Protein AF-A0A8C5M8W7-F1 (afdb_monomer_lite)

Structure (mmCIF, N/CA/C/O backbone):
data_AF-A0A8C5M8W7-F1
#
_entry.id   AF-A0A8C5M8W7-F1
#
loop_
_atom_site.group_PDB
_atom_site.id
_atom_site.type_symbol
_atom_site.label_atom_id
_atom_site.label_alt_id
_atom_site.label_comp_id
_atom_site.label_asym_id
_atom_site.label_entity_id
_atom_site.label_seq_id
_atom_site.pdbx_PDB_ins_code
_atom_site.Cartn_x
_atom_site.Cartn_y
_atom_site.Cartn_z
_atom_site.occupancy
_atom_site.B_iso_or_equiv
_atom_site.auth_seq_id
_atom_site.auth_comp_id
_atom_site.auth_asym_id
_atom_site.auth_atom_id
_atom_site.pdbx_PDB_model_num
ATOM 1 N N . ALA A 1 1 ? 14.369 57.433 -20.653 1.00 37.69 1 ALA A N 1
ATOM 2 C CA . ALA A 1 1 ? 15.345 56.806 -21.574 1.00 37.69 1 ALA A CA 1
ATOM 3 C C . ALA A 1 1 ? 16.088 55.707 -20.820 1.00 37.69 1 ALA A C 1
ATOM 5 O O . ALA A 1 1 ? 16.131 55.803 -19.601 1.00 37.69 1 ALA A O 1
ATOM 6 N N . LEU A 1 2 ? 16.669 54.730 -21.535 1.00 25.30 2 LEU A N 1
ATOM 7 C CA . LEU A 1 2 ? 17.261 53.476 -21.021 1.00 25.30 2 LEU A CA 1
ATOM 8 C C . LEU A 1 2 ? 16.241 52.472 -20.425 1.00 25.30 2 LEU A C 1
ATOM 10 O O . LEU A 1 2 ? 15.329 52.881 -19.717 1.00 25.30 2 LEU A O 1
ATOM 14 N N . ASN A 1 3 ? 16.367 51.151 -20.616 1.00 24.94 3 ASN A N 1
ATOM 15 C CA . ASN A 1 3 ? 16.673 50.446 -21.875 1.00 24.94 3 ASN A CA 1
ATOM 16 C C . ASN A 1 3 ? 16.078 49.007 -21.832 1.00 24.94 3 ASN A C 1
ATOM 18 O O . ASN A 1 3 ? 16.494 48.229 -20.972 1.00 24.94 3 ASN A O 1
ATOM 22 N N . PRO A 1 4 ? 15.127 48.611 -22.701 1.00 28.02 4 PRO A N 1
ATOM 23 C CA . PRO A 1 4 ? 14.464 47.305 -22.604 1.00 28.02 4 PRO A CA 1
ATOM 24 C C . PRO A 1 4 ? 15.168 46.221 -23.445 1.00 28.02 4 PRO A C 1
ATOM 26 O O . PRO A 1 4 ? 14.735 45.921 -24.554 1.00 28.02 4 PRO A O 1
ATOM 29 N N . SER A 1 5 ? 16.250 45.615 -22.936 1.00 28.91 5 SER A N 1
ATOM 30 C CA . SER A 1 5 ? 17.021 44.610 -23.705 1.00 28.91 5 SER A CA 1
ATOM 31 C C . SER A 1 5 ? 17.467 43.341 -22.961 1.00 28.91 5 SER A C 1
ATOM 33 O O . SER A 1 5 ? 17.918 42.401 -23.609 1.00 28.91 5 SER A O 1
ATOM 35 N N . LEU A 1 6 ? 17.319 43.245 -21.633 1.00 28.72 6 LEU A N 1
ATOM 36 C CA . LEU A 1 6 ? 17.892 42.122 -20.864 1.00 28.72 6 LEU A CA 1
ATOM 37 C C . LEU A 1 6 ? 17.014 40.853 -20.780 1.00 28.72 6 LEU A C 1
ATOM 39 O O . LEU A 1 6 ? 17.453 39.847 -20.230 1.00 28.72 6 LEU A O 1
ATOM 43 N N . CYS A 1 7 ? 15.785 40.877 -21.309 1.00 29.09 7 CYS A N 1
ATOM 44 C CA . CYS A 1 7 ? 14.814 39.783 -21.135 1.00 29.09 7 CYS A CA 1
ATOM 45 C C . CYS A 1 7 ? 14.782 38.762 -22.296 1.00 29.09 7 CYS A C 1
ATOM 47 O O . CYS A 1 7 ? 14.228 37.678 -22.150 1.00 29.09 7 CYS A O 1
ATOM 49 N N . GLN A 1 8 ? 15.386 39.070 -23.452 1.00 27.00 8 GLN A N 1
ATOM 50 C CA . GLN A 1 8 ? 15.382 38.170 -24.622 1.00 27.00 8 GLN A CA 1
ATOM 51 C C . GLN A 1 8 ? 16.618 37.256 -24.700 1.00 27.00 8 GLN A C 1
ATOM 53 O O . GLN A 1 8 ? 16.536 36.149 -25.230 1.00 27.00 8 GLN A O 1
ATOM 58 N N . THR A 1 9 ? 17.757 37.666 -24.134 1.00 27.66 9 THR A N 1
ATOM 59 C CA . THR A 1 9 ? 19.048 36.970 -24.300 1.00 27.66 9 THR A CA 1
ATOM 60 C C . THR A 1 9 ? 19.147 35.637 -23.551 1.00 27.66 9 THR A C 1
ATOM 62 O O . THR A 1 9 ? 19.908 34.764 -23.956 1.00 27.66 9 THR A O 1
ATOM 65 N N . VAL A 1 10 ? 18.365 35.448 -22.482 1.00 31.17 10 VAL A N 1
ATOM 66 C CA . VAL A 1 10 ? 18.343 34.193 -21.702 1.00 31.17 10 VAL A CA 1
ATOM 67 C C . VAL A 1 10 ? 17.544 33.095 -22.419 1.00 31.17 10 VAL A C 1
ATOM 69 O O . VAL A 1 10 ? 17.854 31.914 -22.280 1.00 31.17 10 VAL A O 1
ATOM 72 N N . PHE A 1 11 ? 16.546 33.463 -23.230 1.00 30.50 11 PHE A N 1
ATOM 73 C CA . PHE A 1 11 ? 15.631 32.497 -23.848 1.00 30.50 11 PHE A CA 1
ATOM 74 C C . PHE A 1 11 ? 16.241 31.755 -25.051 1.00 30.50 11 PHE A C 1
ATOM 76 O O . PHE A 1 11 ? 15.896 30.601 -25.290 1.00 30.50 11 PHE A O 1
ATOM 83 N N . LEU A 1 12 ? 17.183 32.367 -25.781 1.00 26.95 12 LEU A N 1
ATOM 84 C CA . LEU A 1 12 ? 17.852 31.716 -26.921 1.00 26.95 12 LEU A CA 1
ATOM 85 C C . LEU A 1 12 ? 18.852 30.624 -26.496 1.00 26.95 12 LEU A C 1
ATOM 87 O O . LEU A 1 12 ? 18.980 29.604 -27.173 1.00 26.95 12 LEU A O 1
ATOM 91 N N . LEU A 1 13 ? 19.539 30.809 -25.363 1.00 27.59 13 LEU A N 1
ATOM 92 C CA . LEU A 1 13 ? 20.576 29.884 -24.883 1.00 27.59 13 LEU A CA 1
ATOM 93 C C . LEU A 1 13 ? 20.025 28.565 -24.316 1.00 27.59 13 LEU A C 1
ATOM 95 O O . LEU A 1 13 ? 20.764 27.588 -24.233 1.00 27.59 13 LEU A O 1
ATOM 99 N N . LEU A 1 14 ? 18.733 28.503 -23.978 1.00 30.55 14 LEU A N 1
ATOM 100 C CA . LEU A 1 14 ? 18.065 27.274 -23.527 1.00 30.55 14 LEU A CA 1
ATOM 101 C C . LEU A 1 14 ? 17.500 26.412 -24.672 1.00 30.55 14 LEU A C 1
ATOM 103 O O . LEU A 1 14 ? 17.102 25.276 -24.429 1.00 30.55 14 LEU A O 1
ATOM 107 N N . VAL A 1 15 ? 17.479 26.917 -25.911 1.00 29.61 15 VAL A N 1
ATOM 108 C CA . VAL A 1 15 ? 16.919 26.205 -27.080 1.00 29.61 15 VAL A CA 1
ATOM 109 C C . VAL A 1 15 ? 18.009 25.549 -27.942 1.00 29.61 15 VAL A C 1
ATOM 111 O O . VAL A 1 15 ? 17.763 24.523 -28.578 1.00 29.61 15 VAL A O 1
ATOM 114 N N . LEU A 1 16 ? 19.231 26.094 -27.936 1.00 25.92 16 LEU A N 1
ATOM 115 C CA . LEU A 1 16 ? 20.323 25.675 -28.829 1.00 25.92 16 LEU A CA 1
ATOM 116 C C . LEU A 1 16 ? 21.231 24.552 -28.292 1.00 25.92 16 LEU A C 1
ATOM 118 O O . LEU A 1 16 ? 22.061 24.051 -29.041 1.00 25.92 16 LEU A O 1
ATOM 122 N N . CYS A 1 17 ? 21.043 24.096 -27.050 1.00 28.52 17 CYS A N 1
ATOM 123 C CA . CYS A 1 17 ? 21.739 22.925 -26.490 1.00 28.52 17 CYS A CA 1
ATOM 124 C C . CYS A 1 17 ? 20.843 21.672 -26.464 1.00 28.52 17 CYS A C 1
ATOM 126 O O . CYS A 1 17 ? 20.838 20.913 -25.496 1.00 28.52 17 CYS A O 1
ATOM 128 N N . THR A 1 18 ? 20.052 21.454 -27.517 1.00 31.86 18 THR A N 1
ATOM 129 C CA . THR A 1 18 ? 19.110 20.326 -27.645 1.00 31.86 18 THR A CA 1
ATOM 130 C C . THR A 1 18 ? 19.764 19.042 -28.176 1.00 31.86 18 THR A C 1
ATOM 132 O O . THR A 1 18 ? 19.179 18.310 -28.971 1.00 31.86 18 THR A O 1
ATOM 135 N N . GLY A 1 19 ? 20.955 18.708 -27.665 1.00 30.62 19 GLY A N 1
ATOM 136 C CA . GLY A 1 19 ? 21.486 17.348 -27.762 1.00 30.62 19 GLY A CA 1
ATOM 137 C C . GLY A 1 19 ? 20.540 16.395 -27.027 1.00 30.62 19 GLY A C 1
ATOM 138 O O . GLY A 1 19 ? 20.405 16.464 -25.804 1.00 30.62 19 GLY A O 1
ATOM 139 N N . THR A 1 20 ? 19.818 15.544 -27.761 1.00 32.91 20 THR A N 1
ATOM 140 C CA . THR A 1 20 ? 18.748 14.710 -27.190 1.00 32.91 20 THR A CA 1
ATOM 141 C C . THR A 1 20 ? 19.322 13.535 -26.399 1.00 32.91 20 THR A C 1
ATOM 143 O O . THR A 1 20 ? 19.418 12.419 -26.906 1.00 32.91 20 THR A O 1
ATOM 146 N N . ILE A 1 21 ? 19.696 13.775 -25.141 1.00 33.09 21 ILE A N 1
ATOM 147 C CA . ILE A 1 21 ? 20.117 12.725 -24.207 1.00 33.09 21 ILE A CA 1
ATOM 148 C C . ILE A 1 21 ? 18.898 11.854 -23.877 1.00 33.09 21 ILE A C 1
ATOM 150 O O . ILE A 1 21 ? 18.037 12.239 -23.084 1.00 33.09 21 ILE A O 1
ATOM 154 N N . TYR A 1 22 ? 18.826 10.666 -24.480 1.00 37.00 22 TYR A N 1
ATOM 155 C CA . TYR A 1 22 ? 17.784 9.679 -24.194 1.00 37.00 22 TYR A CA 1
ATOM 156 C C . TYR A 1 22 ? 17.910 9.218 -22.734 1.00 37.00 22 TYR A C 1
ATOM 158 O O . TYR A 1 22 ? 18.881 8.568 -22.350 1.00 37.00 22 TYR A O 1
ATOM 166 N N . SER A 1 23 ? 16.947 9.608 -21.894 1.00 48.66 23 SER A N 1
ATOM 167 C CA . SER A 1 23 ? 17.043 9.539 -20.431 1.00 48.66 23 SER A CA 1
ATOM 168 C C . SER A 1 23 ? 16.730 8.151 -19.858 1.00 48.66 23 SER A C 1
ATOM 170 O O . SER A 1 23 ? 15.791 7.984 -19.080 1.00 48.66 23 SER A O 1
ATOM 172 N N . GLN A 1 24 ? 17.521 7.151 -20.238 1.00 67.00 24 GLN A N 1
ATOM 173 C CA . GLN A 1 24 ? 17.492 5.815 -19.649 1.00 67.00 24 GLN A CA 1
ATOM 174 C C . GLN A 1 24 ? 18.902 5.213 -19.626 1.00 67.00 24 GLN A C 1
ATOM 176 O O . GLN A 1 24 ? 19.776 5.654 -20.362 1.00 67.00 24 GLN A O 1
ATOM 181 N N . LEU A 1 25 ? 19.125 4.221 -18.764 1.00 82.69 25 LEU A N 1
ATOM 182 C CA . LEU A 1 25 ? 20.355 3.447 -18.628 1.00 82.69 25 LEU A CA 1
ATOM 183 C C . LEU A 1 25 ? 20.406 2.354 -19.717 1.00 82.69 25 LEU A C 1
ATOM 185 O O . LEU A 1 25 ? 19.685 1.355 -19.600 1.00 82.69 25 LEU A O 1
ATOM 189 N N . PRO A 1 26 ? 21.225 2.496 -20.780 1.00 91.50 26 PRO A N 1
ATOM 190 C CA . PRO A 1 26 ? 21.303 1.486 -21.825 1.00 91.50 26 PRO A CA 1
ATOM 191 C C . PRO A 1 26 ? 22.103 0.291 -21.309 1.00 91.50 26 PRO A C 1
ATOM 193 O O . PRO A 1 26 ? 23.186 0.463 -20.747 1.00 91.50 26 PRO A O 1
ATOM 196 N N . ARG A 1 27 ? 21.607 -0.926 -21.537 1.00 92.12 27 ARG A N 1
ATOM 197 C CA . ARG A 1 27 ? 22.193 -2.203 -21.093 1.00 92.12 27 ARG A CA 1
ATOM 198 C C . ARG A 1 27 ? 23.689 -2.311 -21.409 1.00 92.12 27 ARG A C 1
ATOM 200 O O . ARG A 1 27 ? 24.483 -2.759 -20.586 1.00 92.12 27 ARG A O 1
ATOM 207 N N . VAL A 1 28 ? 24.077 -1.857 -22.598 1.00 91.75 28 VAL A N 1
ATOM 208 C CA . VAL A 1 28 ? 25.467 -1.818 -23.082 1.00 91.75 28 VAL A CA 1
ATOM 209 C C . VAL A 1 28 ? 26.382 -0.903 -22.250 1.00 91.75 28 VAL A C 1
ATOM 211 O O . VAL A 1 28 ? 27.571 -1.187 -22.109 1.00 91.75 28 VAL A O 1
ATOM 214 N N . CYS A 1 29 ? 25.833 0.147 -21.633 1.00 92.19 29 CYS A N 1
ATOM 215 C CA . CYS A 1 29 ? 26.553 1.085 -20.770 1.00 92.19 29 CYS A CA 1
ATOM 216 C C . CYS A 1 29 ? 26.514 0.714 -19.278 1.00 92.19 29 CYS A C 1
ATOM 218 O O . CYS A 1 29 ? 27.217 1.331 -18.483 1.00 92.19 29 CYS A O 1
ATOM 220 N N . THR A 1 30 ? 25.733 -0.289 -18.863 1.00 90.50 30 THR A N 1
ATOM 221 C CA . THR A 1 30 ? 25.673 -0.737 -17.456 1.00 90.50 30 THR A CA 1
ATOM 222 C C . THR A 1 30 ? 26.721 -1.801 -17.108 1.00 90.50 30 THR A C 1
ATOM 224 O O . THR A 1 30 ? 26.571 -2.542 -16.138 1.00 90.50 30 THR A O 1
ATOM 227 N N . THR A 1 31 ? 27.789 -1.906 -17.905 1.00 89.31 31 THR A N 1
ATOM 228 C CA . THR A 1 31 ? 28.933 -2.788 -17.626 1.00 89.31 31 THR A CA 1
ATOM 229 C C . THR A 1 31 ? 29.913 -2.120 -16.650 1.00 89.31 31 THR A C 1
ATOM 231 O O . THR A 1 31 ? 30.029 -0.892 -16.664 1.00 89.31 31 THR A O 1
ATOM 234 N N . PRO A 1 32 ? 30.678 -2.885 -15.841 1.00 86.81 32 PRO A N 1
ATOM 235 C CA . PRO A 1 32 ? 31.668 -2.310 -14.926 1.00 86.81 32 PRO A CA 1
ATOM 236 C C . PRO A 1 32 ? 32.645 -1.356 -15.625 1.00 86.81 32 PRO A C 1
ATOM 238 O O . PRO A 1 32 ? 32.825 -0.235 -15.168 1.00 86.81 32 PRO A O 1
ATOM 241 N N . LYS A 1 33 ? 33.167 -1.743 -16.799 1.00 88.62 33 LYS A N 1
ATOM 242 C CA . LYS A 1 33 ? 34.092 -0.926 -17.602 1.00 88.62 33 LYS A CA 1
ATOM 243 C C . LYS A 1 33 ? 33.488 0.413 -18.052 1.00 88.62 33 LYS A C 1
ATOM 245 O O . LYS A 1 33 ? 34.181 1.424 -18.047 1.00 88.62 33 LYS A O 1
ATOM 250 N N . ALA A 1 34 ? 32.212 0.444 -18.443 1.00 88.69 34 ALA A N 1
ATOM 251 C CA . ALA A 1 34 ? 31.545 1.681 -18.862 1.00 88.69 34 ALA A CA 1
ATOM 252 C C . ALA A 1 34 ? 31.270 2.630 -17.678 1.00 88.69 34 ALA A C 1
ATOM 254 O O . ALA A 1 34 ? 31.365 3.849 -17.825 1.00 88.69 34 ALA A O 1
ATOM 255 N N . LEU A 1 35 ? 30.982 2.070 -16.497 1.00 89.06 35 LEU A N 1
ATOM 256 C CA . LEU A 1 35 ? 30.756 2.806 -15.247 1.00 89.06 35 LEU A CA 1
ATOM 257 C C . LEU A 1 35 ? 32.066 3.265 -14.580 1.00 89.06 35 LEU A C 1
ATOM 259 O O . LEU A 1 35 ? 32.086 4.293 -13.909 1.00 89.06 35 LEU A O 1
ATOM 263 N N . GLU A 1 36 ? 33.161 2.533 -14.773 1.00 89.00 36 GLU A N 1
ATOM 264 C CA . GLU A 1 36 ? 34.523 2.914 -14.381 1.00 89.00 36 GLU A CA 1
ATOM 265 C C . GLU A 1 36 ? 35.035 4.060 -15.265 1.00 89.00 36 GLU A C 1
ATOM 267 O O . GLU A 1 36 ? 35.338 5.141 -14.762 1.00 89.00 36 GLU A O 1
ATOM 272 N N . ASN A 1 37 ? 34.985 3.887 -16.592 1.00 90.12 37 ASN A N 1
ATOM 273 C CA . ASN A 1 37 ? 35.344 4.918 -17.574 1.00 90.12 37 ASN A CA 1
ATOM 274 C C . ASN A 1 37 ? 34.356 6.103 -17.626 1.00 90.12 37 ASN A C 1
ATOM 276 O O . ASN A 1 37 ? 34.562 7.029 -18.411 1.00 90.12 37 ASN A O 1
ATOM 280 N N . LYS A 1 38 ? 33.243 6.049 -16.877 1.00 91.25 38 LYS A N 1
ATOM 281 C CA . LYS A 1 38 ? 32.109 6.993 -16.927 1.00 91.25 38 LYS A CA 1
ATOM 282 C C . LYS A 1 38 ? 31.717 7.394 -18.356 1.00 91.25 38 LYS A C 1
ATOM 284 O O . LYS A 1 38 ? 31.476 8.566 -18.633 1.00 91.25 38 LYS A O 1
ATOM 289 N N . THR A 1 39 ? 31.655 6.431 -19.270 1.00 92.44 39 THR A N 1
ATOM 290 C CA . THR A 1 39 ? 31.450 6.681 -20.704 1.00 92.44 39 THR A CA 1
ATOM 291 C C . THR A 1 39 ? 30.368 5.758 -21.252 1.00 92.44 39 THR A C 1
ATOM 293 O O . THR A 1 39 ? 30.509 4.538 -21.204 1.00 92.44 39 THR A O 1
ATOM 296 N N . CYS A 1 40 ? 29.301 6.343 -21.798 1.00 93.50 40 CYS A N 1
ATOM 297 C CA . CYS A 1 40 ? 28.213 5.633 -22.467 1.00 93.50 40 CYS A CA 1
ATOM 298 C C . CYS A 1 40 ? 28.186 5.999 -23.957 1.00 93.50 40 CYS A C 1
ATOM 300 O O . CYS A 1 40 ? 27.370 6.801 -24.408 1.00 93.50 40 CYS A O 1
ATOM 302 N N . CYS A 1 41 ? 29.121 5.412 -24.706 1.00 94.44 41 CYS A N 1
ATOM 303 C CA . CYS A 1 41 ? 29.287 5.626 -26.144 1.00 94.44 41 CYS A CA 1
ATOM 304 C C . CYS A 1 41 ? 29.291 4.290 -26.912 1.00 94.44 41 CYS A C 1
ATOM 306 O O . CYS A 1 41 ? 30.343 3.833 -27.358 1.00 94.44 41 CYS A O 1
ATOM 308 N N . PRO A 1 42 ? 28.145 3.591 -26.997 1.00 94.12 42 PRO A N 1
ATOM 309 C CA . PRO A 1 42 ? 28.078 2.265 -27.603 1.00 94.12 42 PRO A CA 1
ATOM 310 C C . PRO A 1 42 ? 28.298 2.266 -29.121 1.00 94.12 42 PRO A C 1
ATOM 312 O O . PRO A 1 42 ? 28.255 3.295 -29.796 1.00 94.12 42 PRO A O 1
ATOM 315 N N . PHE A 1 43 ? 28.574 1.074 -29.653 1.00 94.88 43 PHE A N 1
ATOM 316 C CA . PHE A 1 43 ? 28.953 0.866 -31.047 1.00 94.88 43 PHE A CA 1
ATOM 317 C C . PHE A 1 43 ? 27.731 0.661 -31.948 1.00 94.88 43 PHE A C 1
ATOM 319 O O . PHE A 1 43 ? 27.026 -0.334 -31.805 1.00 94.88 43 PHE A O 1
ATOM 326 N N . PHE A 1 44 ? 27.588 1.515 -32.961 1.00 93.62 44 PHE A N 1
ATOM 327 C CA . PHE A 1 44 ? 26.718 1.297 -34.116 1.00 93.62 44 PHE A CA 1
ATOM 328 C C . PHE A 1 44 ? 27.572 1.026 -35.366 1.00 93.62 44 PHE A C 1
ATOM 330 O O . PHE A 1 44 ? 28.561 1.722 -35.620 1.00 93.62 44 PHE A O 1
ATOM 337 N N . ASN A 1 45 ? 27.229 -0.022 -36.128 1.00 90.12 45 ASN A N 1
ATOM 338 C CA . ASN A 1 45 ? 27.937 -0.478 -37.338 1.00 90.12 45 ASN A CA 1
ATOM 339 C C . ASN A 1 45 ? 29.482 -0.463 -37.228 1.00 90.12 45 ASN A C 1
ATOM 341 O O . ASN A 1 45 ? 30.194 0.022 -38.106 1.00 90.12 45 ASN A O 1
ATOM 345 N N . GLY A 1 46 ? 30.019 -0.994 -36.122 1.00 91.69 46 GLY A N 1
ATOM 346 C CA . GLY A 1 46 ? 31.468 -1.112 -35.913 1.00 91.69 46 GLY A CA 1
ATOM 347 C C . GLY A 1 46 ? 32.185 0.202 -35.568 1.00 91.69 46 GLY A C 1
ATOM 348 O O . GLY A 1 46 ? 33.394 0.320 -35.806 1.00 91.69 46 GLY A O 1
ATOM 349 N N . SER A 1 47 ? 31.468 1.188 -35.020 1.00 95.88 47 SER A N 1
ATOM 350 C CA . SER A 1 47 ? 32.027 2.448 -34.511 1.00 95.88 47 SER A CA 1
ATOM 351 C C . SER A 1 47 ? 31.211 3.040 -33.363 1.00 95.88 47 SER A C 1
ATOM 353 O O . SER A 1 47 ? 29.985 2.991 -33.401 1.00 95.88 47 SER A O 1
ATOM 355 N N . GLU A 1 48 ? 31.873 3.640 -32.374 1.00 95.62 48 GLU A N 1
ATOM 356 C CA . GLU A 1 48 ? 31.203 4.385 -31.299 1.00 95.62 48 GLU A CA 1
ATOM 357 C C . GLU A 1 48 ? 30.309 5.488 -31.886 1.00 95.62 48 GLU A C 1
ATOM 359 O O . GLU A 1 48 ? 30.733 6.218 -32.790 1.00 95.62 48 GLU A O 1
ATOM 364 N N . CYS A 1 49 ? 29.064 5.567 -31.409 1.00 95.06 49 CYS A N 1
ATOM 365 C CA . CYS A 1 49 ? 28.049 6.551 -31.809 1.00 95.06 49 CYS A CA 1
ATOM 366 C C . CYS A 1 49 ? 27.769 6.622 -33.326 1.00 95.06 49 CYS A C 1
ATOM 368 O O . CYS A 1 49 ? 27.361 7.657 -33.851 1.00 95.06 49 CYS A O 1
ATOM 370 N N . GLY A 1 50 ? 28.056 5.541 -34.063 1.00 95.50 50 GLY A N 1
ATOM 371 C CA . GLY A 1 50 ? 27.914 5.499 -35.520 1.00 95.50 50 GLY A CA 1
ATOM 372 C C . GLY A 1 50 ? 28.850 6.460 -36.265 1.00 95.50 50 GLY A C 1
ATOM 373 O O . GLY A 1 50 ? 28.559 6.843 -37.399 1.00 95.50 50 GLY A O 1
ATOM 374 N N . SER A 1 51 ? 29.970 6.852 -35.652 1.00 96.00 51 SER A N 1
ATOM 375 C CA . SER A 1 51 ? 30.927 7.835 -36.183 1.00 96.00 51 SER A CA 1
ATOM 376 C C . SER A 1 51 ? 31.488 7.490 -37.571 1.00 96.00 51 SER A C 1
ATOM 378 O O . SER A 1 51 ? 31.556 8.369 -38.428 1.00 96.00 51 SER A O 1
ATOM 380 N N . LYS A 1 52 ? 31.779 6.213 -37.876 1.00 95.38 52 LYS A N 1
ATOM 381 C CA . LYS A 1 52 ? 32.186 5.788 -39.241 1.00 95.38 52 LYS A CA 1
ATOM 382 C C . LYS A 1 52 ? 31.069 5.932 -40.280 1.00 95.38 52 LYS A C 1
ATOM 384 O O . LYS A 1 52 ? 31.346 5.975 -41.472 1.00 95.38 52 LYS A O 1
ATOM 389 N N . SER A 1 53 ? 29.816 5.987 -39.831 1.00 93.12 53 SER A N 1
ATOM 390 C CA . SER A 1 53 ? 28.625 6.236 -40.655 1.00 93.12 53 SER A CA 1
ATOM 391 C C . SER A 1 53 ? 28.169 7.706 -40.598 1.00 93.12 53 SER A C 1
ATOM 393 O O . SER A 1 53 ? 27.064 8.012 -41.039 1.00 93.12 53 SER A O 1
ATOM 395 N N . ASN A 1 54 ? 28.992 8.605 -40.035 1.00 94.06 54 ASN A N 1
ATOM 396 C CA . ASN A 1 54 ? 28.703 10.027 -39.815 1.00 94.06 54 ASN A CA 1
ATOM 397 C C . ASN A 1 54 ? 27.368 10.298 -39.085 1.00 94.06 54 ASN A C 1
ATOM 399 O O . ASN A 1 54 ? 26.641 11.231 -39.427 1.00 94.06 54 ASN A O 1
ATOM 403 N N . ARG A 1 55 ? 27.020 9.459 -38.097 1.00 94.88 55 ARG A N 1
ATOM 404 C CA . ARG A 1 55 ? 25.762 9.588 -37.337 1.00 94.88 55 ARG A CA 1
ATOM 405 C C . ARG A 1 55 ? 25.868 10.363 -36.029 1.00 94.88 55 ARG A C 1
ATOM 407 O O . ARG A 1 55 ? 24.848 10.829 -35.530 1.00 94.88 55 ARG A O 1
ATOM 414 N N . GLY A 1 56 ? 27.068 10.487 -35.479 1.00 95.50 56 GLY A N 1
ATOM 415 C CA . GLY A 1 56 ? 27.309 11.109 -34.184 1.00 95.50 56 GLY A CA 1
ATOM 416 C C . GLY A 1 56 ? 28.734 10.884 -33.693 1.00 95.50 56 GLY A C 1
ATOM 417 O O . GLY A 1 56 ? 29.544 10.233 -34.360 1.00 95.50 56 GLY A O 1
ATOM 418 N N . LEU A 1 57 ? 29.035 11.422 -32.514 1.00 96.31 57 LEU A N 1
ATOM 419 C CA . LEU A 1 57 ? 30.321 11.282 -31.828 1.00 96.31 57 LEU A CA 1
ATOM 420 C C . LEU A 1 57 ? 30.119 11.010 -30.335 1.00 96.31 57 LEU A C 1
ATOM 422 O O . LEU A 1 57 ? 29.112 11.396 -29.747 1.00 96.31 57 LEU A O 1
ATOM 426 N N . CYS A 1 58 ? 31.111 10.374 -29.712 1.00 94.75 58 CYS A N 1
ATOM 427 C CA . CYS A 1 58 ? 31.219 10.317 -28.258 1.00 94.75 58 CYS A CA 1
ATOM 428 C C . CYS A 1 58 ? 31.759 11.660 -27.753 1.00 94.75 58 CYS A C 1
ATOM 430 O O . CYS A 1 58 ? 32.905 11.995 -28.056 1.00 94.75 58 CYS A O 1
ATOM 432 N N . LEU A 1 59 ? 30.959 12.427 -27.008 1.00 92.75 59 LEU A N 1
ATOM 433 C CA . LEU A 1 59 ? 31.341 13.757 -26.523 1.00 92.75 59 LEU A CA 1
ATOM 434 C C . LEU A 1 59 ? 31.206 13.879 -24.993 1.00 92.75 59 LEU A C 1
ATOM 436 O O . LEU A 1 59 ? 30.348 13.219 -24.395 1.00 92.75 59 LEU A O 1
ATOM 440 N N . PRO A 1 60 ? 32.037 14.715 -24.334 1.00 90.00 60 PRO A N 1
ATOM 441 C CA . PRO A 1 60 ? 31.896 15.009 -22.911 1.00 90.00 60 PRO A CA 1
ATOM 442 C C . PRO A 1 60 ? 30.591 15.750 -22.603 1.00 90.00 60 PRO A C 1
ATOM 444 O O . PRO A 1 60 ? 30.252 16.745 -23.240 1.00 90.00 60 PRO A O 1
ATOM 447 N N . TRP A 1 61 ? 29.891 15.307 -21.564 1.00 81.38 61 TRP A N 1
ATOM 448 C CA . TRP A 1 61 ? 28.687 15.947 -21.057 1.00 81.38 61 TRP A CA 1
ATOM 449 C C . TRP A 1 61 ? 29.026 17.248 -20.313 1.00 81.38 61 TRP A C 1
ATOM 451 O O . TRP A 1 61 ? 29.738 17.245 -19.304 1.00 81.38 61 TRP A O 1
ATOM 461 N N . VAL A 1 62 ? 28.500 18.376 -20.798 1.00 73.94 62 VAL A N 1
ATOM 462 C CA . VAL A 1 62 ? 28.784 19.707 -20.242 1.00 73.94 62 VAL A CA 1
ATOM 463 C C . VAL A 1 62 ? 27.846 20.021 -19.074 1.00 73.94 62 VAL A C 1
ATOM 465 O O . VAL A 1 62 ? 26.628 20.097 -19.228 1.00 73.94 62 VAL A O 1
ATOM 468 N N . LYS A 1 63 ? 28.423 20.256 -17.891 1.00 67.38 63 LYS A N 1
ATOM 469 C CA . LYS A 1 63 ? 27.664 20.555 -16.671 1.00 67.38 63 LYS A CA 1
ATOM 470 C C . LYS A 1 63 ? 27.142 22.006 -16.645 1.00 67.38 63 LYS A C 1
ATOM 472 O O . LYS A 1 63 ? 27.950 22.926 -16.768 1.00 67.38 63 LYS A O 1
ATOM 477 N N . PRO A 1 64 ? 25.846 22.243 -16.348 1.00 64.50 64 PRO A N 1
ATOM 478 C CA . PRO A 1 64 ? 25.318 23.581 -16.073 1.00 64.50 64 PRO A CA 1
ATOM 479 C C . PRO A 1 64 ? 26.025 24.279 -14.900 1.00 64.50 64 PRO A C 1
ATOM 481 O O . PRO A 1 64 ? 26.241 23.687 -13.838 1.00 64.50 64 PRO A O 1
ATOM 484 N N . THR A 1 65 ? 26.346 25.563 -15.067 1.00 54.84 65 THR A N 1
ATOM 485 C CA . THR A 1 65 ? 27.103 26.378 -14.103 1.00 54.84 65 THR A CA 1
ATOM 486 C C . THR A 1 65 ? 26.227 26.925 -12.969 1.00 54.84 65 THR A C 1
ATOM 488 O O . THR A 1 65 ? 26.069 28.135 -12.817 1.00 54.84 65 THR A O 1
ATOM 491 N N . THR A 1 66 ? 25.655 26.037 -12.152 1.00 56.59 66 THR A N 1
ATOM 492 C CA . THR A 1 66 ? 24.910 26.395 -10.931 1.00 56.59 66 THR A CA 1
ATOM 493 C C . THR A 1 66 ? 25.369 25.589 -9.710 1.00 56.59 66 THR A C 1
ATOM 495 O O . THR A 1 66 ? 25.916 24.488 -9.815 1.00 56.59 66 THR A O 1
ATOM 498 N N . TYR A 1 67 ? 25.205 26.188 -8.526 1.00 51.22 67 TYR A N 1
ATOM 499 C CA . TYR A 1 67 ? 25.748 25.691 -7.258 1.00 51.22 67 TYR A CA 1
ATOM 500 C C . TYR A 1 67 ? 25.164 24.321 -6.864 1.00 51.22 67 TYR A C 1
ATOM 502 O O . TYR A 1 67 ? 23.967 24.075 -7.001 1.00 51.22 67 TYR A O 1
ATOM 510 N N . SER A 1 68 ? 26.011 23.417 -6.363 1.00 54.47 68 SER A N 1
ATOM 511 C CA . SER A 1 68 ? 25.638 22.020 -6.101 1.00 54.47 68 SER A CA 1
ATOM 512 C C . SER A 1 68 ? 25.272 21.786 -4.630 1.00 54.47 68 SER A C 1
ATOM 514 O O . SER A 1 68 ? 26.150 21.918 -3.777 1.00 54.47 68 SER A O 1
ATOM 516 N N . PRO A 1 69 ? 24.043 21.348 -4.297 1.00 57.12 69 PRO A N 1
ATOM 517 C CA . PRO A 1 69 ? 23.731 20.882 -2.949 1.00 57.12 69 PRO A CA 1
ATOM 518 C C . PRO A 1 69 ? 24.452 19.558 -2.632 1.00 57.12 69 PRO A C 1
ATOM 520 O O . PRO A 1 69 ? 24.618 18.696 -3.498 1.00 57.12 69 PRO A O 1
ATOM 523 N N . VAL A 1 70 ? 24.866 19.382 -1.373 1.00 56.56 70 VAL A N 1
ATOM 524 C CA . VAL A 1 70 ? 25.682 18.241 -0.913 1.00 56.56 70 VAL A CA 1
ATOM 525 C C . VAL A 1 70 ? 24.788 17.101 -0.403 1.00 56.56 70 VAL A C 1
ATOM 527 O O . VAL A 1 70 ? 24.720 16.826 0.794 1.00 56.56 70 VAL A O 1
ATOM 530 N N . PHE A 1 71 ? 24.064 16.447 -1.317 1.00 67.69 71 PHE A N 1
ATOM 531 C CA . PHE A 1 71 ? 23.186 15.308 -1.007 1.00 67.69 71 PHE A CA 1
ATOM 532 C C . PHE A 1 71 ? 23.440 14.109 -1.934 1.00 67.69 71 PHE A C 1
ATOM 534 O O . PHE A 1 71 ? 23.851 14.265 -3.089 1.00 67.69 71 PHE A O 1
ATOM 541 N N . ASN A 1 72 ? 23.193 12.898 -1.422 1.00 72.62 72 ASN A N 1
ATOM 542 C CA . ASN A 1 72 ? 23.404 11.660 -2.169 1.00 72.62 72 ASN A CA 1
ATOM 543 C C . ASN A 1 72 ? 22.190 11.340 -3.054 1.00 72.62 72 ASN A C 1
ATOM 545 O O . ASN A 1 72 ? 21.315 10.559 -2.681 1.00 72.62 72 ASN A O 1
ATOM 549 N N . ASP A 1 73 ? 22.142 11.994 -4.212 1.00 79.56 73 ASP A N 1
ATOM 550 C CA . ASP A 1 73 ? 21.204 11.693 -5.291 1.00 79.56 73 ASP A CA 1
ATOM 551 C C . ASP A 1 73 ? 21.935 11.689 -6.636 1.00 79.56 73 ASP A C 1
ATOM 553 O O . ASP A 1 73 ? 22.500 12.696 -7.065 1.00 79.56 73 ASP A O 1
ATOM 557 N N . GLU A 1 74 ? 21.935 10.542 -7.300 1.00 82.38 74 GLU A N 1
ATOM 558 C CA . GLU A 1 74 ? 22.551 10.318 -8.601 1.00 82.38 74 GLU A CA 1
ATOM 559 C C . GLU A 1 74 ? 21.798 10.993 -9.769 1.00 82.38 74 GLU A C 1
ATOM 561 O O . GLU A 1 74 ? 22.360 11.123 -10.855 1.00 82.38 74 GLU A O 1
ATOM 566 N N . ARG A 1 75 ? 20.569 11.486 -9.536 1.00 84.00 75 ARG A N 1
ATOM 567 C CA . ARG A 1 75 ? 19.778 12.286 -10.496 1.00 84.00 75 ARG A CA 1
ATOM 568 C C . ARG A 1 75 ? 20.239 13.744 -10.587 1.00 84.00 75 ARG A C 1
ATOM 570 O O . ARG A 1 75 ? 19.948 14.433 -11.563 1.00 84.00 75 ARG A O 1
ATOM 577 N N . LEU A 1 76 ? 20.958 14.237 -9.576 1.00 81.88 76 LEU A N 1
ATOM 578 C CA . LEU A 1 76 ? 21.461 15.609 -9.551 1.00 81.88 76 LEU A CA 1
ATOM 579 C C . LEU A 1 76 ? 22.542 15.792 -10.628 1.00 81.88 76 LEU A C 1
ATOM 581 O O . LEU A 1 76 ? 23.619 15.205 -10.502 1.00 81.88 76 LEU A O 1
ATOM 585 N N . PHE A 1 77 ? 22.270 16.657 -11.612 1.00 81.25 77 PHE A N 1
ATOM 586 C CA . PHE A 1 77 ? 23.064 16.826 -12.840 1.00 81.25 77 PHE A CA 1
ATOM 587 C C . PHE A 1 77 ? 23.066 15.572 -13.740 1.00 81.25 77 PHE A C 1
ATOM 589 O O . PHE A 1 77 ? 24.101 15.175 -14.261 1.00 81.25 77 PHE A O 1
ATOM 596 N N . TRP A 1 78 ? 21.908 14.921 -13.911 1.00 83.19 78 TRP A N 1
ATOM 597 C CA . TRP A 1 78 ? 21.745 13.770 -14.810 1.00 83.19 78 TRP A CA 1
ATOM 598 C C . TRP A 1 78 ? 22.317 14.033 -16.225 1.00 83.19 78 TRP A C 1
ATOM 600 O O . TRP A 1 78 ? 22.001 15.079 -16.798 1.00 83.19 78 TRP A O 1
ATOM 610 N N . PRO A 1 79 ? 23.108 13.108 -16.814 1.00 86.25 79 PRO A N 1
ATOM 611 C CA . PRO A 1 79 ? 23.425 11.750 -16.353 1.00 86.25 79 PRO A CA 1
ATOM 612 C C . PRO A 1 79 ? 24.734 11.630 -15.540 1.00 86.25 79 PRO A C 1
ATOM 614 O O . PRO A 1 79 ? 25.204 10.514 -15.312 1.00 86.25 79 PRO A O 1
ATOM 617 N N . SER A 1 80 ? 25.326 12.731 -15.056 1.00 83.56 80 SER A N 1
ATOM 618 C CA . SER A 1 80 ? 26.682 12.765 -14.471 1.00 83.56 80 SER A CA 1
ATOM 619 C C . SER A 1 80 ? 26.869 11.998 -13.149 1.00 83.56 80 SER A C 1
ATOM 621 O O . SER A 1 80 ? 27.977 11.940 -12.613 1.00 83.56 80 SER A O 1
ATOM 623 N N . GLY A 1 81 ? 25.808 11.407 -12.588 1.00 81.25 81 GLY A N 1
ATOM 624 C CA . GLY A 1 81 ? 25.932 10.365 -11.562 1.00 81.25 81 GLY A CA 1
ATOM 625 C C . GLY A 1 81 ? 26.615 9.095 -12.091 1.00 81.25 81 GLY A C 1
ATOM 626 O O . GLY A 1 81 ? 27.330 8.436 -11.342 1.00 81.25 81 GLY A O 1
ATOM 627 N N . PHE A 1 82 ? 26.461 8.811 -13.388 1.00 87.75 82 PHE A N 1
ATOM 628 C CA . PHE A 1 82 ? 26.928 7.600 -14.065 1.00 87.75 82 PHE A CA 1
ATOM 629 C C . PHE A 1 82 ? 27.989 7.907 -15.123 1.00 87.75 82 PHE A C 1
ATOM 631 O O . PHE A 1 82 ? 29.061 7.304 -15.106 1.00 87.75 82 PHE A O 1
ATOM 638 N N . PHE A 1 83 ? 27.705 8.854 -16.025 1.00 89.50 83 PHE A N 1
ATOM 639 C CA . PHE A 1 83 ? 28.499 9.076 -17.234 1.00 89.50 83 PHE A CA 1
ATOM 640 C C . PHE A 1 83 ? 28.895 10.547 -17.401 1.00 89.50 83 PHE A C 1
ATOM 642 O O . PHE A 1 83 ? 28.058 11.444 -17.326 1.00 89.50 83 PHE A O 1
ATOM 649 N N . ASN A 1 84 ? 30.183 10.767 -17.658 1.00 90.38 84 ASN A N 1
ATOM 650 C CA . ASN A 1 84 ? 30.789 12.041 -18.029 1.00 90.38 84 ASN A CA 1
ATOM 651 C C . ASN A 1 84 ? 30.847 12.233 -19.554 1.00 90.38 84 ASN A C 1
ATOM 653 O O . ASN A 1 84 ? 31.067 13.357 -19.987 1.00 90.38 84 ASN A O 1
ATOM 657 N N . SER A 1 85 ? 30.663 11.172 -20.348 1.00 91.81 85 SER A N 1
ATOM 658 C CA . SER A 1 85 ? 30.623 11.219 -21.817 1.00 91.81 85 SER A CA 1
ATOM 659 C C . SER A 1 85 ? 29.495 10.345 -22.365 1.00 91.81 85 SER A C 1
ATOM 661 O O . SER A 1 85 ? 29.258 9.242 -21.860 1.00 91.81 85 SER A O 1
ATOM 663 N N . THR A 1 86 ? 28.816 10.828 -23.404 1.00 92.44 86 THR A N 1
ATOM 664 C CA . THR A 1 86 ? 27.665 10.177 -24.054 1.00 92.44 86 THR A CA 1
ATOM 665 C C . THR A 1 86 ? 27.710 10.371 -25.569 1.00 92.44 86 THR A C 1
ATOM 667 O O . THR A 1 86 ? 28.384 11.279 -26.054 1.00 92.44 86 THR A O 1
ATOM 670 N N . CYS A 1 87 ? 26.967 9.562 -26.327 1.00 92.81 87 CYS A N 1
ATOM 671 C CA . CYS A 1 87 ? 26.748 9.851 -27.744 1.00 92.81 87 CYS A CA 1
ATOM 672 C C . CYS A 1 87 ? 25.948 11.145 -27.950 1.00 92.81 87 CYS A C 1
ATOM 674 O O . CYS A 1 87 ? 24.882 11.323 -27.360 1.00 92.81 87 CYS A O 1
ATOM 676 N N . GLU A 1 88 ? 26.438 12.004 -28.841 1.00 92.56 88 GLU A N 1
ATOM 677 C CA . GLU A 1 88 ? 25.692 13.110 -29.437 1.00 92.56 88 GLU A CA 1
ATOM 678 C C . GLU A 1 88 ? 25.456 12.792 -30.917 1.00 92.56 88 GLU A C 1
ATOM 680 O O . GLU A 1 88 ? 26.403 12.517 -31.659 1.00 92.56 88 GLU A O 1
ATOM 685 N N . CYS A 1 89 ? 24.188 12.777 -31.334 1.00 93.94 89 CYS A N 1
ATOM 686 C CA . CYS A 1 89 ? 23.779 12.356 -32.673 1.00 93.94 89 CYS A CA 1
ATOM 687 C C . CYS A 1 89 ? 23.551 13.556 -33.596 1.00 93.94 89 CYS A C 1
ATOM 689 O O . CYS A 1 89 ? 23.033 14.592 -33.183 1.00 93.94 89 CYS A O 1
ATOM 691 N N . PHE A 1 90 ? 23.927 13.409 -34.864 1.00 94.25 90 PHE A N 1
ATOM 692 C CA . PHE A 1 90 ? 23.889 14.475 -35.858 1.00 94.25 90 PHE A CA 1
ATOM 693 C C . PHE A 1 90 ? 22.567 14.507 -36.634 1.00 94.25 90 PHE A C 1
ATOM 695 O O . PHE A 1 90 ? 22.014 13.471 -37.005 1.00 94.25 90 PHE A O 1
ATOM 702 N N . GLY A 1 91 ? 22.095 15.713 -36.958 1.00 93.69 91 GLY A N 1
ATOM 703 C CA . GLY A 1 91 ? 20.942 15.922 -37.838 1.00 93.69 91 GLY A CA 1
ATOM 704 C C . GLY A 1 91 ? 19.657 15.293 -37.296 1.00 93.69 91 GLY A C 1
ATOM 705 O O . GLY A 1 91 ? 19.082 15.785 -36.330 1.00 93.69 91 GLY A O 1
ATOM 706 N N . THR A 1 92 ? 19.187 14.229 -37.951 1.00 94.62 92 THR A N 1
ATOM 707 C CA . THR A 1 92 ? 17.951 13.504 -37.611 1.00 94.62 92 THR A CA 1
ATOM 708 C C . THR A 1 92 ? 18.194 12.110 -37.019 1.00 94.62 92 THR A C 1
ATOM 710 O O . THR A 1 92 ? 17.227 11.385 -36.772 1.00 94.62 92 THR A O 1
ATOM 713 N N . TYR A 1 93 ? 19.448 11.726 -36.751 1.00 94.88 93 TYR A N 1
ATOM 714 C CA . TYR A 1 93 ? 19.777 10.481 -36.046 1.00 94.88 93 TYR A CA 1
ATOM 715 C C . TYR A 1 93 ? 19.458 10.571 -34.546 1.00 94.88 93 TYR A C 1
ATOM 717 O O . TYR A 1 93 ? 19.461 11.645 -33.950 1.00 94.88 93 TYR A O 1
ATOM 725 N N . GLY A 1 94 ? 19.180 9.428 -33.920 1.00 91.31 94 GLY A N 1
ATOM 726 C CA . GLY A 1 94 ? 18.780 9.340 -32.515 1.00 91.31 94 GLY A CA 1
ATOM 727 C C . GLY A 1 94 ? 18.979 7.947 -31.919 1.00 91.31 94 GLY A C 1
ATOM 728 O O . GLY A 1 94 ? 19.579 7.068 -32.534 1.00 91.31 94 GLY A O 1
ATOM 729 N N . GLY A 1 95 ? 18.466 7.739 -30.707 1.00 89.62 95 GLY A N 1
ATOM 730 C CA . GLY A 1 95 ? 18.817 6.586 -29.876 1.00 89.62 95 GLY A CA 1
ATOM 731 C C . GLY A 1 95 ? 20.093 6.824 -29.061 1.00 89.62 95 GLY A C 1
ATOM 732 O O . GLY A 1 95 ? 20.703 7.888 -29.117 1.00 89.62 95 GLY A O 1
ATOM 733 N N . PHE A 1 96 ? 20.480 5.830 -28.264 1.00 90.94 96 PHE A N 1
ATOM 734 C CA . PHE A 1 96 ? 21.615 5.907 -27.331 1.00 90.94 96 PHE A CA 1
ATOM 735 C C . PHE A 1 96 ? 22.976 5.577 -27.983 1.00 90.94 96 PHE A C 1
ATOM 737 O O . PHE A 1 96 ? 24.019 5.766 -27.363 1.00 90.94 96 PHE A O 1
ATOM 744 N N . ASP A 1 97 ? 22.958 5.081 -29.221 1.00 93.38 97 ASP A N 1
ATOM 745 C CA . ASP A 1 97 ? 24.092 4.683 -30.067 1.00 93.38 97 ASP A CA 1
ATOM 746 C C . ASP A 1 97 ? 24.131 5.446 -31.415 1.00 93.38 97 ASP A C 1
ATOM 748 O O . ASP A 1 97 ? 24.998 5.197 -32.253 1.00 93.38 97 ASP A O 1
ATOM 752 N N . CYS A 1 98 ? 23.172 6.357 -31.631 1.00 94.88 98 CYS A N 1
ATOM 753 C CA . CYS A 1 98 ? 22.848 7.012 -32.905 1.00 94.88 98 CYS A CA 1
ATOM 754 C C . CYS A 1 98 ? 22.400 6.065 -34.045 1.00 94.88 98 CYS A C 1
ATOM 756 O O . CYS A 1 98 ? 22.372 6.459 -35.215 1.00 94.88 98 CYS A O 1
ATOM 758 N N . GLY A 1 99 ? 22.014 4.824 -33.736 1.00 92.38 99 GLY A N 1
ATOM 759 C CA . GLY A 1 99 ? 21.505 3.849 -34.703 1.00 92.38 99 GLY A CA 1
ATOM 760 C C . GLY A 1 99 ? 20.056 4.089 -35.141 1.00 92.38 99 GLY A C 1
ATOM 761 O O . GLY A 1 99 ? 19.669 3.698 -36.245 1.00 92.38 99 GLY A O 1
ATOM 762 N N . GLY A 1 100 ? 19.267 4.774 -34.312 1.00 90.88 100 GLY A N 1
ATOM 763 C CA . GLY A 1 100 ? 17.886 5.160 -34.595 1.00 90.88 100 GLY A CA 1
ATOM 764 C C . GLY A 1 100 ? 17.745 6.559 -35.204 1.00 90.88 100 GLY A C 1
ATOM 765 O O . GLY A 1 100 ? 18.710 7.174 -35.660 1.00 90.88 100 GLY A O 1
ATOM 766 N N . CYS A 1 101 ? 16.515 7.074 -35.163 1.00 90.88 101 CYS A N 1
ATOM 767 C CA . CYS A 1 101 ? 16.129 8.401 -35.648 1.00 90.88 101 CYS A CA 1
ATOM 768 C C . CYS A 1 101 ? 15.475 9.230 -34.535 1.00 90.88 101 CYS A C 1
ATOM 770 O O . CYS A 1 101 ? 14.918 8.671 -33.587 1.00 90.88 101 CYS A O 1
ATOM 772 N N . LEU A 1 102 ? 15.495 10.558 -34.670 1.00 89.69 102 LEU A N 1
ATOM 773 C CA . LEU A 1 102 ? 14.697 11.462 -33.839 1.00 89.69 102 LEU A CA 1
ATOM 774 C C . LEU A 1 102 ? 13.190 11.217 -34.033 1.00 89.69 102 LEU A C 1
ATOM 776 O O . LEU A 1 102 ? 12.739 10.798 -35.099 1.00 89.69 102 LEU A O 1
ATOM 780 N N . TYR A 1 103 ? 12.390 11.537 -33.012 1.00 86.56 103 TYR A N 1
ATOM 781 C CA . TYR A 1 103 ? 10.929 11.439 -33.077 1.00 86.56 103 TYR A CA 1
ATOM 782 C C . TYR A 1 103 ? 10.359 12.224 -34.274 1.00 86.56 103 TYR A C 1
ATOM 784 O O . TYR A 1 103 ? 10.614 13.418 -34.423 1.00 86.56 103 TYR A O 1
ATOM 792 N N . GLY A 1 104 ? 9.562 11.550 -35.109 1.00 85.44 104 GLY A N 1
ATOM 793 C CA . GLY A 1 104 ? 9.022 12.105 -36.358 1.00 85.44 104 GLY A CA 1
ATOM 794 C C . GLY A 1 104 ? 9.895 11.880 -37.599 1.00 85.44 104 GLY A C 1
ATOM 795 O O . GLY A 1 104 ? 9.534 12.368 -38.669 1.00 85.44 104 GLY A O 1
ATOM 796 N N . TYR A 1 105 ? 11.001 11.139 -37.481 1.00 88.62 105 TYR A N 1
ATOM 797 C CA . TYR A 1 105 ? 11.833 10.690 -38.600 1.00 88.62 105 TYR A CA 1
ATOM 798 C C . TYR A 1 105 ? 11.984 9.164 -38.608 1.00 88.62 105 TYR A C 1
ATOM 800 O O . TYR A 1 105 ? 11.961 8.520 -37.557 1.00 88.62 105 TYR A O 1
ATOM 808 N N . HIS A 1 106 ? 12.139 8.587 -39.800 1.00 87.06 106 HIS A N 1
ATOM 809 C CA . HIS A 1 106 ? 12.258 7.141 -40.005 1.00 87.06 106 HIS A CA 1
ATOM 810 C C . HIS A 1 106 ? 13.040 6.786 -41.288 1.00 87.06 106 HIS A C 1
ATOM 812 O O . HIS A 1 106 ? 13.557 7.663 -41.991 1.00 87.06 106 HIS A O 1
ATOM 818 N N . GLY A 1 107 ? 13.143 5.486 -41.581 1.00 86.19 107 GLY A N 1
ATOM 819 C CA . GLY A 1 107 ? 13.985 4.940 -42.650 1.00 86.19 107 GLY A CA 1
ATOM 820 C C . GLY A 1 107 ? 15.480 4.932 -42.298 1.00 86.19 107 GLY A C 1
ATOM 821 O O . GLY A 1 107 ? 15.926 5.641 -41.401 1.00 86.19 107 GLY A O 1
ATOM 822 N N . GLU A 1 108 ? 16.275 4.137 -43.023 1.00 88.25 108 GLU A N 1
ATOM 823 C CA . GLU A 1 108 ? 17.681 3.837 -42.683 1.00 88.25 108 GLU A CA 1
ATOM 824 C C . GLU A 1 108 ? 18.536 5.087 -42.398 1.00 88.25 108 GLU A C 1
ATOM 826 O O . GLU A 1 108 ? 19.321 5.097 -41.452 1.00 88.25 108 GLU A O 1
ATOM 831 N N . LYS A 1 109 ? 18.371 6.146 -43.200 1.00 90.88 109 LYS A N 1
ATOM 832 C CA . LYS A 1 109 ? 19.139 7.402 -43.109 1.00 90.88 109 LYS A CA 1
ATOM 833 C C . LYS A 1 109 ? 18.426 8.513 -42.329 1.00 90.88 109 LYS A C 1
ATOM 835 O O . LYS A 1 109 ? 18.882 9.646 -42.369 1.00 90.88 109 LYS A O 1
ATOM 840 N N . CYS A 1 110 ? 17.290 8.223 -41.691 1.00 91.94 110 CYS A N 1
ATOM 841 C CA . CYS A 1 110 ? 16.477 9.184 -40.933 1.00 91.94 110 CYS A CA 1
ATOM 842 C C . CYS A 1 110 ? 16.041 10.446 -41.710 1.00 91.94 110 CYS A C 1
ATOM 844 O O . CYS A 1 110 ? 15.686 11.463 -41.116 1.00 91.94 110 CYS A O 1
ATOM 846 N N . ASN A 1 111 ? 16.053 10.390 -43.046 1.00 92.31 111 ASN A N 1
ATOM 847 C CA . ASN A 1 111 ? 15.673 11.504 -43.920 1.00 92.31 111 ASN A CA 1
ATOM 848 C C . ASN A 1 111 ? 14.166 11.542 -44.208 1.00 92.31 111 ASN A C 1
ATOM 850 O O . ASN A 1 111 ? 13.641 12.588 -44.589 1.00 92.31 111 ASN A O 1
ATOM 854 N N . ASN A 1 112 ? 13.462 10.419 -44.041 1.00 88.50 112 ASN A N 1
ATOM 855 C CA . ASN A 1 112 ? 12.022 10.375 -44.249 1.00 88.50 112 ASN A CA 1
ATOM 856 C C . ASN A 1 112 ? 11.352 10.980 -43.015 1.00 88.50 112 ASN A C 1
ATOM 858 O O . ASN A 1 112 ? 11.626 10.560 -41.890 1.00 88.50 112 ASN A O 1
ATOM 862 N N . LYS A 1 113 ? 10.471 11.958 -43.219 1.00 85.56 113 LYS A N 1
ATOM 863 C CA . LYS A 1 113 ? 9.664 12.540 -42.148 1.00 85.56 113 LYS A CA 1
ATOM 864 C C . LYS A 1 113 ? 8.365 11.753 -42.024 1.00 85.56 113 LYS A C 1
ATOM 866 O O . LYS A 1 113 ? 7.602 11.678 -42.983 1.00 85.56 113 LYS A O 1
ATOM 871 N N . THR A 1 114 ? 8.104 11.193 -40.849 1.00 76.31 114 THR A N 1
ATOM 872 C CA . THR A 1 114 ? 6.849 10.494 -40.566 1.00 76.31 114 THR A CA 1
ATOM 873 C C . THR A 1 114 ? 5.698 11.497 -40.637 1.00 76.31 114 THR A C 1
ATOM 875 O O . THR A 1 114 ? 5.749 12.552 -39.995 1.00 76.31 114 THR A O 1
ATOM 878 N N . ASN A 1 115 ? 4.643 11.180 -41.391 1.00 72.38 115 ASN A N 1
ATOM 879 C CA . ASN A 1 115 ? 3.432 11.999 -41.379 1.00 72.38 115 ASN A CA 1
ATOM 880 C C . ASN A 1 115 ? 2.846 12.033 -39.952 1.00 72.38 115 ASN A C 1
ATOM 882 O O . ASN A 1 115 ? 2.841 11.001 -39.269 1.00 72.38 115 ASN A O 1
ATOM 886 N N . PRO A 1 116 ? 2.352 13.191 -39.474 1.00 65.94 116 PRO A N 1
ATOM 887 C CA . PRO A 1 116 ? 1.799 13.320 -38.132 1.00 65.94 116 PRO A CA 1
ATOM 888 C C . PRO A 1 116 ? 0.416 12.658 -38.058 1.00 65.94 116 PRO A C 1
ATOM 890 O O . PRO A 1 116 ? -0.610 13.332 -38.051 1.00 65.94 116 PRO A O 1
ATOM 893 N N . LEU A 1 117 ? 0.394 11.323 -37.997 1.00 73.25 117 LEU A N 1
ATOM 894 C CA . LEU A 1 117 ? -0.803 10.570 -37.635 1.00 73.25 117 LEU A CA 1
ATOM 895 C C . LEU A 1 117 ? -1.275 11.049 -36.254 1.00 73.25 117 LEU A C 1
ATOM 897 O O . LEU A 1 117 ? -0.482 10.986 -35.304 1.00 73.25 117 LEU A O 1
ATOM 901 N N . PRO A 1 118 ? -2.518 11.542 -36.129 1.00 79.94 118 PRO A N 1
ATOM 902 C CA . PRO A 1 118 ? -3.017 12.045 -34.864 1.00 79.94 118 PRO A CA 1
ATOM 903 C C . PRO A 1 118 ? -3.144 10.900 -33.860 1.00 79.94 118 PRO A C 1
ATOM 905 O O . PRO A 1 118 ? -3.576 9.795 -34.194 1.00 79.94 118 PRO A O 1
ATOM 908 N N . ARG A 1 119 ? -2.829 11.188 -32.596 1.00 82.06 119 ARG A N 1
ATOM 909 C CA . ARG A 1 119 ? -3.379 10.405 -31.487 1.00 82.06 119 ARG A CA 1
ATOM 910 C C . ARG A 1 119 ? -4.896 10.610 -31.520 1.00 82.06 119 ARG A C 1
ATOM 912 O O . ARG A 1 119 ? -5.337 11.750 -31.634 1.00 82.06 119 ARG A O 1
ATOM 919 N N . ARG A 1 120 ? -5.671 9.524 -31.498 1.00 85.06 120 ARG A N 1
ATOM 920 C CA . ARG A 1 120 ? -7.142 9.535 -31.617 1.00 85.06 120 ARG A CA 1
ATOM 921 C C . ARG A 1 120 ? -7.799 9.372 -30.249 1.00 85.06 120 ARG A C 1
ATOM 923 O O . ARG A 1 120 ? -7.167 8.838 -29.334 1.00 85.06 120 ARG A O 1
ATOM 930 N N . GLU A 1 121 ? -9.053 9.793 -30.120 1.00 85.25 121 GLU A N 1
ATOM 931 C CA . GLU A 1 121 ? -9.839 9.510 -28.918 1.00 85.25 121 GLU A CA 1
ATOM 932 C C . GLU A 1 121 ? -10.110 7.997 -28.849 1.00 85.25 121 GLU A C 1
ATOM 934 O O . GLU A 1 121 ? -10.431 7.359 -29.856 1.00 85.25 121 GLU A O 1
ATOM 939 N N . ILE A 1 122 ? -9.918 7.389 -27.679 1.00 82.88 122 ILE A N 1
ATOM 940 C CA . ILE A 1 122 ? -9.937 5.932 -27.513 1.00 82.88 122 ILE A CA 1
ATOM 941 C C . ILE A 1 122 ? -11.276 5.288 -27.919 1.00 82.88 122 ILE A C 1
ATOM 943 O O . ILE A 1 122 ? -11.275 4.144 -28.373 1.00 82.88 122 ILE A O 1
ATOM 947 N N . ARG A 1 123 ? -12.398 6.012 -27.809 1.00 86.69 123 ARG A N 1
ATOM 948 C CA . ARG A 1 123 ? -13.763 5.585 -28.177 1.00 86.69 123 ARG A CA 1
ATOM 949 C C . ARG A 1 123 ? -14.057 5.704 -29.669 1.00 86.69 123 ARG A C 1
ATOM 951 O O . ARG A 1 123 ? -14.955 5.028 -30.158 1.00 86.69 123 ARG A O 1
ATOM 958 N N . GLU A 1 124 ? -13.287 6.508 -30.400 1.00 89.81 124 GLU A N 1
ATOM 959 C CA . GLU A 1 124 ? -13.348 6.571 -31.865 1.00 89.81 124 GLU A CA 1
ATOM 960 C C . GLU A 1 124 ? -12.603 5.401 -32.531 1.00 89.81 124 GLU A C 1
ATOM 962 O O . GLU A 1 124 ? -12.771 5.156 -33.731 1.00 89.81 124 GLU A O 1
ATOM 967 N N . LEU A 1 125 ? -11.748 4.686 -31.789 1.00 84.00 125 LEU A N 1
ATOM 968 C CA . LEU A 1 125 ? -11.065 3.498 -32.295 1.00 84.00 125 LEU A CA 1
ATOM 969 C C . LEU A 1 125 ? -12.078 2.398 -32.621 1.00 84.00 125 LEU A C 1
ATOM 971 O O . LEU A 1 125 ? -12.912 2.025 -31.796 1.00 84.00 125 LEU A O 1
ATOM 975 N N . SER A 1 126 ? -11.943 1.801 -33.804 1.00 87.12 126 SER A N 1
ATOM 976 C CA . SER A 1 126 ? -12.680 0.585 -34.140 1.00 87.12 126 SER A CA 1
ATOM 977 C C . SER A 1 126 ? -12.336 -0.555 -33.173 1.00 87.12 126 SER A C 1
ATOM 979 O O . SER A 1 126 ? -11.249 -0.601 -32.590 1.00 87.12 126 SER A O 1
ATOM 981 N N . PHE A 1 127 ? -13.235 -1.537 -33.046 1.00 79.12 127 PHE A N 1
ATOM 982 C CA . PHE A 1 127 ? -13.029 -2.722 -32.202 1.00 79.12 127 PHE A CA 1
ATOM 983 C C . PHE A 1 127 ? -11.662 -3.398 -32.435 1.00 79.12 127 PHE A C 1
ATOM 985 O O . PHE A 1 127 ? -11.005 -3.822 -31.483 1.00 79.12 127 PHE A O 1
ATOM 992 N N . VAL A 1 128 ? -11.208 -3.451 -33.694 1.00 83.25 128 VAL A N 1
ATOM 993 C CA . VAL A 1 128 ? -9.915 -4.033 -34.086 1.00 83.25 128 VAL A CA 1
ATOM 994 C C . VAL A 1 128 ? -8.742 -3.165 -33.619 1.00 83.25 128 VAL A C 1
ATOM 996 O O . VAL A 1 128 ? -7.822 -3.688 -32.993 1.00 83.25 128 VAL A O 1
ATOM 999 N N . GLU A 1 129 ? -8.779 -1.848 -33.856 1.00 85.06 129 GLU A N 1
ATOM 1000 C CA . GLU A 1 129 ? -7.743 -0.912 -33.387 1.00 85.06 129 GLU A CA 1
ATOM 1001 C C . GLU A 1 129 ? -7.617 -0.921 -31.857 1.00 85.06 129 GLU A C 1
ATOM 1003 O O . GLU A 1 129 ? -6.511 -1.014 -31.324 1.00 85.06 129 GLU A O 1
ATOM 1008 N N . ARG A 1 130 ? -8.755 -0.885 -31.156 1.00 82.44 130 ARG A N 1
ATOM 1009 C CA . ARG A 1 130 ? -8.850 -0.896 -29.691 1.00 82.44 130 ARG A CA 1
ATOM 1010 C C . ARG A 1 130 ? -8.287 -2.194 -29.099 1.00 82.44 130 ARG A C 1
ATOM 1012 O O . ARG A 1 130 ? -7.438 -2.153 -28.209 1.00 82.44 130 ARG A O 1
ATOM 1019 N N . LYS A 1 131 ? -8.674 -3.353 -29.648 1.00 77.62 131 LYS A N 1
ATOM 1020 C CA . LYS A 1 131 ? -8.138 -4.663 -29.236 1.00 77.62 131 LYS A CA 1
ATOM 1021 C C . LYS A 1 131 ? -6.642 -4.804 -29.542 1.00 77.62 131 LYS A C 1
ATOM 1023 O O . LYS A 1 131 ? -5.908 -5.374 -28.732 1.00 77.62 131 LYS A O 1
ATOM 1028 N N . ARG A 1 132 ? -6.168 -4.266 -30.674 1.00 85.44 132 ARG A N 1
ATOM 1029 C CA . ARG A 1 132 ? -4.738 -4.212 -31.028 1.00 85.44 132 ARG A CA 1
ATOM 1030 C C . ARG A 1 132 ? -3.950 -3.387 -30.006 1.00 85.44 132 ARG A C 1
ATOM 1032 O O . ARG A 1 132 ? -2.978 -3.895 -29.454 1.00 85.44 132 ARG A O 1
ATOM 1039 N N . PHE A 1 133 ? -4.413 -2.178 -29.684 1.00 80.81 133 PHE A N 1
ATOM 1040 C CA . PHE A 1 133 ? -3.794 -1.295 -28.688 1.00 80.81 133 PHE A CA 1
ATOM 1041 C C . PHE A 1 133 ? -3.601 -1.981 -27.324 1.00 80.81 133 PHE A C 1
ATOM 1043 O O . PHE A 1 133 ? -2.481 -2.024 -26.808 1.00 80.81 133 PHE A O 1
ATOM 1050 N N . PHE A 1 134 ? -4.649 -2.595 -26.767 1.00 77.94 134 PHE A N 1
ATOM 1051 C CA . PHE A 1 134 ? -4.537 -3.295 -25.482 1.00 77.94 134 PHE A CA 1
ATOM 1052 C C . PHE A 1 134 ? -3.669 -4.557 -25.550 1.00 77.94 134 PHE A C 1
ATOM 1054 O O . PHE A 1 134 ? -2.937 -4.854 -24.604 1.00 77.94 134 PHE A O 1
ATOM 1061 N N . SER A 1 135 ? -3.676 -5.267 -26.682 1.00 79.12 135 SER A N 1
ATOM 1062 C CA . SER A 1 135 ? -2.776 -6.405 -26.909 1.00 79.12 135 SER A CA 1
ATOM 1063 C C . SER A 1 135 ? -1.304 -5.972 -26.937 1.00 79.12 135 SER A C 1
ATOM 1065 O O . SER A 1 135 ? -0.449 -6.680 -26.408 1.00 79.12 135 SER A O 1
ATOM 1067 N N . TYR A 1 136 ? -0.996 -4.793 -27.485 1.00 87.44 136 TYR A N 1
ATOM 1068 C CA . TYR A 1 136 ? 0.362 -4.243 -27.513 1.00 87.44 136 TYR A CA 1
ATOM 1069 C C . TYR A 1 136 ? 0.829 -3.727 -26.151 1.00 87.44 136 TYR A C 1
ATOM 1071 O O . TYR A 1 136 ? 1.974 -3.981 -25.778 1.00 87.44 136 TYR A O 1
ATOM 1079 N N . LEU A 1 137 ? -0.052 -3.108 -25.356 1.00 78.38 137 LEU A N 1
ATOM 1080 C CA . LEU A 1 137 ? 0.253 -2.801 -23.953 1.00 78.38 137 LEU A CA 1
ATOM 1081 C C . LEU A 1 137 ? 0.530 -4.076 -23.142 1.00 78.38 137 LEU A C 1
ATOM 1083 O O . LEU A 1 137 ? 1.509 -4.131 -22.398 1.00 78.38 137 LEU A O 1
ATOM 1087 N N . ALA A 1 138 ? -0.284 -5.124 -23.308 1.00 76.19 138 ALA A N 1
ATOM 1088 C CA . ALA A 1 138 ? -0.064 -6.407 -22.640 1.00 76.19 138 ALA A CA 1
ATOM 1089 C C . ALA A 1 138 ? 1.257 -7.072 -23.074 1.00 76.19 138 ALA A C 1
ATOM 1091 O O . ALA A 1 138 ? 1.996 -7.576 -22.227 1.00 76.19 138 ALA A O 1
ATOM 1092 N N . LEU A 1 139 ? 1.605 -7.013 -24.366 1.00 84.50 139 LEU A N 1
ATOM 1093 C CA . LEU A 1 139 ? 2.881 -7.517 -24.883 1.00 84.50 139 LEU A CA 1
ATOM 1094 C C . LEU A 1 139 ? 4.074 -6.725 -24.318 1.00 84.50 139 LEU A C 1
ATOM 1096 O O . LEU A 1 139 ? 5.062 -7.325 -23.888 1.00 84.50 139 LEU A O 1
ATOM 1100 N N . ALA A 1 140 ? 3.971 -5.394 -24.242 1.00 84.06 140 ALA A N 1
ATOM 1101 C CA . ALA A 1 140 ? 4.983 -4.523 -23.640 1.00 84.06 140 ALA A CA 1
ATOM 1102 C C . ALA A 1 140 ? 5.159 -4.764 -22.129 1.00 84.06 140 ALA A C 1
ATOM 1104 O O . ALA A 1 140 ? 6.245 -4.547 -21.594 1.00 84.06 140 ALA A O 1
ATOM 1105 N N . LYS A 1 141 ? 4.118 -5.252 -21.441 1.00 83.12 141 LYS A N 1
ATOM 1106 C CA . LYS A 1 141 ? 4.154 -5.604 -20.013 1.00 83.12 141 LYS A CA 1
ATOM 1107 C C . LYS A 1 141 ? 4.825 -6.950 -19.711 1.00 83.12 141 LYS A C 1
ATOM 1109 O O . LYS A 1 141 ? 5.230 -7.178 -18.575 1.00 83.12 141 LYS A O 1
ATOM 1114 N N . ILE A 1 142 ? 4.980 -7.830 -20.704 1.00 79.00 142 ILE A N 1
ATOM 1115 C CA . ILE A 1 142 ? 5.674 -9.125 -20.543 1.00 79.00 142 ILE A CA 1
ATOM 1116 C C . ILE A 1 142 ? 7.026 -9.190 -21.264 1.00 79.00 142 ILE A C 1
ATOM 1118 O O . ILE A 1 142 ? 7.897 -9.965 -20.872 1.00 79.00 142 ILE A O 1
ATOM 1122 N N . THR A 1 143 ? 7.237 -8.365 -22.291 1.00 88.88 143 THR A N 1
ATOM 1123 C CA . THR A 1 143 ? 8.471 -8.379 -23.086 1.00 88.88 143 THR A CA 1
ATOM 1124 C C . THR A 1 143 ? 9.555 -7.553 -22.409 1.00 88.88 143 THR A C 1
ATOM 1126 O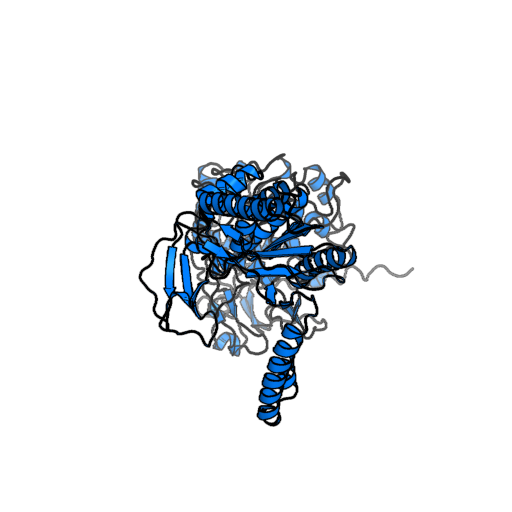 O . THR A 1 143 ? 9.413 -6.339 -22.267 1.00 88.88 143 THR A O 1
ATOM 1129 N N . LYS A 1 144 ? 10.657 -8.205 -22.010 1.00 91.19 144 LYS A N 1
ATOM 1130 C CA . LYS A 1 144 ? 11.872 -7.527 -21.529 1.00 91.19 144 LYS A CA 1
ATOM 1131 C C . LYS A 1 144 ? 12.399 -6.563 -22.595 1.00 91.19 144 LYS A C 1
ATOM 1133 O O . LYS A 1 144 ? 12.536 -6.972 -23.748 1.00 91.19 144 LYS A O 1
ATOM 1138 N N . SER A 1 145 ? 12.752 -5.332 -22.217 1.00 92.62 145 SER A N 1
ATOM 1139 C CA . SER A 1 145 ? 13.447 -4.441 -23.157 1.00 92.62 145 SER A CA 1
ATOM 1140 C C . SER A 1 145 ? 14.842 -4.995 -23.467 1.00 92.62 145 SER A C 1
ATOM 1142 O O . SER A 1 145 ? 15.571 -5.464 -22.582 1.00 92.62 145 SER A O 1
ATOM 1144 N N . LYS A 1 146 ? 15.200 -4.965 -24.752 1.00 92.25 146 LYS A N 1
ATOM 1145 C CA . LYS A 1 146 ? 16.515 -5.387 -25.247 1.00 92.25 146 LYS A CA 1
ATOM 1146 C C . LYS A 1 146 ? 17.575 -4.373 -24.830 1.00 92.25 146 LYS A C 1
ATOM 1148 O O . LYS A 1 146 ? 18.633 -4.755 -24.335 1.00 92.25 146 LYS A O 1
ATOM 1153 N N . ASP A 1 147 ? 17.242 -3.098 -24.959 1.00 91.62 147 ASP A N 1
ATOM 1154 C CA . ASP A 1 147 ? 18.199 -1.999 -24.927 1.00 91.62 147 ASP A CA 1
ATOM 1155 C C . ASP A 1 147 ? 18.357 -1.373 -23.542 1.00 91.62 147 ASP A C 1
ATOM 1157 O O . ASP A 1 147 ? 19.418 -0.832 -23.232 1.00 91.62 147 ASP A O 1
ATOM 1161 N N . TYR A 1 148 ? 17.349 -1.501 -22.676 1.00 93.44 148 TYR A N 1
ATOM 1162 C CA . TYR A 1 148 ? 17.284 -0.799 -21.395 1.00 93.44 148 TYR A CA 1
ATOM 1163 C C . TYR A 1 148 ? 17.173 -1.733 -20.181 1.00 93.44 148 TYR A C 1
ATOM 1165 O O . TYR A 1 148 ? 16.621 -2.832 -20.250 1.00 93.44 148 TYR A O 1
ATOM 1173 N N . VAL A 1 149 ? 17.697 -1.266 -19.044 1.00 88.69 149 VAL A N 1
ATOM 1174 C CA . VAL A 1 149 ? 17.651 -1.933 -17.729 1.00 88.69 149 VAL A CA 1
ATOM 1175 C C . VAL A 1 149 ? 17.350 -0.914 -16.629 1.00 88.69 149 VAL A C 1
ATOM 1177 O O . VAL A 1 149 ? 17.607 0.276 -16.797 1.00 88.69 149 VAL A O 1
ATOM 1180 N N . ILE A 1 150 ? 16.829 -1.367 -15.487 1.00 86.06 150 ILE A N 1
ATOM 1181 C CA . ILE A 1 150 ? 16.455 -0.482 -14.370 1.00 86.06 150 ILE A CA 1
ATOM 1182 C C . ILE A 1 150 ? 17.461 -0.546 -13.222 1.00 86.06 150 ILE A C 1
ATOM 1184 O O . ILE A 1 150 ? 17.979 -1.617 -12.897 1.00 86.06 150 ILE A O 1
ATOM 1188 N N . LEU A 1 151 ? 17.726 0.592 -12.571 1.00 80.62 151 LEU A N 1
ATOM 1189 C CA . LEU A 1 151 ? 18.620 0.633 -11.415 1.00 80.62 151 LEU A CA 1
ATOM 1190 C C . LEU A 1 151 ? 17.928 0.076 -10.162 1.00 80.62 151 LEU A C 1
ATOM 1192 O O . LEU A 1 151 ? 16.868 0.542 -9.737 1.00 80.62 151 LEU A O 1
ATOM 1196 N N . ASN A 1 152 ? 18.587 -0.895 -9.535 1.00 73.44 152 ASN A N 1
ATOM 1197 C CA . ASN A 1 152 ? 18.135 -1.590 -8.336 1.00 73.44 152 ASN A CA 1
ATOM 1198 C C . ASN A 1 152 ? 18.818 -1.039 -7.071 1.00 73.44 152 ASN A C 1
ATOM 1200 O O . ASN A 1 152 ? 18.143 -0.553 -6.161 1.00 73.44 152 ASN A O 1
ATOM 1204 N N . THR A 1 153 ? 20.152 -1.023 -7.023 1.00 68.75 153 THR A N 1
ATOM 1205 C CA . THR A 1 153 ? 20.934 -0.416 -5.925 1.00 68.75 153 THR A CA 1
ATOM 1206 C C . THR A 1 153 ? 22.062 0.440 -6.478 1.00 68.75 153 THR A C 1
ATOM 1208 O O . THR A 1 153 ? 22.510 0.203 -7.595 1.00 68.75 153 THR A O 1
ATOM 1211 N N . GLY A 1 154 ? 22.525 1.428 -5.711 1.00 66.62 154 GLY A N 1
ATOM 1212 C CA . GLY A 1 154 ? 23.601 2.319 -6.134 1.00 66.62 154 GLY A CA 1
ATOM 1213 C C . GLY A 1 154 ? 23.885 3.443 -5.147 1.00 66.62 154 GLY A C 1
ATOM 1214 O O . GLY A 1 154 ? 23.037 3.788 -4.324 1.00 66.62 154 GLY A O 1
ATOM 1215 N N . ASN A 1 155 ? 25.073 4.026 -5.267 1.00 67.88 155 ASN A N 1
ATOM 1216 C CA . ASN A 1 155 ? 25.540 5.194 -4.534 1.00 67.88 155 ASN A CA 1
ATOM 1217 C C . ASN A 1 155 ? 26.449 6.001 -5.475 1.00 67.88 155 ASN A C 1
ATOM 1219 O O . ASN A 1 155 ? 27.423 5.463 -5.994 1.00 67.88 155 ASN A O 1
ATOM 1223 N N . ARG A 1 156 ? 26.158 7.291 -5.695 1.00 72.81 156 ARG A N 1
ATOM 1224 C CA . ARG A 1 156 ? 26.840 8.114 -6.719 1.00 72.81 156 ARG A CA 1
ATOM 1225 C C . ARG A 1 156 ? 28.339 8.339 -6.486 1.00 72.81 156 ARG A C 1
ATOM 1227 O O . ARG A 1 156 ? 29.029 8.837 -7.372 1.00 72.81 156 ARG A O 1
ATOM 1234 N N . PHE A 1 157 ? 28.806 8.054 -5.273 1.00 74.19 157 PHE A N 1
ATOM 1235 C CA . PHE A 1 157 ? 30.203 8.182 -4.859 1.00 74.19 157 PHE A CA 1
ATOM 1236 C C . PHE A 1 157 ? 30.973 6.852 -4.946 1.00 74.19 157 PHE A C 1
ATOM 1238 O O . PHE A 1 157 ? 32.174 6.838 -4.710 1.00 74.19 157 PHE A O 1
ATOM 1245 N N . HIS A 1 158 ? 30.278 5.755 -5.269 1.00 75.38 158 HIS A N 1
ATOM 1246 C CA . HIS A 1 158 ? 30.763 4.377 -5.219 1.00 75.38 158 HIS A CA 1
ATOM 1247 C C . HIS A 1 158 ? 30.175 3.582 -6.394 1.00 75.38 158 HIS A C 1
ATOM 1249 O O . HIS A 1 158 ? 29.186 2.853 -6.238 1.00 75.38 158 HIS A O 1
ATOM 1255 N N . ASN A 1 159 ? 30.743 3.766 -7.591 1.00 72.38 159 ASN A N 1
ATOM 1256 C CA . ASN A 1 159 ? 30.249 3.182 -8.845 1.00 72.38 159 ASN A CA 1
ATOM 1257 C C . ASN A 1 159 ? 30.096 1.644 -8.749 1.00 72.38 159 ASN A C 1
ATOM 1259 O O . ASN A 1 159 ? 29.186 1.068 -9.339 1.00 72.38 159 ASN A O 1
ATOM 1263 N N . GLU A 1 160 ? 30.950 0.988 -7.962 1.00 75.38 160 GLU A N 1
ATOM 1264 C CA . GLU A 1 160 ? 30.969 -0.450 -7.678 1.00 75.38 160 GLU A CA 1
ATOM 1265 C C . GLU A 1 160 ? 29.702 -0.974 -6.975 1.00 75.38 160 GLU A C 1
ATOM 1267 O O . GLU A 1 160 ? 29.429 -2.174 -6.977 1.00 75.38 160 GLU A O 1
ATOM 1272 N N . THR A 1 161 ? 28.894 -0.085 -6.387 1.00 75.81 161 THR A N 1
ATOM 1273 C CA . THR A 1 161 ? 27.622 -0.438 -5.732 1.00 75.81 161 THR A CA 1
ATOM 1274 C C . THR A 1 161 ? 26.429 -0.490 -6.691 1.00 75.81 161 THR A C 1
ATOM 1276 O O . THR A 1 161 ? 25.334 -0.910 -6.287 1.00 75.81 161 THR A O 1
ATOM 1279 N N . TYR A 1 162 ? 26.612 -0.063 -7.947 1.00 82.62 162 TYR A N 1
ATOM 1280 C CA . TYR A 1 162 ? 25.552 -0.055 -8.946 1.00 82.62 162 TYR A CA 1
ATOM 1281 C C . TYR A 1 162 ? 25.149 -1.478 -9.356 1.00 82.62 162 TYR A C 1
ATOM 1283 O O . TYR A 1 162 ? 25.952 -2.260 -9.861 1.00 82.62 162 TYR A O 1
ATOM 1291 N N . LYS A 1 163 ? 23.866 -1.804 -9.167 1.00 80.31 163 LYS A N 1
ATOM 1292 C CA . LYS A 1 163 ? 23.240 -3.045 -9.641 1.00 80.31 163 LYS A CA 1
ATOM 1293 C C . LYS A 1 163 ? 22.017 -2.714 -10.477 1.00 80.31 163 LYS A C 1
ATOM 1295 O O . LYS A 1 163 ? 21.188 -1.899 -10.066 1.00 80.31 163 LYS A O 1
ATOM 1300 N N . PHE A 1 164 ? 21.878 -3.403 -11.601 1.00 84.38 164 PHE A N 1
ATOM 1301 C CA . PHE A 1 164 ? 20.802 -3.219 -12.571 1.00 84.38 164 PHE A CA 1
ATOM 1302 C C . PHE A 1 164 ? 19.998 -4.514 -12.710 1.00 84.38 164 PHE A C 1
ATOM 1304 O O . PHE A 1 164 ? 20.500 -5.593 -12.393 1.00 84.38 164 PHE A O 1
ATOM 1311 N N . LEU A 1 165 ? 18.749 -4.408 -13.156 1.00 82.00 165 LEU A N 1
ATOM 1312 C CA . LEU A 1 165 ? 17.859 -5.545 -13.389 1.00 82.00 165 LEU A CA 1
ATOM 1313 C C . LEU A 1 165 ? 17.168 -5.434 -14.751 1.00 82.00 165 LEU A C 1
ATOM 1315 O O . LEU A 1 165 ? 16.878 -4.337 -15.230 1.00 82.00 165 LEU A O 1
ATOM 1319 N N . ASP A 1 166 ? 16.860 -6.592 -15.334 1.00 85.12 166 ASP A N 1
ATOM 1320 C CA . ASP A 1 166 ? 15.908 -6.691 -16.439 1.00 85.12 166 ASP A CA 1
ATOM 1321 C C . ASP A 1 166 ? 14.511 -6.248 -15.995 1.00 85.12 166 ASP A C 1
ATOM 1323 O O . ASP A 1 166 ? 14.064 -6.571 -14.893 1.00 85.12 166 ASP A O 1
ATOM 1327 N N . ALA A 1 167 ? 13.791 -5.596 -16.902 1.00 83.06 167 ALA A N 1
ATOM 1328 C CA . ALA A 1 167 ? 12.400 -5.200 -16.730 1.00 83.06 167 ALA A CA 1
ATOM 1329 C C . ALA A 1 167 ? 11.657 -5.286 -18.072 1.00 83.06 167 ALA A C 1
ATOM 1331 O O . ALA A 1 167 ? 12.288 -5.245 -19.135 1.00 83.06 167 ALA A O 1
ATOM 1332 N N . SER A 1 168 ? 10.327 -5.427 -18.034 1.00 87.69 168 SER A N 1
ATOM 1333 C CA . SER A 1 168 ? 9.508 -5.306 -19.246 1.00 87.69 168 SER A CA 1
ATOM 1334 C C . SER A 1 168 ? 9.517 -3.870 -19.773 1.00 87.69 168 SER A C 1
ATOM 1336 O O . SER A 1 168 ? 9.758 -2.939 -19.007 1.00 87.69 168 SER A O 1
ATOM 1338 N N . ILE A 1 169 ? 9.224 -3.666 -21.057 1.00 90.50 169 ILE A N 1
ATOM 1339 C CA . ILE A 1 169 ? 9.103 -2.327 -21.663 1.00 90.50 169 ILE A CA 1
ATOM 1340 C C . ILE A 1 169 ? 8.176 -1.421 -20.827 1.00 90.50 169 ILE A C 1
ATOM 1342 O O . ILE A 1 169 ? 8.530 -0.286 -20.501 1.00 90.50 169 ILE A O 1
ATOM 1346 N N . TYR A 1 170 ? 7.025 -1.943 -20.393 1.00 86.06 170 TYR A N 1
ATOM 1347 C CA . TYR A 1 170 ? 6.088 -1.184 -19.562 1.00 86.06 170 TYR A CA 1
ATOM 1348 C C . TYR A 1 170 ? 6.595 -0.982 -18.119 1.00 86.06 170 TYR A C 1
ATOM 1350 O O . TYR A 1 170 ? 6.370 0.072 -17.520 1.00 86.06 170 TYR A O 1
ATOM 1358 N N . ASP A 1 171 ? 7.306 -1.953 -17.535 1.00 83.38 171 ASP A N 1
ATOM 1359 C CA . ASP A 1 171 ? 7.945 -1.769 -16.223 1.00 83.38 171 ASP A CA 1
ATOM 1360 C C . ASP A 1 171 ? 9.060 -0.719 -16.270 1.00 83.38 171 ASP A C 1
ATOM 1362 O O . ASP A 1 171 ? 9.255 -0.016 -15.285 1.00 83.38 171 ASP A O 1
ATOM 1366 N N . ILE A 1 172 ? 9.756 -0.562 -17.401 1.00 87.69 172 ILE A N 1
ATOM 1367 C CA . ILE A 1 172 ? 10.751 0.500 -17.601 1.00 87.69 172 ILE A CA 1
ATOM 1368 C C . ILE A 1 172 ? 10.066 1.868 -17.667 1.00 87.69 172 ILE A C 1
ATOM 1370 O O . ILE A 1 172 ? 10.491 2.780 -16.961 1.00 87.69 172 ILE A O 1
ATOM 1374 N N . PHE A 1 173 ? 8.968 2.003 -18.416 1.00 87.44 173 PHE A N 1
ATOM 1375 C CA . PHE A 1 173 ? 8.110 3.198 -18.397 1.00 87.44 173 PHE A CA 1
ATOM 1376 C C . PHE A 1 173 ? 7.644 3.545 -16.967 1.00 87.44 173 PHE A C 1
ATOM 1378 O O . PHE A 1 173 ? 7.858 4.661 -16.488 1.00 87.44 173 PHE A O 1
ATOM 1385 N N . SER A 1 174 ? 7.115 2.559 -16.235 1.00 82.94 174 SER A N 1
ATOM 1386 C CA . SER A 1 174 ? 6.671 2.727 -14.840 1.00 82.94 174 SER A CA 1
ATOM 1387 C C . SER A 1 174 ? 7.829 3.105 -13.903 1.00 82.94 174 SER A C 1
ATOM 1389 O O . SER A 1 174 ? 7.675 3.919 -12.990 1.00 82.94 174 SER A O 1
ATOM 1391 N N . TRP A 1 175 ? 9.014 2.533 -14.136 1.00 84.75 175 TRP A N 1
ATOM 1392 C CA . TRP A 1 175 ? 10.216 2.787 -13.349 1.00 84.75 175 TRP A CA 1
ATOM 1393 C C . TRP A 1 175 ? 10.785 4.187 -13.582 1.00 84.75 175 TRP A C 1
ATOM 1395 O O . TRP A 1 175 ? 11.199 4.814 -12.612 1.00 84.75 175 TRP A O 1
ATOM 1405 N N . ILE A 1 176 ? 10.766 4.712 -14.815 1.00 86.75 176 ILE A N 1
ATOM 1406 C CA . ILE A 1 176 ? 11.192 6.093 -15.117 1.00 86.75 176 ILE A CA 1
ATOM 1407 C C . ILE A 1 176 ? 10.357 7.095 -14.299 1.00 86.75 176 ILE A C 1
ATOM 1409 O O . ILE A 1 176 ? 10.915 8.022 -13.707 1.00 86.75 176 ILE A O 1
ATOM 1413 N N . HIS A 1 177 ? 9.042 6.865 -14.194 1.00 86.81 177 HIS A N 1
ATOM 1414 C CA . HIS A 1 177 ? 8.127 7.669 -13.375 1.00 86.81 177 HIS A CA 1
ATOM 1415 C C . HIS A 1 177 ? 8.441 7.605 -11.879 1.00 86.81 177 HIS A C 1
ATOM 1417 O O . HIS A 1 177 ? 8.629 8.635 -11.240 1.00 86.81 177 HIS A O 1
ATOM 1423 N N . TYR A 1 178 ? 8.576 6.403 -11.315 1.00 83.94 178 TYR A N 1
ATOM 1424 C CA . TYR A 1 178 ? 9.027 6.245 -9.931 1.00 83.94 178 TYR A CA 1
ATOM 1425 C C . TYR A 1 178 ? 10.381 6.939 -9.689 1.00 83.94 178 TYR A C 1
ATOM 1427 O O . TYR A 1 178 ? 10.586 7.628 -8.687 1.00 83.94 178 TYR A O 1
ATOM 1435 N N . TYR A 1 179 ? 11.331 6.756 -10.604 1.00 83.88 179 TYR A N 1
ATOM 1436 C CA . TYR A 1 179 ? 12.709 7.179 -10.417 1.00 83.88 179 TYR A CA 1
ATOM 1437 C C . TYR A 1 179 ? 12.867 8.700 -10.471 1.00 83.88 179 TYR A C 1
ATOM 1439 O O . TYR A 1 179 ? 13.673 9.246 -9.717 1.00 83.88 179 TYR A O 1
ATOM 1447 N N . SER A 1 180 ? 12.051 9.419 -11.246 1.00 85.00 180 SER A N 1
ATOM 1448 C CA . SER A 1 180 ? 12.023 10.889 -11.218 1.00 85.00 180 SER A CA 1
ATOM 1449 C C . SER A 1 180 ? 11.565 11.470 -9.869 1.00 85.00 180 SER A C 1
ATOM 1451 O O . SER A 1 180 ? 11.840 12.635 -9.584 1.00 85.00 180 SER A O 1
ATOM 1453 N N . MET A 1 181 ? 10.941 10.665 -8.997 1.00 78.25 181 MET A N 1
ATOM 1454 C CA . MET A 1 181 ? 10.364 11.141 -7.736 1.00 78.25 181 MET A CA 1
ATOM 1455 C C . MET A 1 181 ? 10.676 10.314 -6.476 1.00 78.25 181 MET A C 1
ATOM 1457 O O . MET A 1 181 ? 10.173 10.635 -5.400 1.00 78.25 181 MET A O 1
ATOM 1461 N N . LYS A 1 182 ? 11.534 9.284 -6.558 1.00 75.50 182 LYS A N 1
ATOM 1462 C CA . LYS A 1 182 ? 12.046 8.581 -5.364 1.00 75.50 182 LYS A CA 1
ATOM 1463 C C . LYS A 1 182 ? 12.580 9.595 -4.321 1.00 75.50 182 LYS A C 1
ATOM 1465 O O . LYS A 1 182 ? 13.170 10.609 -4.719 1.00 75.50 182 LYS A O 1
ATOM 1470 N N . PRO A 1 183 ? 12.425 9.341 -3.008 1.00 72.62 183 PRO A N 1
ATOM 1471 C CA . PRO A 1 183 ? 12.903 10.259 -1.978 1.00 72.62 183 PRO A CA 1
ATOM 1472 C C . PRO A 1 183 ? 14.430 10.397 -1.984 1.00 72.62 183 PRO A C 1
ATOM 1474 O O . PRO A 1 183 ? 15.161 9.459 -2.316 1.00 72.62 183 PRO A O 1
ATOM 1477 N N . VAL A 1 184 ? 14.911 11.570 -1.574 1.00 74.88 184 VAL A N 1
ATOM 1478 C CA . VAL A 1 184 ? 16.342 11.890 -1.442 1.00 74.88 184 VAL A CA 1
ATOM 1479 C C . VAL A 1 184 ? 16.818 11.568 -0.031 1.00 74.88 184 VAL A C 1
ATOM 1481 O O . VAL A 1 184 ? 16.124 11.868 0.935 1.00 74.88 184 VAL A O 1
ATOM 1484 N N . ILE A 1 185 ? 18.021 11.010 0.122 1.00 68.62 185 ILE A N 1
ATOM 1485 C CA . ILE A 1 185 ? 18.612 10.797 1.450 1.00 68.62 185 ILE A CA 1
ATOM 1486 C C . ILE A 1 185 ? 19.367 12.062 1.878 1.00 68.62 185 ILE A C 1
ATOM 1488 O O . ILE A 1 185 ? 20.389 12.425 1.286 1.00 68.62 185 ILE A O 1
ATOM 1492 N N . LYS A 1 186 ? 18.886 12.724 2.936 1.00 66.62 186 LYS A N 1
ATOM 1493 C CA . LYS A 1 186 ? 19.514 13.901 3.558 1.00 66.62 186 LYS A CA 1
ATOM 1494 C C . LYS A 1 186 ? 19.769 13.607 5.036 1.00 66.62 186 LYS A C 1
ATOM 1496 O O . LYS A 1 186 ? 18.835 13.309 5.760 1.00 66.62 186 LYS A O 1
ATOM 1501 N N . LYS A 1 187 ? 21.024 13.678 5.504 1.00 66.06 187 LYS A N 1
ATOM 1502 C CA . LYS A 1 187 ? 21.400 13.413 6.918 1.00 66.06 187 LYS A CA 1
ATOM 1503 C C . LYS A 1 187 ? 20.773 12.121 7.500 1.00 66.06 187 LYS A C 1
ATOM 1505 O O . LYS A 1 187 ? 20.284 12.116 8.625 1.00 66.06 187 LYS A O 1
ATOM 1510 N N . SER A 1 188 ? 20.771 11.042 6.714 1.00 64.94 188 SER A N 1
ATOM 1511 C CA . SER A 1 188 ? 20.161 9.739 7.048 1.00 64.94 188 SER A CA 1
ATOM 1512 C C . SER A 1 188 ? 18.631 9.720 7.221 1.00 64.94 188 SER A C 1
ATOM 1514 O O . SER A 1 188 ? 18.095 8.721 7.694 1.00 64.94 188 SER A O 1
ATOM 1516 N N . THR A 1 189 ? 17.910 10.761 6.792 1.00 59.47 189 THR A N 1
ATOM 1517 C CA . THR A 1 189 ? 16.444 10.757 6.656 1.00 59.47 189 THR A CA 1
ATOM 1518 C C . THR A 1 189 ? 16.021 10.806 5.184 1.00 59.47 189 THR A C 1
ATOM 1520 O O . THR A 1 189 ? 16.791 11.221 4.313 1.00 59.47 189 THR A O 1
ATOM 1523 N N . PHE A 1 190 ? 14.798 10.352 4.897 1.00 71.12 190 PHE A N 1
ATOM 1524 C CA . PHE A 1 190 ? 14.195 10.421 3.565 1.00 71.12 190 PHE A CA 1
ATOM 1525 C C . PHE A 1 190 ? 13.423 11.730 3.390 1.00 71.12 190 PHE A C 1
ATOM 1527 O O . PHE A 1 190 ? 12.487 12.010 4.137 1.00 71.12 190 PHE A O 1
ATOM 1534 N N . ASP A 1 191 ? 13.797 12.503 2.377 1.00 69.00 191 ASP A N 1
ATOM 1535 C CA . ASP A 1 191 ? 13.118 13.723 1.960 1.00 69.00 191 ASP A CA 1
ATOM 1536 C C . ASP A 1 191 ? 12.248 13.452 0.724 1.00 69.00 191 ASP A C 1
ATOM 1538 O O . ASP A 1 191 ? 12.753 13.108 -0.348 1.00 69.00 191 ASP A O 1
ATOM 1542 N N . TYR A 1 192 ? 10.937 13.620 0.899 1.00 71.12 192 TYR A N 1
ATOM 1543 C CA . TYR A 1 192 ? 9.899 13.424 -0.118 1.00 71.12 192 TYR A CA 1
ATOM 1544 C C . TYR A 1 192 ? 9.465 14.740 -0.795 1.00 71.12 192 TYR A C 1
ATOM 1546 O O . TYR A 1 192 ? 8.574 14.728 -1.639 1.00 71.12 192 TYR A O 1
ATOM 1554 N N . SER A 1 193 ? 10.063 15.883 -0.435 1.00 67.69 193 SER A N 1
ATOM 1555 C CA . SER A 1 193 ? 9.741 17.189 -1.034 1.00 67.69 193 SER A CA 1
ATOM 1556 C C . SER A 1 193 ? 10.397 17.419 -2.402 1.00 67.69 193 SER A C 1
ATOM 1558 O O . SER A 1 193 ? 9.957 18.285 -3.155 1.00 67.69 193 SER A O 1
ATOM 1560 N N . VAL A 1 194 ? 11.434 16.644 -2.737 1.00 71.12 194 VAL A N 1
ATOM 1561 C CA . VAL A 1 194 ? 12.182 16.760 -3.997 1.00 71.12 194 VAL A CA 1
ATOM 1562 C C . VAL A 1 194 ? 11.544 15.882 -5.076 1.00 71.12 194 VAL A C 1
ATOM 1564 O O . VAL A 1 194 ? 11.502 14.661 -4.941 1.00 71.12 194 VAL A O 1
ATOM 1567 N N . ASN A 1 195 ? 11.109 16.500 -6.173 1.00 77.12 195 ASN A N 1
ATOM 1568 C CA . ASN A 1 195 ? 10.544 15.833 -7.346 1.00 77.12 195 ASN A CA 1
ATOM 1569 C C . ASN A 1 195 ? 11.163 16.441 -8.619 1.00 77.12 195 ASN A C 1
ATOM 1571 O O . ASN A 1 195 ? 11.375 17.650 -8.673 1.00 77.12 195 ASN A O 1
ATOM 1575 N N . TYR A 1 196 ? 11.478 15.614 -9.621 1.00 85.00 196 TYR A N 1
ATOM 1576 C CA . TYR A 1 196 ? 12.079 16.050 -10.893 1.00 85.00 196 TYR A CA 1
ATOM 1577 C C . TYR A 1 196 ? 11.091 16.054 -12.079 1.00 85.00 196 TYR A C 1
ATOM 1579 O O . TYR A 1 196 ? 11.471 16.443 -13.181 1.00 85.00 196 TYR A O 1
ATOM 1587 N N . ALA A 1 197 ? 9.841 15.627 -11.867 1.00 87.19 197 ALA A N 1
ATOM 1588 C CA . ALA A 1 197 ? 8.814 15.464 -12.905 1.00 87.19 197 ALA A CA 1
ATOM 1589 C C . ALA A 1 197 ? 7.459 16.123 -12.583 1.00 87.19 197 ALA A C 1
ATOM 1591 O O . ALA A 1 197 ? 6.603 16.180 -13.457 1.00 87.19 197 ALA A O 1
ATOM 1592 N N . HIS A 1 198 ? 7.249 16.599 -11.355 1.00 89.56 198 HIS A N 1
ATOM 1593 C CA . HIS A 1 198 ? 6.003 17.218 -10.885 1.00 89.56 198 HIS A CA 1
ATOM 1594 C C . HIS A 1 198 ? 6.312 18.454 -10.033 1.00 89.56 198 HIS A C 1
ATOM 1596 O O . HIS A 1 198 ? 7.430 18.613 -9.538 1.00 89.56 198 HIS A O 1
ATOM 1602 N N . ARG A 1 199 ? 5.291 19.277 -9.793 1.00 90.19 199 ARG A N 1
ATOM 1603 C CA . ARG A 1 199 ? 5.277 20.481 -8.955 1.00 90.19 199 ARG A CA 1
ATOM 1604 C C . ARG A 1 199 ? 6.305 21.514 -9.408 1.00 90.19 199 ARG A C 1
ATOM 1606 O O . ARG A 1 199 ? 6.993 22.098 -8.576 1.00 90.19 199 ARG A O 1
ATOM 1613 N N . GLY A 1 200 ? 6.400 21.734 -10.721 1.00 89.38 200 GLY A N 1
ATOM 1614 C CA . GLY A 1 200 ? 7.293 22.720 -11.337 1.00 89.38 200 GLY A CA 1
ATOM 1615 C C . GLY A 1 200 ? 7.379 22.623 -12.872 1.00 89.38 200 GLY A C 1
ATOM 1616 O O . GLY A 1 200 ? 6.821 21.694 -13.462 1.00 89.38 200 GLY A O 1
ATOM 1617 N N . PRO A 1 201 ? 8.103 23.549 -13.538 1.00 90.81 201 PRO A N 1
ATOM 1618 C CA . PRO A 1 201 ? 8.047 23.783 -14.989 1.00 90.81 201 PRO A CA 1
ATOM 1619 C C . PRO A 1 201 ? 8.280 22.572 -15.901 1.00 90.81 201 PRO A C 1
ATOM 1621 O O . PRO A 1 201 ? 7.858 22.588 -17.057 1.00 90.81 201 PRO A O 1
ATOM 1624 N N . ALA A 1 202 ? 8.964 21.534 -15.415 1.00 88.75 202 ALA A N 1
ATOM 1625 C CA . ALA A 1 202 ? 9.266 20.333 -16.188 1.00 88.75 202 ALA A CA 1
ATOM 1626 C C . ALA A 1 202 ? 8.034 19.452 -16.467 1.00 88.75 202 ALA A C 1
ATOM 1628 O O . ALA A 1 202 ? 8.058 18.705 -17.442 1.00 88.75 202 ALA A O 1
ATOM 1629 N N . PHE A 1 203 ? 6.973 19.537 -15.654 1.00 86.81 203 PHE A N 1
ATOM 1630 C CA . PHE A 1 203 ? 5.884 18.549 -15.611 1.00 86.81 203 PHE A CA 1
ATOM 1631 C C . PHE A 1 203 ? 5.288 18.149 -16.983 1.00 86.81 203 PHE A C 1
ATOM 1633 O O . PHE A 1 203 ? 5.334 16.957 -17.307 1.00 86.81 203 PHE A O 1
ATOM 1640 N N . PRO A 1 204 ? 4.824 19.074 -17.850 1.00 80.19 204 PRO A N 1
ATOM 1641 C CA . PRO A 1 204 ? 4.231 18.709 -19.140 1.00 80.19 204 PRO A CA 1
ATOM 1642 C C . PRO A 1 204 ? 5.260 18.146 -20.132 1.00 80.19 204 PRO A C 1
ATOM 1644 O O . PRO A 1 204 ? 4.965 17.232 -20.902 1.00 80.19 204 PRO A O 1
ATOM 1647 N N . VAL A 1 205 ? 6.484 18.684 -20.123 1.00 85.75 205 VAL A N 1
ATOM 1648 C CA . VAL A 1 205 ? 7.561 18.293 -21.050 1.00 85.75 205 VAL A CA 1
ATOM 1649 C C . VAL A 1 205 ? 8.121 16.919 -20.682 1.00 85.75 205 VAL A C 1
ATOM 1651 O O . VAL A 1 205 ? 8.354 16.087 -21.559 1.00 85.75 205 VAL A O 1
ATOM 1654 N N . TRP A 1 206 ? 8.282 16.660 -19.386 1.00 88.88 206 TRP A N 1
ATOM 1655 C CA . TRP A 1 206 ? 8.772 15.396 -18.855 1.00 88.88 206 TRP A CA 1
ATOM 1656 C C . TRP A 1 206 ? 7.790 14.254 -19.162 1.00 88.88 206 TRP A C 1
ATOM 1658 O O . TRP A 1 206 ? 8.183 13.244 -19.746 1.00 88.88 206 TRP A O 1
ATOM 1668 N N . HIS A 1 207 ? 6.492 14.448 -18.898 1.00 82.56 207 HIS A N 1
ATOM 1669 C CA . HIS A 1 207 ? 5.467 13.452 -19.231 1.00 82.56 207 HIS A CA 1
ATOM 1670 C C . HIS A 1 207 ? 5.281 13.268 -20.744 1.00 82.56 207 HIS A C 1
ATOM 1672 O O . HIS A 1 207 ? 5.098 12.141 -21.205 1.00 82.56 207 HIS A O 1
ATOM 1678 N N . ARG A 1 208 ? 5.427 14.330 -21.552 1.00 81.75 208 ARG A N 1
ATOM 1679 C CA . ARG A 1 208 ? 5.464 14.213 -23.020 1.00 81.75 208 ARG A CA 1
ATOM 1680 C C . ARG A 1 208 ? 6.595 13.295 -23.494 1.00 81.75 208 ARG A C 1
ATOM 1682 O O . ARG A 1 208 ? 6.359 12.473 -24.378 1.00 81.75 208 ARG A O 1
ATOM 1689 N N . LEU A 1 209 ? 7.795 13.412 -22.920 1.00 85.38 209 LEU A N 1
ATOM 1690 C CA . LEU A 1 209 ? 8.927 12.537 -23.247 1.00 85.38 209 LEU A CA 1
ATOM 1691 C C . LEU A 1 209 ? 8.705 11.097 -22.762 1.00 85.38 209 LEU A C 1
ATOM 1693 O O . LEU A 1 209 ? 8.997 10.167 -23.512 1.00 85.38 209 LEU A O 1
ATOM 1697 N N . LEU A 1 210 ? 8.122 10.897 -21.574 1.00 83.81 210 LEU A N 1
ATOM 1698 C CA . LEU A 1 210 ? 7.771 9.563 -21.072 1.00 83.81 210 LEU A CA 1
ATOM 1699 C C . LEU A 1 210 ? 6.751 8.845 -21.984 1.00 83.81 210 LEU A C 1
ATOM 1701 O O . LEU A 1 210 ? 6.901 7.656 -22.269 1.00 83.81 210 LEU A O 1
ATOM 1705 N N . LEU A 1 211 ? 5.739 9.563 -22.479 1.00 81.56 211 LEU A N 1
ATOM 1706 C CA . LEU A 1 211 ? 4.754 9.016 -23.419 1.00 81.56 211 LEU A CA 1
ATOM 1707 C C . LEU A 1 211 ? 5.365 8.720 -24.797 1.00 81.56 211 LEU A C 1
ATOM 1709 O O . LEU A 1 211 ? 5.036 7.702 -25.396 1.00 81.56 211 LEU A O 1
ATOM 1713 N N . LEU A 1 212 ? 6.261 9.580 -25.297 1.00 85.81 212 LEU A N 1
ATOM 1714 C CA . LEU A 1 212 ? 6.998 9.334 -26.545 1.00 85.81 212 LEU A CA 1
ATOM 1715 C C . LEU A 1 212 ? 7.925 8.111 -26.440 1.00 85.81 212 LEU A C 1
ATOM 1717 O O . LEU A 1 212 ? 8.016 7.343 -27.395 1.00 85.81 212 LEU A O 1
ATOM 1721 N N . PHE A 1 213 ? 8.552 7.892 -25.280 1.00 89.44 213 PHE A N 1
ATOM 1722 C CA . PHE A 1 213 ? 9.341 6.690 -24.999 1.00 89.44 213 PHE A CA 1
ATOM 1723 C C . PHE A 1 213 ? 8.486 5.417 -25.101 1.00 89.44 213 PHE A C 1
ATOM 1725 O O . PHE A 1 213 ? 8.828 4.522 -25.870 1.00 89.44 213 PHE A O 1
ATOM 1732 N N . LEU A 1 214 ? 7.344 5.347 -24.401 1.00 87.75 214 LEU A N 1
ATOM 1733 C CA . LEU A 1 214 ? 6.464 4.169 -24.456 1.00 87.75 214 LEU A CA 1
ATOM 1734 C C . LEU A 1 214 ? 5.892 3.934 -25.863 1.00 87.75 214 LEU A C 1
ATOM 1736 O O . LEU A 1 214 ? 5.849 2.799 -26.330 1.00 87.75 214 LEU A O 1
ATOM 1740 N N . GLU A 1 215 ? 5.482 5.001 -26.553 1.00 89.44 215 GLU A N 1
ATOM 1741 C CA . GLU A 1 215 ? 4.994 4.929 -27.933 1.00 89.44 215 GLU A CA 1
ATOM 1742 C C . GLU A 1 215 ? 6.068 4.362 -28.877 1.00 89.44 215 GLU A C 1
ATOM 1744 O O . GLU A 1 215 ? 5.769 3.480 -29.683 1.00 89.44 215 GLU A O 1
ATOM 1749 N N . LYS A 1 216 ? 7.332 4.789 -28.732 1.00 90.25 216 LYS A N 1
ATOM 1750 C CA . LYS A 1 216 ? 8.446 4.314 -29.563 1.00 90.25 216 LYS A CA 1
ATOM 1751 C C . LYS A 1 216 ? 8.893 2.890 -29.227 1.00 90.25 216 LYS A C 1
ATOM 1753 O O . LYS A 1 216 ? 9.117 2.115 -30.155 1.00 90.25 216 LYS A O 1
ATOM 1758 N N . GLU A 1 217 ? 8.966 2.509 -27.951 1.00 92.69 217 GLU A N 1
ATOM 1759 C CA . GLU A 1 217 ? 9.260 1.119 -27.571 1.00 92.69 217 GLU A CA 1
ATOM 1760 C C . GLU A 1 217 ? 8.175 0.160 -28.101 1.00 92.69 217 GLU A C 1
ATOM 1762 O O . GLU A 1 217 ? 8.500 -0.940 -28.540 1.00 92.69 217 GLU A O 1
ATOM 1767 N N . ILE A 1 218 ? 6.895 0.568 -28.139 1.00 89.19 218 ILE A N 1
ATOM 1768 C CA . ILE A 1 218 ? 5.816 -0.249 -28.726 1.00 89.19 218 ILE A CA 1
ATOM 1769 C C . ILE A 1 218 ? 5.934 -0.336 -30.258 1.00 89.19 218 ILE A C 1
ATOM 1771 O O . ILE A 1 218 ? 5.760 -1.424 -30.809 1.00 89.19 218 ILE A O 1
ATOM 1775 N N . GLN A 1 219 ? 6.293 0.750 -30.954 1.00 91.31 219 GLN A N 1
ATOM 1776 C CA . GLN A 1 219 ? 6.608 0.701 -32.395 1.00 91.31 219 GLN A CA 1
ATOM 1777 C C . GLN A 1 219 ? 7.754 -0.290 -32.681 1.00 91.31 219 GLN A C 1
ATOM 1779 O O . GLN A 1 219 ? 7.653 -1.108 -33.591 1.00 91.31 219 GLN A O 1
ATOM 1784 N N . ILE A 1 220 ? 8.821 -0.273 -31.872 1.00 91.25 220 ILE A N 1
ATOM 1785 C CA . ILE A 1 220 ? 9.977 -1.185 -31.995 1.00 91.25 220 ILE A CA 1
ATOM 1786 C C . ILE A 1 220 ? 9.595 -2.640 -31.665 1.00 91.25 220 ILE A C 1
ATOM 1788 O O . ILE A 1 220 ? 10.055 -3.571 -32.324 1.00 91.25 220 ILE A O 1
ATOM 1792 N N . LEU A 1 221 ? 8.744 -2.845 -30.658 1.00 93.75 221 LEU A N 1
ATOM 1793 C CA . LEU A 1 221 ? 8.244 -4.153 -30.225 1.00 93.75 221 LEU A CA 1
ATOM 1794 C C . LEU A 1 221 ? 7.366 -4.844 -31.279 1.00 93.75 221 LEU A C 1
ATOM 1796 O O . LEU A 1 221 ? 7.373 -6.070 -31.371 1.00 93.75 221 LEU A O 1
ATOM 1800 N N . THR A 1 222 ? 6.586 -4.065 -32.030 1.00 91.62 222 THR A N 1
ATOM 1801 C CA . THR A 1 222 ? 5.538 -4.563 -32.939 1.00 91.62 222 THR A CA 1
ATOM 1802 C C . THR A 1 222 ? 5.920 -4.494 -34.415 1.00 91.62 222 THR A C 1
ATOM 1804 O O . THR A 1 222 ? 5.365 -5.240 -35.216 1.00 91.62 222 THR A O 1
ATOM 1807 N N . GLY A 1 223 ? 6.852 -3.610 -34.781 1.00 90.69 223 GLY A N 1
ATOM 1808 C CA . GLY A 1 223 ? 7.159 -3.263 -36.169 1.00 90.69 223 GLY A CA 1
ATOM 1809 C C . GLY A 1 223 ? 6.196 -2.241 -36.790 1.00 90.69 223 GLY A C 1
ATOM 1810 O O . GLY A 1 223 ? 6.424 -1.813 -37.919 1.00 90.69 223 GLY A O 1
ATOM 1811 N N . GLU A 1 224 ? 5.142 -1.812 -36.084 1.00 88.75 224 GLU A N 1
ATOM 1812 C CA . GLU A 1 224 ? 4.201 -0.807 -36.588 1.00 88.75 224 GLU A CA 1
ATOM 1813 C C . GLU A 1 224 ? 4.728 0.617 -36.343 1.00 88.75 224 GLU A C 1
ATOM 1815 O O . GLU A 1 224 ? 4.435 1.220 -35.312 1.00 88.75 224 GLU A O 1
ATOM 1820 N N . GLU A 1 225 ? 5.461 1.205 -37.299 1.00 83.88 225 GLU A N 1
ATOM 1821 C CA . GLU A 1 225 ? 5.906 2.616 -37.213 1.00 83.88 225 GLU A CA 1
ATOM 1822 C C . GLU A 1 225 ? 4.735 3.615 -37.075 1.00 83.88 225 GLU A C 1
ATOM 1824 O O . GLU A 1 225 ? 4.896 4.708 -36.524 1.00 83.88 225 GLU A O 1
ATOM 1829 N N . ASP A 1 226 ? 3.538 3.224 -37.517 1.00 85.44 226 ASP A N 1
ATOM 1830 C CA . ASP A 1 226 ? 2.302 4.006 -37.439 1.00 85.44 226 ASP A CA 1
ATOM 1831 C C . ASP A 1 226 ? 1.539 3.858 -36.111 1.00 85.44 226 ASP A C 1
ATOM 1833 O O . ASP A 1 226 ? 0.544 4.552 -35.900 1.00 85.44 226 ASP A O 1
ATOM 1837 N N . PHE A 1 227 ? 2.014 3.034 -35.168 1.00 88.19 227 PHE A N 1
ATOM 1838 C CA . PHE A 1 227 ? 1.403 2.936 -33.841 1.00 88.19 227 PHE A CA 1
ATOM 1839 C C . PHE A 1 227 ? 1.438 4.284 -33.098 1.00 88.19 227 PHE A C 1
ATOM 1841 O O . PHE A 1 227 ? 2.489 4.930 -32.985 1.00 88.19 227 PHE A O 1
ATOM 1848 N N . ARG A 1 228 ? 0.289 4.695 -32.553 1.00 84.62 228 ARG A N 1
ATOM 1849 C CA . ARG A 1 228 ? 0.116 5.894 -31.721 1.00 84.62 228 ARG A CA 1
ATOM 1850 C C . ARG A 1 228 ? -0.660 5.537 -30.455 1.00 84.62 228 ARG A C 1
ATOM 1852 O O . ARG A 1 228 ? -1.603 4.750 -30.510 1.00 84.62 228 ARG A O 1
ATOM 1859 N N . LEU A 1 229 ? -0.297 6.148 -29.331 1.00 83.25 229 LEU A N 1
ATOM 1860 C CA . LEU A 1 229 ? -1.078 6.064 -28.097 1.00 83.25 229 LEU A CA 1
ATOM 1861 C C . LEU A 1 229 ? -2.386 6.864 -28.272 1.00 83.25 229 LEU A C 1
ATOM 1863 O O . LEU A 1 229 ? -2.308 8.043 -28.620 1.00 83.25 229 LEU A O 1
ATOM 1867 N N . PRO A 1 230 ? -3.578 6.289 -28.039 1.00 81.75 230 PRO A N 1
ATOM 1868 C CA . PRO A 1 230 ? -4.814 7.063 -27.998 1.00 81.75 230 PRO A CA 1
ATOM 1869 C C . PRO A 1 230 ? -4.868 7.946 -26.744 1.00 81.75 230 PRO A C 1
ATOM 1871 O O . PRO A 1 230 ? -4.111 7.747 -25.791 1.00 81.75 230 PRO A O 1
ATOM 1874 N N . TYR A 1 231 ? -5.790 8.905 -26.734 1.00 79.00 231 TYR A N 1
ATOM 1875 C CA . TYR A 1 231 ? -6.121 9.706 -25.555 1.00 79.00 231 TYR A CA 1
ATOM 1876 C C . TYR A 1 231 ? -7.565 9.453 -25.107 1.00 79.00 231 TYR A C 1
ATOM 1878 O O . TYR A 1 231 ? -8.376 8.919 -25.861 1.00 79.00 231 TYR A O 1
ATOM 1886 N N . TYR A 1 232 ? -7.876 9.832 -23.870 1.00 81.44 232 TYR A N 1
ATOM 1887 C CA . TYR A 1 232 ? -9.237 9.855 -23.344 1.00 81.44 232 TYR A CA 1
ATOM 1888 C C . TYR A 1 232 ? -9.650 11.309 -23.127 1.00 81.44 232 TYR A C 1
ATOM 1890 O O . TYR A 1 232 ? -8.940 12.058 -22.459 1.00 81.44 232 TYR A O 1
ATOM 1898 N N . ASP A 1 233 ? -10.771 11.704 -23.716 1.00 81.25 233 ASP A N 1
ATOM 1899 C CA . ASP A 1 233 ? -11.374 13.021 -23.563 1.00 81.25 233 ASP A CA 1
ATOM 1900 C C . ASP A 1 233 ? -12.436 12.987 -22.461 1.00 81.25 233 ASP A C 1
ATOM 1902 O O . ASP A 1 233 ? -13.633 12.807 -22.709 1.00 81.25 233 ASP A O 1
ATOM 1906 N N . TRP A 1 234 ? -11.973 13.134 -21.222 1.00 80.06 234 TRP A N 1
ATOM 1907 C CA . TRP A 1 234 ? -12.834 13.156 -20.042 1.00 80.06 234 TRP A CA 1
ATOM 1908 C C . TRP A 1 234 ? -13.734 14.398 -19.967 1.00 80.06 234 TRP A C 1
ATOM 1910 O O . TRP A 1 234 ? -14.713 14.380 -19.231 1.00 80.06 234 TRP A O 1
ATOM 1920 N N . SER A 1 235 ? -13.449 15.461 -20.733 1.00 77.88 235 SER A N 1
ATOM 1921 C CA . SER A 1 235 ? -14.221 16.716 -20.687 1.00 77.88 235 SER A CA 1
ATOM 1922 C C . SER A 1 235 ? -15.646 16.585 -21.245 1.00 77.88 235 SER A C 1
ATOM 1924 O O . SER A 1 235 ? -16.492 17.442 -21.004 1.00 77.88 235 SER A O 1
ATOM 1926 N N . LYS A 1 236 ? -15.908 15.494 -21.977 1.00 82.19 236 LYS A N 1
ATOM 1927 C CA . LYS A 1 236 ? -17.204 15.133 -22.575 1.00 82.19 236 LYS A CA 1
ATOM 1928 C C . LYS A 1 236 ? -18.075 14.248 -21.672 1.00 82.19 236 LYS A C 1
ATOM 1930 O O . LYS A 1 236 ? -19.180 13.892 -22.075 1.00 82.19 236 LYS A O 1
ATOM 1935 N N . ASP A 1 237 ? -17.581 13.878 -20.490 1.00 84.56 237 ASP A N 1
ATOM 1936 C CA . ASP A 1 237 ? -18.117 12.785 -19.682 1.00 84.56 237 ASP A CA 1
ATOM 1937 C C . ASP A 1 237 ? -18.516 13.243 -18.271 1.00 84.56 237 ASP A C 1
ATOM 1939 O O . ASP A 1 237 ? -17.694 13.748 -17.512 1.00 84.56 237 ASP A O 1
ATOM 1943 N N . GLU A 1 238 ? -19.754 12.958 -17.856 1.00 85.94 238 GLU A N 1
ATOM 1944 C CA . GLU A 1 238 ? -20.161 13.085 -16.444 1.00 85.94 238 GLU A CA 1
ATOM 1945 C C . GLU A 1 238 ? -19.546 11.976 -15.568 1.00 85.94 238 GLU A C 1
ATOM 1947 O O . GLU A 1 238 ? -19.279 12.166 -14.381 1.00 85.94 238 GLU A O 1
ATOM 1952 N N . THR A 1 239 ? -19.314 10.796 -16.155 1.00 88.38 239 THR A N 1
ATOM 1953 C CA . THR A 1 239 ? -18.696 9.636 -15.498 1.00 88.38 239 THR A CA 1
ATOM 1954 C C . THR A 1 239 ? -17.769 8.896 -16.458 1.00 88.38 239 THR A C 1
ATOM 1956 O O . THR A 1 239 ? -17.976 8.957 -17.665 1.00 88.38 239 THR A O 1
ATOM 1959 N N . CYS A 1 240 ? -16.759 8.178 -15.947 1.00 83.62 240 CYS A N 1
ATOM 1960 C CA . CYS A 1 240 ? -15.753 7.490 -16.771 1.00 83.62 240 CYS A CA 1
ATOM 1961 C C . CYS A 1 240 ? -16.352 6.484 -17.786 1.00 83.62 240 CYS A C 1
ATOM 1963 O O . CYS A 1 240 ? -16.454 5.288 -17.494 1.00 83.62 240 CYS A O 1
ATOM 1965 N N . THR A 1 241 ? -16.684 6.923 -19.007 1.00 87.88 241 THR A N 1
ATOM 1966 C CA . THR A 1 241 ? -17.332 6.052 -20.009 1.00 87.88 241 THR A CA 1
ATOM 1967 C C . THR A 1 241 ? -16.424 4.917 -20.481 1.00 87.88 241 THR A C 1
ATOM 1969 O O . THR A 1 241 ? -16.916 3.868 -20.890 1.00 87.88 241 THR A O 1
ATOM 1972 N N . ILE A 1 242 ? -15.101 5.079 -20.363 1.00 81.12 242 ILE A N 1
ATOM 1973 C CA . ILE A 1 242 ? -14.100 4.060 -20.715 1.00 81.12 242 ILE A CA 1
ATOM 1974 C C . ILE A 1 242 ? -13.797 3.066 -19.580 1.00 81.12 242 ILE A C 1
ATOM 1976 O O . ILE A 1 242 ? -13.028 2.127 -19.783 1.00 81.12 242 ILE A O 1
ATOM 1980 N N . CYS A 1 243 ? -14.379 3.232 -18.389 1.00 81.81 243 CYS A N 1
ATOM 1981 C CA . CYS A 1 243 ? -14.183 2.329 -17.252 1.00 81.81 243 CYS A CA 1
ATOM 1982 C C . CYS A 1 243 ? -15.087 1.084 -17.360 1.00 81.81 243 CYS A C 1
ATOM 1984 O O . CYS A 1 243 ? -15.878 0.788 -16.465 1.00 81.81 243 CYS A O 1
ATOM 1986 N N . ASN A 1 244 ? -14.976 0.362 -18.480 1.00 84.25 244 ASN A N 1
ATOM 1987 C CA . ASN A 1 244 ? -15.665 -0.898 -18.766 1.00 84.25 244 ASN A CA 1
ATOM 1988 C C . ASN A 1 244 ? -14.727 -1.896 -19.488 1.00 84.25 244 ASN A C 1
ATOM 1990 O O . ASN A 1 244 ? -13.670 -1.503 -19.987 1.00 84.25 244 ASN A O 1
ATOM 1994 N N . ASP A 1 245 ? -15.081 -3.188 -19.509 1.00 79.56 245 ASP A N 1
ATOM 1995 C CA . ASP A 1 245 ? -14.197 -4.282 -19.974 1.00 79.56 245 ASP A CA 1
ATOM 1996 C C . ASP A 1 245 ? -13.823 -4.230 -21.459 1.00 79.56 245 ASP A C 1
ATOM 1998 O O . ASP A 1 245 ? -12.811 -4.798 -21.864 1.00 79.56 245 ASP A O 1
ATOM 2002 N N . ASP A 1 246 ? -14.598 -3.482 -22.236 1.00 74.69 246 ASP A N 1
ATOM 2003 C CA . ASP A 1 246 ? -14.395 -3.219 -23.656 1.00 74.69 246 ASP A CA 1
ATOM 2004 C C . ASP A 1 246 ? -13.264 -2.188 -23.900 1.00 74.69 246 ASP A C 1
ATOM 2006 O O . ASP A 1 246 ? -12.718 -2.090 -25.001 1.00 74.69 246 ASP A O 1
ATOM 2010 N N . PHE A 1 247 ? -12.901 -1.427 -22.860 1.00 81.94 247 PHE A N 1
ATOM 2011 C CA . PHE A 1 247 ? -11.882 -0.376 -22.848 1.00 81.94 247 PHE A CA 1
ATOM 2012 C C . PHE A 1 247 ? -10.787 -0.678 -21.803 1.00 81.94 247 PHE A C 1
ATOM 2014 O O . PHE A 1 247 ? -10.195 -1.758 -21.814 1.00 81.94 247 PHE A O 1
ATOM 2021 N N . VAL A 1 248 ? -10.462 0.260 -20.900 1.00 73.94 248 VAL A N 1
ATOM 2022 C CA . VAL A 1 248 ? -9.388 0.051 -19.911 1.00 73.94 248 VAL A CA 1
ATOM 2023 C C . VAL A 1 248 ? -9.744 -1.035 -18.884 1.00 73.94 248 VAL A C 1
ATOM 2025 O O . VAL A 1 248 ? -8.859 -1.552 -18.204 1.00 73.94 248 VAL A O 1
ATOM 2028 N N . GLY A 1 249 ? -11.011 -1.430 -18.781 1.00 76.75 249 GLY A N 1
ATOM 2029 C CA . GLY A 1 249 ? -11.511 -2.422 -17.837 1.00 76.75 249 GLY A CA 1
ATOM 2030 C C . GLY A 1 249 ? -12.654 -1.864 -17.002 1.00 76.75 249 GLY A C 1
ATOM 2031 O O . GLY A 1 249 ? -12.630 -0.689 -16.632 1.00 76.75 249 GLY A O 1
ATOM 2032 N N . SER A 1 250 ? -13.643 -2.695 -16.673 1.00 77.12 250 SER A N 1
ATOM 2033 C CA . SER A 1 250 ? -14.663 -2.311 -15.707 1.00 77.12 250 SER A CA 1
ATOM 2034 C C . SER A 1 250 ? -14.053 -2.296 -14.329 1.00 77.12 250 SER A C 1
ATOM 2036 O O . SER A 1 250 ? -13.358 -3.241 -13.952 1.00 77.12 250 SER A O 1
ATOM 2038 N N . THR A 1 251 ? -14.339 -1.244 -13.576 1.00 67.94 251 THR A N 1
ATOM 2039 C CA . THR A 1 251 ? -14.232 -1.291 -12.126 1.00 67.94 251 THR A CA 1
ATOM 2040 C C . THR A 1 251 ? -15.370 -2.191 -11.659 1.00 67.94 251 THR A C 1
ATOM 2042 O O . THR A 1 251 ? -16.480 -1.710 -11.428 1.00 67.94 251 THR A O 1
ATOM 2045 N N . ASP A 1 252 ? -15.120 -3.501 -11.545 1.00 62.44 252 ASP A N 1
ATOM 2046 C CA . ASP A 1 252 ? -15.991 -4.317 -10.703 1.00 62.44 252 ASP A CA 1
ATOM 2047 C C . ASP A 1 252 ? -15.883 -3.801 -9.260 1.00 62.44 252 ASP A C 1
ATOM 2049 O O . ASP A 1 252 ? -15.044 -2.949 -8.959 1.00 62.44 252 ASP A O 1
ATOM 2053 N N . MET A 1 253 ? -16.719 -4.276 -8.340 1.00 57.09 253 MET A N 1
ATOM 2054 C CA . MET A 1 253 ? -16.772 -3.620 -7.037 1.00 57.09 253 MET A CA 1
ATOM 2055 C C . MET A 1 253 ? -15.398 -3.548 -6.315 1.00 57.09 253 MET A C 1
ATOM 2057 O O . MET A 1 253 ? -15.170 -2.528 -5.672 1.00 57.09 253 MET A O 1
ATOM 2061 N N . ASP A 1 254 ? -14.417 -4.470 -6.484 1.00 49.97 254 ASP A N 1
ATOM 2062 C CA . ASP A 1 254 ? -13.076 -4.395 -5.808 1.00 49.97 254 ASP A CA 1
ATOM 2063 C C . ASP A 1 254 ? -12.270 -3.193 -6.243 1.00 49.97 254 ASP A C 1
ATOM 2065 O O . ASP A 1 254 ? -11.245 -2.863 -5.644 1.00 49.97 254 ASP A O 1
ATOM 2069 N N . GLY A 1 255 ? -12.740 -2.579 -7.316 1.00 59.09 255 GLY A N 1
ATOM 2070 C CA . GLY A 1 255 ? -11.858 -2.180 -8.353 1.00 59.09 255 GLY A CA 1
ATOM 2071 C C . GLY A 1 255 ? -11.234 -3.350 -9.115 1.00 59.09 255 GLY A C 1
ATOM 2072 O O . GLY A 1 255 ? -10.337 -3.074 -9.903 1.00 59.09 255 GLY A O 1
ATOM 2073 N N . ASN A 1 256 ? -11.595 -4.633 -8.910 1.00 59.22 256 ASN A N 1
ATOM 2074 C CA . ASN A 1 256 ? -10.977 -5.688 -9.720 1.00 59.22 256 ASN A CA 1
ATOM 2075 C C . ASN A 1 256 ? -11.262 -5.342 -11.194 1.00 59.22 256 ASN A C 1
ATOM 2077 O O . ASN A 1 256 ? -12.396 -5.022 -11.557 1.00 59.22 256 ASN A O 1
ATOM 2081 N N . VAL A 1 257 ? -10.218 -5.297 -12.036 1.00 64.25 257 VAL A N 1
ATOM 2082 C CA . VAL A 1 257 ? -10.413 -5.090 -13.471 1.00 64.25 257 VAL A CA 1
ATOM 2083 C C . VAL A 1 257 ? -11.273 -6.262 -13.889 1.00 64.25 257 VAL A C 1
ATOM 2085 O O . VAL A 1 257 ? -10.880 -7.411 -13.652 1.00 64.25 257 VAL A O 1
ATOM 2088 N N . GLY A 1 258 ? -12.433 -5.956 -14.464 1.00 65.38 258 GLY A N 1
ATOM 2089 C CA . GLY A 1 258 ? -13.375 -6.968 -14.898 1.00 65.38 258 GLY A CA 1
ATOM 2090 C C . GLY A 1 258 ? -12.664 -8.033 -15.727 1.00 65.38 258 GLY A C 1
ATOM 2091 O O . GLY A 1 258 ? -11.718 -7.783 -16.483 1.00 65.38 258 GLY A O 1
ATOM 2092 N N . LYS A 1 259 ? -13.055 -9.281 -15.471 1.00 68.56 259 LYS A N 1
ATOM 2093 C CA . LYS A 1 259 ? -12.251 -10.467 -15.796 1.00 68.56 259 LYS A CA 1
ATOM 2094 C C . LYS A 1 259 ? -12.081 -10.694 -17.304 1.00 68.56 259 LYS A C 1
ATOM 2096 O O . LYS A 1 259 ? -11.318 -11.579 -17.683 1.00 68.56 259 LYS A O 1
ATOM 2101 N N . LEU A 1 260 ? -12.782 -9.929 -18.146 1.00 68.69 260 LEU A N 1
ATOM 2102 C CA . LEU A 1 260 ? -12.692 -9.987 -19.604 1.00 68.69 260 LEU A CA 1
ATOM 2103 C C . LEU A 1 260 ? -11.658 -8.998 -20.169 1.00 68.69 260 LEU A C 1
ATOM 2105 O O . LEU A 1 260 ? -11.237 -9.143 -21.316 1.00 68.69 260 LEU A O 1
ATOM 2109 N N . SER A 1 261 ? -11.219 -8.014 -19.380 1.00 71.00 261 SER A N 1
ATOM 2110 C CA . SER A 1 261 ? -10.275 -6.991 -19.824 1.00 71.00 261 SER A CA 1
ATOM 2111 C C . SER A 1 261 ? -8.815 -7.466 -19.814 1.00 71.00 261 SER A C 1
ATOM 2113 O O . SER A 1 261 ? -8.350 -8.174 -18.916 1.00 71.00 261 SER A O 1
ATOM 2115 N N . HIS A 1 262 ? -8.052 -6.982 -20.799 1.00 65.62 262 HIS A N 1
ATOM 2116 C CA . HIS A 1 262 ? -6.630 -7.271 -21.030 1.00 65.62 262 HIS A CA 1
ATOM 2117 C C . HIS A 1 262 ? -5.698 -6.994 -19.832 1.00 65.62 262 HIS A C 1
ATOM 2119 O O . HIS A 1 262 ? -4.559 -7.468 -19.815 1.00 65.62 262 HIS A O 1
ATOM 2125 N N . PHE A 1 263 ? -6.153 -6.223 -18.844 1.00 69.44 263 PHE A N 1
ATOM 2126 C CA . PHE A 1 263 ? -5.344 -5.778 -17.711 1.00 69.44 263 PHE A CA 1
ATOM 2127 C C . PHE A 1 263 ? -5.495 -6.647 -16.449 1.00 69.44 263 PHE A C 1
ATOM 2129 O O . PHE A 1 263 ? -4.661 -6.554 -15.551 1.00 69.44 263 PHE A O 1
ATOM 2136 N N . ALA A 1 264 ? -6.487 -7.543 -16.366 1.00 61.25 264 ALA A N 1
ATOM 2137 C CA . ALA A 1 264 ? -6.823 -8.276 -15.134 1.00 61.25 264 ALA A CA 1
ATOM 2138 C C . ALA A 1 264 ? -5.684 -9.140 -14.531 1.00 61.25 264 ALA A C 1
ATOM 2140 O O . ALA A 1 264 ? -5.717 -9.476 -13.348 1.00 61.25 264 ALA A O 1
ATOM 2141 N N . SER A 1 265 ? -4.658 -9.485 -15.318 1.00 68.81 265 SER A N 1
ATOM 2142 C CA . SER A 1 265 ? -3.510 -10.319 -14.917 1.00 68.81 265 SER A CA 1
ATOM 2143 C C . SER A 1 265 ? -2.216 -9.549 -14.603 1.00 68.81 265 SER A C 1
ATOM 2145 O O . SER A 1 265 ? -1.218 -10.159 -14.205 1.00 68.81 265 SER A O 1
ATOM 2147 N N . TRP A 1 266 ? -2.196 -8.228 -14.804 1.00 67.69 266 TRP A N 1
ATOM 2148 C CA . TRP A 1 266 ? -0.986 -7.404 -14.705 1.00 67.69 266 TRP A CA 1
ATOM 2149 C C . TRP A 1 266 ? -0.417 -7.323 -13.279 1.00 67.69 266 TRP A C 1
ATOM 2151 O O . TRP A 1 266 ? -1.075 -7.661 -12.291 1.00 67.69 266 TRP A O 1
ATOM 2161 N N . LYS A 1 267 ? 0.821 -6.819 -13.164 1.00 64.62 267 LYS A N 1
ATOM 2162 C CA . LYS A 1 267 ? 1.505 -6.593 -11.882 1.00 64.62 267 LYS A CA 1
ATOM 2163 C C . LYS A 1 267 ? 2.201 -5.226 -11.791 1.00 64.62 267 LYS A C 1
ATOM 2165 O O . LYS A 1 267 ? 2.858 -4.804 -12.737 1.00 64.62 267 LYS A O 1
ATOM 2170 N N . VAL A 1 268 ? 2.077 -4.554 -10.647 1.00 55.59 268 VAL A N 1
ATOM 2171 C CA . VAL A 1 268 ? 2.768 -3.307 -10.266 1.00 55.59 268 VAL A CA 1
ATOM 2172 C C . VAL A 1 268 ? 4.204 -3.623 -9.857 1.00 55.59 268 VAL A C 1
ATOM 2174 O O . VAL A 1 268 ? 4.413 -4.412 -8.936 1.00 55.59 268 VAL A O 1
ATOM 2177 N N . SER A 1 269 ? 5.186 -2.972 -10.478 1.00 54.25 269 SER A N 1
ATOM 2178 C CA . SER A 1 269 ? 6.578 -2.969 -10.027 1.00 54.25 269 SER A CA 1
ATOM 2179 C C . SER A 1 269 ? 6.722 -2.012 -8.838 1.00 54.25 269 SER A C 1
ATOM 2181 O O . SER A 1 269 ? 6.632 -0.793 -8.991 1.00 54.25 269 SER A O 1
ATOM 2183 N N . ASN A 1 270 ? 6.902 -2.554 -7.629 1.00 52.16 270 ASN A N 1
ATOM 2184 C CA . ASN A 1 270 ? 7.089 -1.770 -6.410 1.00 52.16 270 ASN A CA 1
ATOM 2185 C C . ASN A 1 270 ? 8.567 -1.751 -5.991 1.00 52.16 270 ASN A C 1
ATOM 2187 O O . ASN A 1 270 ? 9.106 -2.682 -5.388 1.00 52.16 270 ASN A O 1
ATOM 2191 N N . THR A 1 271 ? 9.205 -0.631 -6.302 1.00 45.34 271 THR A N 1
ATOM 2192 C CA . THR A 1 271 ? 10.615 -0.305 -6.057 1.00 45.34 271 THR A CA 1
ATOM 2193 C C . THR A 1 271 ? 10.903 0.296 -4.679 1.00 45.34 271 THR A C 1
ATOM 2195 O O . THR A 1 271 ? 12.076 0.420 -4.318 1.00 45.34 271 THR A O 1
ATOM 2198 N N . TYR A 1 272 ? 9.880 0.658 -3.892 1.00 41.75 272 TYR A N 1
ATOM 2199 C CA . TYR A 1 272 ? 10.067 1.136 -2.514 1.00 41.75 272 TYR A CA 1
ATOM 2200 C C . TYR A 1 272 ? 10.481 0.005 -1.565 1.00 41.75 272 TYR A C 1
ATOM 2202 O O . TYR A 1 272 ? 11.260 0.227 -0.639 1.00 41.75 272 TYR A O 1
ATOM 2210 N N . VAL A 1 273 ? 9.986 -1.215 -1.792 1.00 39.56 273 VAL A N 1
ATOM 2211 C CA . VAL A 1 273 ? 10.156 -2.350 -0.872 1.00 39.56 273 VAL A CA 1
ATOM 2212 C C . VAL A 1 273 ? 11.326 -3.236 -1.311 1.00 39.56 273 VAL A C 1
ATOM 2214 O O . VAL A 1 273 ? 11.145 -4.335 -1.828 1.00 39.56 273 VAL A O 1
ATOM 2217 N N . LYS A 1 274 ? 12.555 -2.754 -1.099 1.00 40.31 274 LYS A N 1
ATOM 2218 C CA . LYS A 1 274 ? 13.780 -3.523 -1.373 1.00 40.31 274 LYS A CA 1
ATOM 2219 C C . LYS A 1 274 ? 14.116 -4.444 -0.203 1.00 40.31 274 LYS A C 1
ATOM 2221 O O . LYS A 1 274 ? 14.800 -4.041 0.735 1.00 40.31 274 LYS A O 1
ATOM 2226 N N . ILE A 1 275 ? 13.684 -5.699 -0.287 1.00 31.91 275 ILE A N 1
ATOM 2227 C CA . ILE A 1 275 ? 14.169 -6.777 0.585 1.00 31.91 275 ILE A CA 1
ATOM 2228 C C . ILE A 1 275 ? 15.282 -7.517 -0.164 1.00 31.91 275 ILE A C 1
ATOM 2230 O O . ILE A 1 275 ? 15.089 -7.941 -1.302 1.00 31.91 275 ILE A O 1
ATOM 2234 N N . LEU A 1 276 ? 16.465 -7.620 0.456 1.00 29.92 276 LEU A N 1
ATOM 2235 C CA . LEU A 1 276 ? 17.651 -8.344 -0.044 1.00 29.92 276 LEU A CA 1
ATOM 2236 C C . LEU A 1 276 ? 18.131 -7.976 -1.470 1.00 29.92 276 LEU A C 1
ATOM 2238 O O . LEU A 1 276 ? 18.964 -8.672 -2.042 1.00 29.92 276 LEU A O 1
ATOM 2242 N N . GLY A 1 277 ? 17.669 -6.853 -2.031 1.00 38.84 277 GLY A N 1
ATOM 2243 C CA . GLY A 1 277 ? 18.048 -6.402 -3.373 1.00 38.84 277 GLY A CA 1
ATOM 2244 C C . GLY A 1 277 ? 17.208 -6.988 -4.512 1.00 38.84 277 GLY A C 1
ATOM 2245 O O . GLY A 1 277 ? 17.698 -7.048 -5.636 1.00 38.84 277 GLY A O 1
ATOM 2246 N N . HIS A 1 278 ? 15.959 -7.389 -4.259 1.00 38.59 278 HIS A N 1
ATOM 2247 C CA . HIS A 1 278 ? 14.989 -7.720 -5.309 1.00 38.59 278 HIS A CA 1
ATOM 2248 C C . HIS A 1 278 ? 13.871 -6.667 -5.398 1.00 38.59 278 HIS A C 1
ATOM 2250 O O . HIS A 1 278 ? 13.508 -6.045 -4.399 1.00 38.59 278 HIS A O 1
ATOM 2256 N N . ILE A 1 279 ? 13.325 -6.477 -6.605 1.00 45.06 279 ILE A N 1
ATOM 2257 C CA . ILE A 1 279 ? 12.142 -5.641 -6.867 1.00 45.06 279 ILE A CA 1
ATOM 2258 C C . ILE A 1 279 ? 10.892 -6.521 -6.766 1.00 45.06 279 ILE A C 1
ATOM 2260 O O . ILE A 1 279 ? 10.880 -7.643 -7.276 1.00 45.06 279 ILE A O 1
ATOM 2264 N N . ILE A 1 280 ? 9.852 -6.028 -6.091 1.00 48.94 280 ILE A N 1
ATOM 2265 C CA . ILE A 1 280 ? 8.641 -6.800 -5.786 1.00 48.94 280 ILE A CA 1
ATOM 2266 C C . ILE A 1 280 ? 7.531 -6.456 -6.780 1.00 48.94 280 ILE A C 1
ATOM 2268 O O . ILE A 1 280 ? 7.213 -5.287 -6.982 1.00 48.94 280 ILE A O 1
ATOM 2272 N N . PHE A 1 281 ? 6.894 -7.483 -7.346 1.00 49.53 281 PHE A N 1
ATOM 2273 C CA . PHE A 1 281 ? 5.757 -7.342 -8.255 1.00 49.53 281 PHE A CA 1
ATOM 2274 C C . PHE A 1 281 ? 4.437 -7.671 -7.536 1.00 49.53 281 PHE A C 1
ATOM 2276 O O . PHE A 1 281 ? 4.167 -8.832 -7.225 1.00 49.53 281 PHE A O 1
ATOM 2283 N N . LEU A 1 282 ? 3.617 -6.651 -7.270 1.00 53.00 282 LEU A N 1
ATOM 2284 C CA . LEU A 1 282 ? 2.276 -6.770 -6.668 1.00 53.00 282 LEU A CA 1
ATOM 2285 C C . LEU A 1 282 ? 1.222 -6.941 -7.770 1.00 53.00 282 LEU A C 1
ATOM 2287 O O . LEU A 1 282 ? 1.497 -6.571 -8.900 1.00 53.00 282 LEU A O 1
ATOM 2291 N N . THR A 1 283 ? 0.016 -7.446 -7.503 1.00 54.44 283 THR A N 1
ATOM 2292 C CA . THR A 1 283 ? -1.054 -7.449 -8.530 1.00 54.44 283 THR A CA 1
ATOM 2293 C C . THR A 1 283 ? -1.369 -6.021 -8.985 1.00 54.44 283 THR A C 1
ATOM 2295 O O . THR A 1 283 ? -1.320 -5.107 -8.162 1.00 54.44 283 THR A O 1
ATOM 2298 N N . LEU A 1 284 ? -1.696 -5.830 -10.270 1.00 60.12 284 LEU A N 1
ATOM 2299 C CA . LEU A 1 284 ? -2.262 -4.583 -10.788 1.00 60.12 284 LEU A CA 1
ATOM 2300 C C . LEU A 1 284 ? -3.532 -4.217 -10.028 1.00 60.12 284 LEU A C 1
ATOM 2302 O O . LEU A 1 284 ? -4.138 -5.060 -9.359 1.00 60.12 284 LEU A O 1
ATOM 2306 N N . LYS A 1 285 ? -3.924 -2.945 -10.128 1.00 63.06 285 LYS A N 1
ATOM 2307 C CA . LYS A 1 285 ? -5.067 -2.363 -9.470 1.00 63.06 285 LYS A CA 1
ATOM 2308 C C . LYS A 1 285 ? -5.984 -1.547 -10.556 1.00 63.06 285 LYS A C 1
ATOM 2310 O O . LYS A 1 285 ? -5.452 -1.163 -11.580 1.00 63.06 285 LYS A O 1
ATOM 2315 N N . ARG A 1 286 ? -7.354 -1.374 -10.477 1.00 68.19 286 ARG A N 1
ATOM 2316 C CA . ARG A 1 286 ? -8.318 -0.379 -11.124 1.00 68.19 286 ARG A CA 1
ATOM 2317 C C . ARG A 1 286 ? -9.332 0.325 -10.135 1.00 68.19 286 ARG A C 1
ATOM 2319 O O . ARG A 1 286 ? -10.111 -0.387 -9.549 1.00 68.19 286 ARG A O 1
ATOM 2326 N N . GLY A 1 287 ? -9.386 1.648 -9.895 1.00 67.38 287 GLY A N 1
ATOM 2327 C CA . GLY A 1 287 ? -10.191 2.313 -8.824 1.00 67.38 287 GLY A CA 1
ATOM 2328 C C . GLY A 1 287 ? -11.656 2.630 -9.173 1.00 67.38 287 GLY A C 1
ATOM 2329 O O . GLY A 1 287 ? -12.031 2.465 -10.333 1.00 67.38 287 GLY A O 1
ATOM 2330 N N . LYS A 1 288 ? -12.505 3.049 -8.204 1.00 80.00 288 LYS A N 1
ATOM 2331 C CA . LYS A 1 288 ? -13.919 3.418 -8.475 1.00 80.00 288 LYS A CA 1
ATOM 2332 C C . LYS A 1 288 ? -14.064 4.902 -8.847 1.00 80.00 288 LYS A C 1
ATOM 2334 O O . LYS A 1 288 ? -13.957 5.734 -7.947 1.00 80.00 288 LYS A O 1
ATOM 2339 N N . PRO A 1 289 ? -14.412 5.214 -10.113 1.00 82.69 289 PRO A N 1
ATOM 2340 C CA . PRO A 1 289 ? -14.580 6.585 -10.583 1.00 82.69 289 PRO A CA 1
ATOM 2341 C C . PRO A 1 289 ? -15.633 7.350 -9.773 1.00 82.69 289 PRO A C 1
ATOM 2343 O O . PRO A 1 289 ? -16.740 6.845 -9.571 1.00 82.69 289 PRO A O 1
ATOM 2346 N N . GLY A 1 290 ? -15.291 8.553 -9.314 1.00 81.38 290 GLY A N 1
ATOM 2347 C CA . GLY A 1 290 ? -16.196 9.466 -8.607 1.00 81.38 290 GLY A CA 1
ATOM 2348 C C . GLY A 1 290 ? -16.591 9.037 -7.191 1.00 81.38 290 GLY A C 1
ATOM 2349 O O . GLY A 1 290 ? -17.560 9.560 -6.644 1.00 81.38 290 GLY A O 1
ATOM 2350 N N . ALA A 1 291 ? -15.893 8.064 -6.595 1.00 80.19 291 ALA A N 1
ATOM 2351 C CA . ALA A 1 291 ? -16.232 7.543 -5.269 1.00 80.19 291 ALA A CA 1
ATOM 2352 C C . ALA A 1 291 ? -15.669 8.368 -4.095 1.00 80.19 291 ALA A C 1
ATOM 2354 O O . ALA A 1 291 ? -16.108 8.168 -2.961 1.00 80.19 291 ALA A O 1
ATOM 2355 N N . ASP A 1 292 ? -14.710 9.265 -4.338 1.00 79.38 292 ASP A N 1
ATOM 2356 C CA . ASP A 1 292 ? -14.231 10.205 -3.323 1.00 79.38 292 ASP A CA 1
ATOM 2357 C C . ASP A 1 292 ? -15.152 11.442 -3.281 1.00 79.38 292 ASP A C 1
ATOM 2359 O O . ASP A 1 292 ? -15.335 12.080 -4.317 1.00 79.38 292 ASP A O 1
ATOM 2363 N N . PRO A 1 293 ? -15.724 11.838 -2.126 1.00 80.19 293 PRO A N 1
ATOM 2364 C CA . PRO A 1 293 ? -16.560 13.038 -2.027 1.00 80.19 293 PRO A CA 1
ATOM 2365 C C . PRO A 1 293 ? -15.865 14.351 -2.423 1.00 80.19 293 PRO A C 1
ATOM 2367 O O . PRO A 1 293 ? -16.556 15.324 -2.713 1.00 80.19 293 PRO A O 1
ATOM 2370 N N . GLN A 1 294 ? -14.529 14.400 -2.406 1.00 78.38 294 GLN A N 1
ATOM 2371 C CA . GLN A 1 294 ? -13.724 15.545 -2.844 1.00 78.38 294 GLN A CA 1
ATOM 2372 C C . GLN A 1 294 ? -13.414 15.509 -4.351 1.00 78.38 294 GLN A C 1
ATOM 2374 O O . GLN A 1 294 ? -13.223 16.560 -4.960 1.00 78.38 294 GLN A O 1
ATOM 2379 N N . ALA A 1 295 ? -13.428 14.320 -4.960 1.00 82.44 295 ALA A N 1
ATOM 2380 C CA . ALA A 1 295 ? -13.190 14.084 -6.383 1.00 82.44 295 ALA A CA 1
ATOM 2381 C C . ALA A 1 295 ? -14.333 13.251 -6.997 1.00 82.44 295 ALA A C 1
ATOM 2383 O O . ALA A 1 295 ? -14.127 12.182 -7.569 1.00 82.44 295 ALA A O 1
ATOM 2384 N N . ASN A 1 296 ? -15.574 13.725 -6.840 1.00 86.00 296 ASN A N 1
ATOM 2385 C CA . ASN A 1 296 ? -16.780 12.995 -7.249 1.00 86.00 296 ASN A CA 1
ATOM 2386 C C . ASN A 1 296 ? -17.207 13.241 -8.712 1.00 86.00 296 ASN A C 1
ATOM 2388 O O . ASN A 1 296 ? -18.009 12.476 -9.247 1.00 86.00 296 ASN A O 1
ATOM 2392 N N . LYS A 1 297 ? -16.646 14.267 -9.365 1.00 87.38 297 LYS A N 1
ATOM 2393 C CA . LYS A 1 297 ? -16.841 14.614 -10.783 1.00 87.38 297 LYS A CA 1
ATOM 2394 C C . LYS A 1 297 ? -15.519 14.585 -11.554 1.00 87.38 297 LYS A C 1
ATOM 2396 O O . LYS A 1 297 ? -14.455 14.791 -10.971 1.00 87.38 297 LYS A O 1
ATOM 2401 N N . LEU A 1 298 ? -15.602 14.386 -12.868 1.00 86.50 298 LEU A N 1
ATOM 2402 C CA . LEU A 1 298 ? -14.497 14.676 -13.784 1.00 86.50 298 LEU A CA 1
ATOM 2403 C C . LEU A 1 298 ? -14.286 16.203 -13.915 1.00 86.50 298 LEU A C 1
ATOM 2405 O O . LEU A 1 298 ? -15.231 16.964 -13.681 1.00 86.50 298 LEU A O 1
ATOM 2409 N N . PRO A 1 299 ? -13.078 16.670 -14.296 1.00 85.69 299 PRO A N 1
ATOM 2410 C CA . PRO A 1 299 ? -12.866 18.058 -14.717 1.00 85.69 299 PRO A CA 1
ATOM 2411 C C . PRO A 1 299 ? -13.736 18.379 -15.940 1.00 85.69 299 PRO A C 1
ATOM 2413 O O . PRO A 1 299 ? -13.765 17.585 -16.885 1.00 85.69 299 PRO A O 1
ATOM 2416 N N . SER A 1 300 ? -14.433 19.518 -15.941 1.00 86.81 300 SER A N 1
ATOM 2417 C CA . SER A 1 300 ? -15.390 19.843 -17.008 1.00 86.81 300 SER A CA 1
ATOM 2418 C C . SER A 1 300 ? -14.724 20.461 -18.244 1.00 86.81 300 SER A C 1
ATOM 2420 O O . SER A 1 300 ? -13.539 20.803 -18.244 1.00 86.81 300 SER A O 1
ATOM 2422 N N . TYR A 1 301 ? -15.497 20.650 -19.316 1.00 86.75 301 TYR A N 1
ATOM 2423 C CA . TYR A 1 301 ? -15.048 21.411 -20.485 1.00 86.75 301 TYR A CA 1
ATOM 2424 C C . TYR A 1 301 ? -14.673 22.864 -20.123 1.00 86.75 301 TYR A C 1
ATOM 2426 O O . TYR A 1 301 ? -13.684 23.404 -20.620 1.00 86.75 301 TYR A O 1
ATOM 2434 N N . GLU A 1 302 ? -15.400 23.485 -19.192 1.00 86.88 302 GLU A N 1
ATOM 2435 C CA . GLU A 1 302 ? -15.103 24.823 -18.672 1.00 86.88 302 GLU A CA 1
ATOM 2436 C C . GLU A 1 302 ? -13.789 24.870 -17.874 1.00 86.88 302 GLU A C 1
ATOM 2438 O O . GLU A 1 302 ? -13.086 25.878 -17.943 1.00 86.88 302 GLU A O 1
ATOM 2443 N N . ASP A 1 303 ? -13.413 23.799 -17.160 1.00 85.00 303 ASP A N 1
ATOM 2444 C CA . ASP A 1 303 ? -12.099 23.692 -16.504 1.00 85.00 303 ASP A CA 1
ATOM 2445 C C . ASP A 1 303 ? -10.953 23.643 -17.537 1.00 85.00 303 ASP A C 1
ATOM 2447 O O . ASP A 1 303 ? -9.902 24.267 -17.337 1.00 85.00 303 ASP A O 1
ATOM 2451 N N . VAL A 1 304 ? -11.167 22.970 -18.676 1.00 84.69 304 VAL A N 1
ATOM 2452 C CA . VAL A 1 304 ? -10.216 22.939 -19.803 1.00 84.69 304 VAL A CA 1
ATOM 2453 C C . VAL A 1 304 ? -10.073 24.327 -20.433 1.00 84.69 304 VAL A C 1
ATOM 2455 O O . VAL A 1 304 ? -8.954 24.833 -20.541 1.00 84.69 304 VAL A O 1
ATOM 2458 N N . GLU A 1 305 ? -11.178 24.987 -20.786 1.00 88.19 305 GLU A N 1
ATOM 2459 C CA . GLU A 1 305 ? -11.160 26.338 -21.367 1.00 88.19 305 GLU A CA 1
ATOM 2460 C C . GLU A 1 305 ? -10.570 27.378 -20.401 1.00 88.19 305 GLU A C 1
ATOM 2462 O O . GLU A 1 305 ? -9.776 28.235 -20.802 1.00 88.19 305 GLU A O 1
ATOM 2467 N N . HIS A 1 306 ? -10.882 27.293 -19.105 1.00 86.06 306 HIS A N 1
ATOM 2468 C CA . HIS A 1 306 ? -10.269 28.142 -18.083 1.00 86.06 306 HIS A CA 1
ATOM 2469 C C . HIS A 1 306 ? -8.750 27.917 -18.008 1.00 86.06 306 HIS A C 1
ATOM 2471 O O . HIS A 1 306 ? -7.982 28.881 -17.989 1.00 86.06 306 HIS A O 1
ATOM 2477 N N . THR A 1 307 ? -8.297 26.661 -18.075 1.00 86.94 307 THR A N 1
ATOM 2478 C CA . THR A 1 307 ? -6.867 26.313 -18.124 1.00 86.94 307 THR A CA 1
ATOM 2479 C C . THR A 1 307 ? -6.178 26.869 -19.379 1.00 86.94 307 THR A C 1
ATOM 2481 O O . THR A 1 307 ? -5.082 27.421 -19.286 1.00 86.94 307 THR A O 1
ATOM 2484 N N . LEU A 1 308 ? -6.818 26.802 -20.550 1.00 87.50 308 LEU A N 1
ATOM 2485 C CA . LEU A 1 308 ? -6.273 27.313 -21.819 1.00 87.50 308 LEU A CA 1
ATOM 2486 C C . LEU A 1 308 ? -6.193 28.851 -21.895 1.00 87.50 308 LEU A C 1
ATOM 2488 O O . LEU A 1 308 ? -5.481 29.396 -22.746 1.00 87.50 308 LEU A O 1
ATOM 2492 N N . ASN A 1 309 ? -6.872 29.571 -20.998 1.00 88.75 309 ASN A N 1
ATOM 2493 C CA . ASN A 1 309 ? -6.796 31.030 -20.927 1.00 88.75 309 ASN A CA 1
ATOM 2494 C C . ASN A 1 309 ? -5.529 31.561 -20.230 1.00 88.75 309 ASN A C 1
ATOM 2496 O O . ASN A 1 309 ? -5.163 32.720 -20.452 1.00 88.75 309 ASN A O 1
ATOM 2500 N N . PHE A 1 310 ? -4.801 30.741 -19.463 1.00 86.00 310 PHE A N 1
ATOM 2501 C CA . PHE A 1 310 ? -3.517 31.141 -18.875 1.00 86.00 310 PHE A CA 1
ATOM 2502 C C . PHE A 1 310 ? -2.437 31.279 -19.962 1.00 86.00 310 PHE A C 1
ATOM 2504 O O . PHE A 1 310 ? -1.900 30.300 -20.473 1.00 86.00 310 PHE A O 1
ATOM 2511 N N . ARG A 1 311 ? -2.090 32.522 -20.324 1.00 89.75 311 ARG A N 1
ATOM 2512 C CA . ARG A 1 311 ? -1.129 32.820 -21.410 1.00 89.75 311 ARG A CA 1
ATOM 2513 C C . ARG A 1 311 ? 0.347 32.694 -21.015 1.00 89.75 311 ARG A C 1
ATOM 2515 O O . ARG A 1 311 ? 1.209 32.737 -21.889 1.00 89.75 311 ARG A O 1
ATOM 2522 N N . VAL A 1 312 ? 0.651 32.551 -19.725 1.00 93.06 312 VAL A N 1
ATOM 2523 C CA . VAL A 1 312 ? 2.019 32.401 -19.205 1.00 93.06 312 VAL A CA 1
ATOM 2524 C C . VAL A 1 312 ? 2.259 30.938 -18.843 1.00 93.06 312 VAL A C 1
ATOM 2526 O O . VAL A 1 312 ? 1.514 30.373 -18.044 1.00 93.06 312 VAL A O 1
ATOM 2529 N N . TYR A 1 313 ? 3.304 30.329 -19.418 1.00 93.44 313 TYR A N 1
ATOM 2530 C CA . TYR A 1 313 ? 3.607 28.905 -19.226 1.00 93.44 313 TYR A CA 1
ATOM 2531 C C . TYR A 1 313 ? 3.785 28.535 -17.748 1.00 93.44 313 TYR A C 1
ATOM 2533 O O . TYR A 1 313 ? 3.137 27.611 -17.267 1.00 93.44 313 TYR A O 1
ATOM 2541 N N . ASP A 1 314 ? 4.632 29.267 -17.021 1.00 94.25 314 ASP A N 1
ATOM 2542 C CA . ASP A 1 314 ? 4.774 29.128 -15.573 1.00 94.25 314 ASP A CA 1
ATOM 2543 C C . ASP A 1 314 ? 5.248 30.443 -14.938 1.00 94.25 314 ASP A C 1
ATOM 2545 O O . ASP A 1 314 ? 5.830 31.294 -15.614 1.00 94.25 314 ASP A O 1
ATOM 2549 N N . THR A 1 315 ? 5.001 30.605 -13.642 1.00 92.31 315 THR A N 1
ATOM 2550 C CA . THR A 1 315 ? 5.263 31.830 -12.870 1.00 92.31 315 THR A CA 1
ATOM 2551 C C . THR A 1 315 ? 6.048 31.518 -11.601 1.00 92.31 315 THR A C 1
ATOM 2553 O O . THR A 1 315 ? 6.028 30.389 -11.107 1.00 92.31 315 THR A O 1
ATOM 2556 N N . GLU A 1 316 ? 6.733 32.515 -11.038 1.00 91.19 316 GLU A N 1
ATOM 2557 C CA . GLU A 1 316 ? 7.375 32.405 -9.722 1.00 91.19 316 GLU A CA 1
ATOM 2558 C C . GLU A 1 316 ? 6.331 32.008 -8.648 1.00 91.19 316 GLU A C 1
ATOM 2560 O O . GLU A 1 316 ? 5.209 32.519 -8.689 1.00 91.19 316 GLU A O 1
ATOM 2565 N N . PRO A 1 317 ? 6.629 31.093 -7.698 1.00 92.69 317 PRO A N 1
ATOM 2566 C CA . PRO A 1 317 ? 7.918 30.459 -7.376 1.00 92.69 317 PRO A CA 1
ATOM 2567 C C . PRO A 1 317 ? 8.228 29.148 -8.134 1.00 92.69 317 PRO A C 1
ATOM 2569 O O . PRO A 1 317 ? 8.955 28.297 -7.619 1.00 92.69 317 PRO A O 1
ATOM 2572 N N . PHE A 1 318 ? 7.686 28.973 -9.342 1.00 89.44 318 PHE A N 1
ATOM 2573 C CA . PHE A 1 318 ? 7.910 27.830 -10.240 1.00 89.44 318 PHE A CA 1
ATOM 2574 C C . PHE A 1 318 ? 7.660 26.464 -9.580 1.00 89.44 318 PHE A C 1
ATOM 2576 O O . PHE A 1 318 ? 8.438 25.523 -9.740 1.00 89.44 318 PHE A O 1
ATOM 2583 N N . ASN A 1 319 ? 6.580 26.362 -8.800 1.00 89.50 319 ASN A N 1
ATOM 2584 C CA . ASN A 1 319 ? 6.174 25.125 -8.133 1.00 89.50 319 ASN A CA 1
ATOM 2585 C C . ASN A 1 319 ? 4.648 25.037 -7.942 1.00 89.50 319 ASN A C 1
ATOM 2587 O O . ASN A 1 319 ? 3.907 25.789 -8.573 1.00 89.50 319 ASN A O 1
ATOM 2591 N N . SER A 1 320 ? 4.154 24.130 -7.090 1.00 88.31 320 SER A N 1
ATOM 2592 C CA . SER A 1 320 ? 2.710 23.960 -6.847 1.00 88.31 320 SER A CA 1
ATOM 2593 C C . SER A 1 320 ? 2.000 25.215 -6.304 1.00 88.31 320 SER A C 1
ATOM 2595 O O . SER A 1 320 ? 0.777 25.284 -6.340 1.00 88.31 320 SER A O 1
ATOM 2597 N N . LYS A 1 321 ? 2.739 26.231 -5.832 1.00 89.62 321 LYS A N 1
ATOM 2598 C CA . LYS A 1 321 ? 2.199 27.526 -5.371 1.00 89.62 321 LYS A CA 1
ATOM 2599 C C . LYS A 1 321 ? 2.166 28.630 -6.444 1.00 89.62 321 LYS A C 1
ATOM 2601 O O . LYS A 1 321 ? 1.811 29.762 -6.125 1.00 89.62 321 LYS A O 1
ATOM 2606 N N . SER A 1 322 ? 2.561 28.342 -7.684 1.00 87.88 322 SER A N 1
ATOM 2607 C CA . SER A 1 322 ? 2.586 29.317 -8.787 1.00 87.88 322 SER A CA 1
ATOM 2608 C C . SER A 1 322 ? 1.176 29.738 -9.213 1.00 87.88 322 SER A C 1
ATOM 2610 O O . SER A 1 322 ? 0.415 28.927 -9.737 1.00 87.88 322 SER A O 1
ATOM 2612 N N . ASN A 1 323 ? 0.824 31.013 -9.028 1.00 87.62 323 ASN A N 1
ATOM 2613 C CA . ASN A 1 323 ? -0.457 31.571 -9.480 1.00 87.62 323 ASN A CA 1
ATOM 2614 C C . ASN A 1 323 ? -0.317 32.245 -10.860 1.00 87.62 323 ASN A C 1
ATOM 2616 O O . ASN A 1 323 ? 0.756 32.738 -11.201 1.00 87.62 323 ASN A O 1
ATOM 2620 N N . HIS A 1 324 ? -1.393 32.287 -11.650 1.00 88.62 324 HIS A N 1
ATOM 2621 C CA . HIS A 1 324 ? -1.399 32.715 -13.060 1.00 88.62 324 HIS A CA 1
ATOM 2622 C C . HIS A 1 324 ? -0.486 31.874 -13.981 1.00 88.62 324 HIS A C 1
ATOM 2624 O O . HIS A 1 324 ? 0.027 32.370 -14.983 1.00 88.62 324 HIS A O 1
ATOM 2630 N N . SER A 1 325 ? -0.289 30.597 -13.640 1.00 91.25 325 SER A N 1
ATOM 2631 C CA . SER A 1 325 ? 0.572 29.645 -14.350 1.00 91.25 325 SER A CA 1
ATOM 2632 C C . SER A 1 325 ? -0.260 28.604 -15.100 1.00 91.25 325 SER A C 1
ATOM 2634 O O . SER A 1 325 ? -1.004 27.847 -14.476 1.00 91.25 325 SER A O 1
ATOM 2636 N N . PHE A 1 326 ? -0.085 28.518 -16.423 1.00 91.44 326 PHE A N 1
ATOM 2637 C CA . PHE A 1 326 ? -0.678 27.460 -17.246 1.00 91.44 326 PHE A CA 1
ATOM 2638 C C . PHE A 1 326 ? -0.260 26.070 -16.761 1.00 91.44 326 PHE A C 1
ATOM 2640 O O . PHE A 1 326 ? -1.106 25.196 -16.594 1.00 91.44 326 PHE A O 1
ATOM 2647 N N . ARG A 1 327 ? 1.034 25.868 -16.476 1.00 92.81 327 ARG A N 1
ATOM 2648 C CA . ARG A 1 327 ? 1.566 24.599 -15.968 1.00 92.81 327 ARG A CA 1
ATOM 2649 C C . ARG A 1 327 ? 0.902 24.220 -14.649 1.00 92.81 327 ARG A C 1
ATOM 2651 O O . ARG A 1 327 ? 0.525 23.065 -14.496 1.00 92.81 327 ARG A O 1
ATOM 2658 N N . ASN A 1 328 ? 0.730 25.163 -13.722 1.00 91.19 328 ASN A N 1
ATOM 2659 C CA . ASN A 1 328 ? 0.143 24.877 -12.412 1.00 91.19 328 ASN A CA 1
ATOM 2660 C C . ASN A 1 328 ? -1.378 24.640 -12.476 1.00 91.19 328 ASN A C 1
ATOM 2662 O O . ASN A 1 328 ? -1.885 23.818 -11.716 1.00 91.19 328 ASN A O 1
ATOM 2666 N N . ALA A 1 329 ? -2.090 25.298 -13.399 1.00 89.31 329 ALA A N 1
ATOM 2667 C CA . ALA A 1 329 ? -3.499 25.016 -13.691 1.00 89.31 329 ALA A CA 1
ATOM 2668 C C . ALA A 1 329 ? -3.686 23.636 -14.348 1.00 89.31 329 ALA A C 1
ATOM 2670 O O . ALA A 1 329 ? -4.475 22.832 -13.863 1.00 89.31 329 ALA A O 1
ATOM 2671 N N . LEU A 1 330 ? -2.899 23.329 -15.387 1.00 87.62 330 LEU A N 1
ATOM 2672 C CA . LEU A 1 330 ? -2.914 22.043 -16.091 1.00 87.62 330 LEU A CA 1
ATOM 2673 C C . LEU A 1 330 ? -2.566 20.867 -15.169 1.00 87.62 330 LEU A C 1
ATOM 2675 O O . LEU A 1 330 ? -3.197 19.817 -15.248 1.00 87.62 330 LEU A O 1
ATOM 2679 N N . GLU A 1 331 ? -1.561 21.044 -14.307 1.00 89.88 331 GLU A N 1
ATOM 2680 C CA . GLU A 1 331 ? -1.166 20.057 -13.298 1.00 89.88 331 GLU A CA 1
ATOM 2681 C C . GLU A 1 331 ? -2.245 19.877 -12.219 1.00 89.88 331 GLU A C 1
ATOM 2683 O O . GLU A 1 331 ? -2.426 18.767 -11.730 1.00 89.88 331 GLU A O 1
ATOM 2688 N N . GLY A 1 332 ? -3.012 20.928 -11.907 1.00 89.56 332 GLY A N 1
ATOM 2689 C CA . GLY A 1 332 ? -4.192 20.839 -11.047 1.00 89.56 332 GLY A CA 1
ATOM 2690 C C . GLY A 1 332 ? -4.121 21.587 -9.719 1.00 89.56 332 GLY A C 1
ATOM 2691 O O . GLY A 1 332 ? -5.007 21.399 -8.901 1.00 89.56 332 GLY A O 1
ATOM 2692 N N . PHE A 1 333 ? -3.120 22.441 -9.480 1.00 88.88 333 PHE A N 1
ATOM 2693 C CA . PHE A 1 333 ? -2.952 23.178 -8.212 1.00 88.88 333 PHE A CA 1
ATOM 2694 C C . PHE A 1 333 ? -3.530 24.610 -8.223 1.00 88.88 333 PHE A C 1
ATOM 2696 O O . PHE A 1 333 ? -3.265 25.396 -7.311 1.00 88.88 333 PHE A O 1
ATOM 2703 N N . ILE A 1 334 ? -4.294 24.985 -9.255 1.00 85.56 334 ILE A N 1
ATOM 2704 C CA . ILE A 1 334 ? -5.077 26.231 -9.287 1.00 85.56 334 ILE A CA 1
ATOM 2705 C C . ILE A 1 334 ? -6.564 25.866 -9.237 1.00 85.56 334 ILE A C 1
ATOM 2707 O O . ILE A 1 334 ? -7.016 24.978 -9.958 1.00 85.56 334 ILE A O 1
ATOM 2711 N N . LYS A 1 335 ? -7.310 26.553 -8.363 1.00 71.44 335 LYS A N 1
ATOM 2712 C CA . LYS A 1 335 ? -8.716 26.253 -8.058 1.00 71.44 335 LYS A CA 1
ATOM 2713 C C . LYS A 1 335 ? -9.637 26.310 -9.295 1.00 71.44 335 LYS A C 1
ATOM 2715 O O . LYS A 1 335 ? -9.397 27.135 -10.183 1.00 71.44 335 LYS A O 1
ATOM 2720 N N . PRO A 1 336 ? -10.713 25.498 -9.327 1.00 61.72 336 PRO A N 1
ATOM 2721 C CA . PRO A 1 336 ? -11.755 25.565 -10.354 1.00 61.72 336 PRO A CA 1
ATOM 2722 C C . PRO A 1 336 ? -12.457 26.924 -10.431 1.00 61.72 336 PRO A C 1
ATOM 2724 O O . PRO A 1 336 ? -12.509 27.676 -9.454 1.00 61.72 336 PRO A O 1
ATOM 2727 N N . SER A 1 337 ? -13.087 27.192 -11.576 1.00 56.69 337 SER A N 1
ATOM 2728 C CA . SER A 1 337 ? -13.925 28.382 -11.794 1.00 56.69 337 SER A CA 1
ATOM 2729 C C . SER A 1 337 ? -15.224 28.382 -10.969 1.00 56.69 337 SER A C 1
ATOM 2731 O O . SER A 1 337 ? -15.833 29.437 -10.795 1.00 56.69 337 SER A O 1
ATOM 2733 N N . ASP A 1 338 ? -15.642 27.228 -10.429 1.00 54.09 338 ASP A N 1
ATOM 2734 C CA . ASP A 1 338 ? -16.921 27.056 -9.724 1.00 54.09 338 ASP A CA 1
ATOM 2735 C C . ASP A 1 338 ? -16.915 27.432 -8.232 1.00 54.09 338 ASP A C 1
ATOM 2737 O O . ASP A 1 338 ? -17.984 27.580 -7.633 1.00 54.09 338 ASP A O 1
ATOM 2741 N N . GLY A 1 339 ? -15.732 27.574 -7.622 1.00 55.22 339 GLY A N 1
ATOM 2742 C CA . GLY A 1 339 ? -15.563 27.879 -6.196 1.00 55.22 339 GLY A CA 1
ATOM 2743 C C . GLY A 1 339 ? -16.126 26.832 -5.219 1.00 55.22 339 GLY A C 1
ATOM 2744 O O . GLY A 1 339 ? -16.251 27.135 -4.033 1.00 55.22 339 GLY A O 1
ATOM 2745 N N . LYS A 1 340 ? -16.488 25.631 -5.693 1.00 47.94 340 LYS A N 1
ATOM 2746 C CA . LYS A 1 340 ? -17.166 24.571 -4.918 1.00 47.94 340 LYS A CA 1
ATOM 2747 C C . LYS A 1 340 ? -16.350 23.290 -4.782 1.00 47.94 340 LYS A C 1
ATOM 2749 O O . LYS A 1 340 ? -16.488 22.603 -3.773 1.00 47.94 340 LYS A O 1
ATOM 2754 N N . THR A 1 341 ? -15.530 22.963 -5.778 1.00 51.09 341 THR A N 1
ATOM 2755 C CA . THR A 1 341 ? -14.582 21.835 -5.699 1.00 51.09 341 THR A CA 1
ATOM 2756 C C . THR A 1 341 ? -13.315 22.235 -4.897 1.00 51.09 341 THR A C 1
ATOM 2758 O O . THR A 1 341 ? -13.096 23.433 -4.679 1.00 51.09 341 THR A O 1
ATOM 2761 N N . PRO A 1 342 ? -12.518 21.281 -4.367 1.00 52.81 342 PRO A N 1
ATOM 2762 C CA . PRO A 1 342 ? -11.475 21.548 -3.369 1.00 52.81 342 PRO A CA 1
ATOM 2763 C C . PRO A 1 342 ? -10.195 22.152 -3.986 1.00 52.81 342 PRO A C 1
ATOM 2765 O O . PRO A 1 342 ? -10.223 22.799 -5.031 1.00 52.81 342 PRO A O 1
ATOM 2768 N N . ASP A 1 343 ? -9.056 22.035 -3.299 1.00 63.72 343 ASP A N 1
ATOM 2769 C CA . ASP A 1 343 ? -7.781 22.649 -3.702 1.00 63.72 343 ASP A CA 1
ATOM 2770 C C . ASP A 1 343 ? -7.111 22.018 -4.944 1.00 63.72 343 ASP A C 1
ATOM 2772 O O . ASP A 1 343 ? -6.068 22.518 -5.367 1.00 63.72 343 ASP A O 1
ATOM 2776 N N . GLU A 1 344 ? -7.695 20.970 -5.544 1.00 74.62 344 GLU A N 1
ATOM 2777 C CA . GLU A 1 344 ? -7.126 20.244 -6.691 1.00 74.62 344 GLU A CA 1
ATOM 2778 C C . GLU A 1 344 ? -8.124 20.134 -7.872 1.00 74.62 344 GLU A C 1
ATOM 2780 O O . GLU A 1 344 ? -9.327 19.960 -7.672 1.00 74.62 344 GLU A O 1
ATOM 2785 N N . ASN A 1 345 ? -7.630 20.273 -9.111 1.00 82.88 345 ASN A N 1
ATOM 2786 C CA . ASN A 1 345 ? -8.406 20.287 -10.367 1.00 82.88 345 ASN A CA 1
ATOM 2787 C C . ASN A 1 345 ? -7.676 19.520 -11.504 1.00 82.88 345 ASN A C 1
ATOM 2789 O O . ASN A 1 345 ? -6.603 18.957 -11.285 1.00 82.88 345 ASN A O 1
ATOM 2793 N N . MET A 1 346 ? -8.232 19.501 -12.722 1.00 87.00 346 MET A N 1
ATOM 2794 C CA . MET A 1 346 ? -7.598 19.041 -13.969 1.00 87.00 346 MET A CA 1
ATOM 2795 C C . MET A 1 346 ? -6.898 17.675 -13.834 1.00 87.00 346 MET A C 1
ATOM 2797 O O . MET A 1 346 ? -7.564 16.675 -13.572 1.00 87.00 346 MET A O 1
ATOM 2801 N N . HIS A 1 347 ? -5.574 17.608 -14.020 1.00 87.94 347 HIS A N 1
ATOM 2802 C CA . HIS A 1 347 ? -4.801 16.369 -13.916 1.00 87.94 347 HIS A CA 1
ATOM 2803 C C . HIS A 1 347 ? -4.930 15.721 -12.530 1.00 87.94 347 HIS A C 1
ATOM 2805 O O . HIS A 1 347 ? -5.319 14.558 -12.446 1.00 87.94 347 HIS A O 1
ATOM 2811 N N . ASN A 1 348 ? -4.674 16.450 -11.440 1.00 88.94 348 ASN A N 1
ATOM 2812 C CA . ASN A 1 348 ? -4.763 15.870 -10.096 1.00 88.94 348 ASN A CA 1
ATOM 2813 C C . ASN A 1 348 ? -6.189 15.405 -9.761 1.00 88.94 348 ASN A C 1
ATOM 2815 O O . ASN A 1 348 ? -6.365 14.283 -9.291 1.00 88.94 348 ASN A O 1
ATOM 2819 N N . LEU A 1 349 ? -7.210 16.209 -10.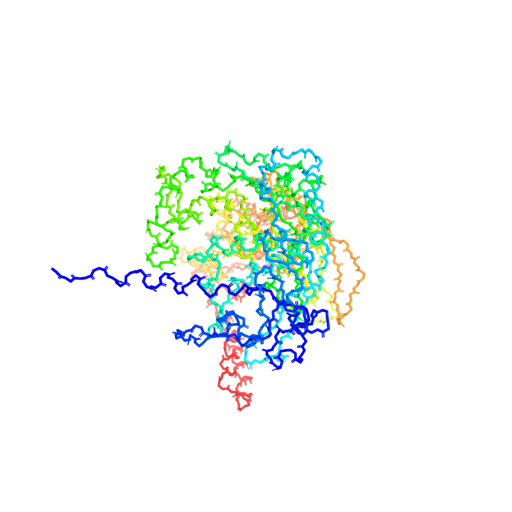090 1.00 86.69 349 LEU A N 1
ATOM 2820 C CA . LEU A 1 349 ? -8.612 15.817 -9.903 1.00 86.69 349 LEU A CA 1
ATOM 2821 C C . LEU A 1 349 ? -8.961 14.557 -10.702 1.00 86.69 349 LEU A C 1
ATOM 2823 O O . LEU A 1 349 ? -9.677 13.710 -10.186 1.00 86.69 349 LEU A O 1
ATOM 2827 N N . PHE A 1 350 ? -8.424 14.376 -11.913 1.00 85.38 350 PHE A N 1
ATOM 2828 C CA . PHE A 1 350 ? -8.581 13.122 -12.655 1.00 85.38 350 PHE A CA 1
ATOM 2829 C C . PHE A 1 350 ? -7.922 11.935 -11.929 1.00 85.38 350 PHE A C 1
ATOM 2831 O O . PHE A 1 350 ? -8.526 10.869 -11.800 1.00 85.38 350 PHE A O 1
ATOM 2838 N N . HIS A 1 351 ? -6.698 12.115 -11.421 1.00 85.75 351 HIS A N 1
ATOM 2839 C CA . HIS A 1 351 ? -5.975 11.081 -10.678 1.00 85.75 351 HIS A CA 1
ATOM 2840 C C . HIS A 1 351 ? -6.719 10.638 -9.401 1.00 85.75 351 HIS A C 1
ATOM 2842 O O . HIS A 1 351 ? -6.789 9.435 -9.130 1.00 85.75 351 HIS A O 1
ATOM 2848 N N . ASP A 1 352 ? -7.317 11.578 -8.663 1.00 85.44 352 ASP A N 1
ATOM 2849 C CA . ASP A 1 352 ? -8.112 11.314 -7.454 1.00 85.44 352 ASP A CA 1
ATOM 2850 C C . ASP A 1 352 ? -9.526 10.801 -7.753 1.00 85.44 352 ASP A C 1
ATOM 2852 O O . ASP A 1 352 ? -9.984 9.873 -7.086 1.00 85.44 352 ASP A O 1
ATOM 2856 N N . TYR A 1 353 ? -10.185 11.325 -8.792 1.00 86.38 353 TYR A N 1
ATOM 2857 C CA . TYR A 1 353 ? -11.504 10.873 -9.250 1.00 86.38 353 TYR A CA 1
ATOM 2858 C C . TYR A 1 353 ? -11.494 9.384 -9.596 1.00 86.38 353 TYR A C 1
ATOM 2860 O O . TYR A 1 353 ? -12.433 8.657 -9.281 1.00 86.38 353 TYR A O 1
ATOM 2868 N N . ILE A 1 354 ? -10.413 8.923 -10.223 1.00 83.88 354 ILE A N 1
ATOM 2869 C CA . ILE A 1 354 ? -10.144 7.507 -10.459 1.00 83.88 354 ILE A CA 1
ATOM 2870 C C . ILE A 1 354 ? -9.726 6.789 -9.162 1.00 83.88 354 ILE A C 1
ATOM 2872 O O . ILE A 1 354 ? -10.261 5.724 -8.836 1.00 83.88 354 ILE A O 1
ATOM 2876 N N . GLY A 1 355 ? -8.778 7.386 -8.433 1.00 76.31 355 GLY A N 1
ATOM 2877 C CA . GLY A 1 355 ? -8.386 7.024 -7.075 1.00 76.31 355 GLY A CA 1
ATOM 2878 C C . GLY A 1 355 ? -7.465 5.807 -6.937 1.00 76.31 355 GLY A C 1
ATOM 2879 O O . GLY A 1 355 ? -7.470 4.867 -7.720 1.00 76.31 355 GLY A O 1
ATOM 2880 N N . GLY A 1 356 ? -6.675 5.776 -5.863 1.00 74.00 356 GLY A N 1
ATOM 2881 C CA . GLY A 1 356 ? -5.924 4.608 -5.416 1.00 74.00 356 GLY A CA 1
ATOM 2882 C C . GLY A 1 356 ? -4.449 4.583 -5.820 1.00 74.00 356 GLY A C 1
ATOM 2883 O O . GLY A 1 356 ? -3.640 5.222 -5.170 1.00 74.00 356 GLY A O 1
ATOM 2884 N N . THR A 1 357 ? -4.047 3.778 -6.802 1.00 72.12 357 THR A N 1
ATOM 2885 C CA . THR A 1 357 ? -2.671 3.709 -7.336 1.00 72.12 357 THR A CA 1
ATOM 2886 C C . THR A 1 357 ? -2.506 4.811 -8.362 1.00 72.12 357 THR A C 1
ATOM 2888 O O . THR A 1 357 ? -1.488 5.491 -8.324 1.00 72.12 357 THR A O 1
ATOM 2891 N N . MET A 1 358 ? -3.547 5.086 -9.152 1.00 80.38 358 MET A N 1
ATOM 2892 C CA . MET A 1 358 ? -3.629 6.288 -9.963 1.00 80.38 358 MET A CA 1
ATOM 2893 C C . MET A 1 358 ? -3.456 7.550 -9.101 1.00 80.38 358 MET A C 1
ATOM 2895 O O . MET A 1 358 ? -2.607 8.369 -9.440 1.00 80.38 358 MET A O 1
ATOM 2899 N N . SER A 1 359 ? -4.094 7.654 -7.924 1.00 78.69 359 SER A N 1
ATOM 2900 C CA . SER A 1 359 ? -3.807 8.757 -6.982 1.00 78.69 359 SER A CA 1
ATOM 2901 C C . SER A 1 359 ? -2.531 8.603 -6.134 1.00 78.69 359 SER A C 1
ATOM 2903 O O . SER A 1 359 ? -2.054 9.567 -5.537 1.00 78.69 359 SER A O 1
ATOM 2905 N N . GLN A 1 360 ? -1.882 7.434 -6.111 1.00 75.62 360 GLN A N 1
ATOM 2906 C CA . GLN A 1 360 ? -0.536 7.289 -5.540 1.00 75.62 360 GLN A CA 1
ATOM 2907 C C . GLN A 1 360 ? 0.513 7.613 -6.604 1.00 75.62 360 GLN A C 1
ATOM 2909 O O . GLN A 1 360 ? 1.120 6.723 -7.201 1.00 75.62 360 GLN A O 1
ATOM 2914 N N . VAL A 1 361 ? 0.785 8.908 -6.767 1.00 75.50 361 VAL A N 1
ATOM 2915 C CA . VAL A 1 361 ? 1.753 9.477 -7.724 1.00 75.50 361 VAL A CA 1
ATOM 2916 C C . VAL A 1 361 ? 3.070 8.676 -7.892 1.00 75.50 361 VAL A C 1
ATOM 2918 O O . VAL A 1 361 ? 3.521 8.523 -9.023 1.00 75.50 361 VAL A O 1
ATOM 2921 N N . PRO A 1 362 ? 3.702 8.081 -6.854 1.00 70.75 362 PRO A N 1
ATOM 2922 C CA . PRO A 1 362 ? 4.924 7.291 -7.053 1.00 70.75 362 PRO A CA 1
ATOM 2923 C C . PRO A 1 362 ? 4.780 5.977 -7.823 1.00 70.75 362 PRO A C 1
ATOM 2925 O O . PRO A 1 362 ? 5.788 5.417 -8.257 1.00 70.75 362 PRO A O 1
ATOM 2928 N N . ILE A 1 363 ? 3.560 5.457 -7.951 1.00 72.56 363 ILE A N 1
ATOM 2929 C CA . ILE A 1 363 ? 3.261 4.171 -8.589 1.00 72.56 363 ILE A CA 1
ATOM 2930 C C . ILE A 1 363 ? 2.157 4.253 -9.653 1.00 72.56 363 ILE A C 1
ATOM 2932 O O . ILE A 1 363 ? 1.970 3.256 -10.347 1.00 72.56 363 ILE A O 1
ATOM 2936 N N . SER A 1 364 ? 1.513 5.408 -9.856 1.00 75.88 364 SER A N 1
ATOM 2937 C CA . SER A 1 364 ? 0.459 5.650 -10.862 1.00 75.88 364 SER A CA 1
ATOM 2938 C C . SER A 1 364 ? 0.819 5.197 -12.283 1.00 75.88 364 SER A C 1
ATOM 2940 O O . SER A 1 364 ? -0.004 4.608 -12.972 1.00 75.88 364 SER A O 1
ATOM 2942 N N . ALA A 1 365 ? 2.070 5.346 -12.722 1.00 78.94 365 ALA A N 1
ATOM 2943 C CA . ALA A 1 365 ? 2.494 4.871 -14.045 1.00 78.94 365 ALA A CA 1
ATOM 2944 C C . ALA A 1 365 ? 2.488 3.332 -14.215 1.00 78.94 365 ALA A C 1
ATOM 2946 O O . ALA A 1 365 ? 2.527 2.843 -15.342 1.00 78.94 365 ALA A O 1
ATOM 2947 N N . ASN A 1 366 ? 2.387 2.546 -13.134 1.00 72.88 366 ASN A N 1
ATOM 2948 C CA . ASN A 1 366 ? 2.172 1.094 -13.234 1.00 72.88 366 ASN A CA 1
ATOM 2949 C C . ASN A 1 366 ? 0.758 0.725 -13.697 1.00 72.88 366 ASN A C 1
ATOM 2951 O O . ASN A 1 366 ? 0.499 -0.450 -13.973 1.00 72.88 366 ASN A O 1
ATOM 2955 N N . ASP A 1 367 ? -0.163 1.685 -13.669 1.00 68.44 367 ASP A N 1
ATOM 2956 C CA . ASP A 1 367 ? -1.533 1.430 -13.268 1.00 68.44 367 ASP A CA 1
ATOM 2957 C C . ASP A 1 367 ? -2.544 1.920 -14.296 1.00 68.44 367 ASP A C 1
ATOM 2959 O O . ASP A 1 367 ? -2.638 3.108 -14.579 1.00 68.44 367 ASP A O 1
ATOM 2963 N N . PRO A 1 368 ? -3.354 0.998 -14.819 1.00 60.44 368 PRO A N 1
ATOM 2964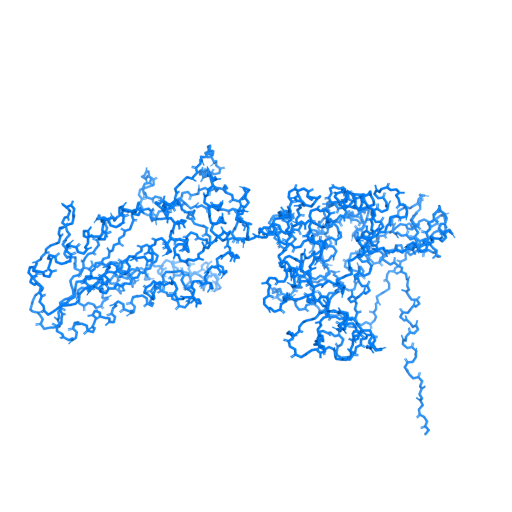 C CA . PRO A 1 368 ? -4.608 1.356 -15.435 1.00 60.44 368 PRO A CA 1
ATOM 2965 C C . PRO A 1 368 ? -5.791 1.635 -14.481 1.00 60.44 368 PRO A C 1
ATOM 2967 O O . PRO A 1 368 ? -6.825 1.842 -15.102 1.00 60.44 368 PRO A O 1
ATOM 2970 N N . PHE A 1 369 ? -5.734 1.633 -13.108 1.00 50.03 369 PHE A N 1
ATOM 2971 C CA . PHE A 1 369 ? -6.450 2.601 -12.182 1.00 50.03 369 PHE A CA 1
ATOM 2972 C C . PHE A 1 369 ? -6.577 2.360 -10.606 1.00 50.03 369 PHE A C 1
ATOM 2974 O O . PHE A 1 369 ? -7.100 3.245 -9.956 1.00 50.03 369 PHE A O 1
ATOM 2981 N N . ASN A 1 370 ? -6.208 1.240 -9.942 1.00 40.31 370 ASN A N 1
ATOM 2982 C CA . ASN A 1 370 ? -6.449 0.723 -8.517 1.00 40.31 370 ASN A CA 1
ATOM 2983 C C . ASN A 1 370 ? -7.555 -0.281 -7.898 1.00 40.31 370 ASN A C 1
ATOM 2985 O O . ASN A 1 370 ? -8.537 0.142 -7.306 1.00 40.31 370 ASN A O 1
ATOM 2989 N N . LEU A 1 371 ? -7.298 -1.620 -7.828 1.00 43.47 371 LEU A N 1
ATOM 2990 C CA . LEU A 1 371 ? -8.192 -2.813 -7.707 1.00 43.47 371 LEU A CA 1
ATOM 2991 C C . LEU A 1 371 ? -8.413 -3.223 -6.220 1.00 43.47 371 LEU A C 1
ATOM 2993 O O . LEU A 1 371 ? -8.338 -4.404 -5.877 1.00 43.47 371 LEU A O 1
ATOM 2997 N N . SER A 1 372 ? -8.382 -2.299 -5.264 1.00 43.38 372 SER A N 1
ATOM 2998 C CA . SER A 1 372 ? -7.799 -2.662 -3.959 1.00 43.38 372 SER A CA 1
ATOM 2999 C C . SER A 1 372 ? -8.694 -3.401 -2.934 1.00 43.38 372 SER A C 1
ATOM 3001 O O . SER A 1 372 ? -8.145 -4.205 -2.176 1.00 43.38 372 SER A O 1
ATOM 3003 N N . LEU A 1 373 ? -9.999 -3.103 -2.811 1.00 45.03 373 LEU A N 1
ATOM 3004 C CA . LEU A 1 373 ? -10.643 -3.085 -1.473 1.00 45.03 373 LEU A CA 1
ATOM 3005 C C . LEU A 1 373 ? -12.174 -3.329 -1.371 1.00 45.03 373 LEU A C 1
ATOM 3007 O O . LEU A 1 373 ? -12.719 -3.153 -0.283 1.00 45.03 373 LEU A O 1
ATOM 3011 N N . SER A 1 374 ? -12.894 -3.646 -2.446 1.00 42.97 374 SER A N 1
ATOM 3012 C CA . SER A 1 374 ? -14.355 -3.423 -2.526 1.00 42.97 374 SER A CA 1
ATOM 3013 C C . SER A 1 374 ? -15.262 -4.363 -3.387 1.00 42.97 374 SER A C 1
ATOM 3015 O O . SER A 1 374 ? -16.404 -3.993 -3.604 1.00 42.97 374 SER A O 1
ATOM 3017 N N . THR A 1 375 ? -14.859 -5.559 -3.867 1.00 44.72 375 THR A N 1
ATOM 3018 C CA . THR A 1 375 ? -15.717 -6.747 -4.185 1.00 44.72 375 THR A CA 1
ATOM 3019 C C . THR A 1 375 ? -15.605 -7.693 -3.023 1.00 44.72 375 THR A C 1
ATOM 3021 O O . THR A 1 375 ? -16.474 -8.527 -2.814 1.00 44.72 375 THR A O 1
ATOM 3024 N N . GLY A 1 376 ? -14.460 -7.621 -2.351 1.00 47.41 376 GLY A N 1
ATOM 3025 C CA . GLY A 1 376 ? -14.080 -8.551 -1.344 1.00 47.41 376 GLY A CA 1
ATOM 3026 C C . GLY A 1 376 ? -13.245 -9.708 -1.845 1.00 47.41 376 GLY A C 1
ATOM 3027 O O . GLY A 1 376 ? -13.521 -10.846 -1.495 1.00 47.41 376 GLY A O 1
ATOM 3028 N N . SER A 1 377 ? -12.210 -9.457 -2.650 1.00 60.69 377 SER A N 1
ATOM 3029 C CA . SER A 1 377 ? -11.241 -10.501 -2.982 1.00 60.69 377 SER A CA 1
ATOM 3030 C C . SER A 1 377 ? -9.870 -10.220 -2.375 1.00 60.69 377 SER A C 1
ATOM 3032 O O . SER A 1 377 ? -8.954 -9.703 -3.019 1.00 60.69 377 SER A O 1
ATOM 3034 N N . PHE A 1 378 ? -9.680 -10.663 -1.130 1.00 60.81 378 PHE A N 1
ATOM 3035 C CA . PHE A 1 378 ? -8.348 -10.727 -0.542 1.00 60.81 378 PHE A CA 1
ATOM 3036 C C . PHE A 1 378 ? -7.445 -11.691 -1.346 1.00 60.81 378 PHE A C 1
ATOM 3038 O O . PHE A 1 378 ? -7.814 -12.857 -1.532 1.00 60.81 378 PHE A O 1
ATOM 3045 N N . PRO A 1 379 ? -6.266 -11.257 -1.841 1.00 60.66 379 PRO A N 1
ATOM 3046 C CA . PRO A 1 379 ? -5.459 -12.062 -2.759 1.00 60.66 379 PRO A CA 1
ATOM 3047 C C . PRO A 1 379 ? -5.032 -13.416 -2.179 1.00 60.66 379 PRO A C 1
ATOM 3049 O O . PRO A 1 379 ? -4.436 -13.481 -1.105 1.00 60.66 379 PRO A O 1
ATOM 3052 N N . SER A 1 380 ? -5.248 -14.501 -2.929 1.00 60.91 380 SER A N 1
ATOM 3053 C CA . SER A 1 380 ? -4.890 -15.874 -2.526 1.00 60.91 380 SER A CA 1
ATOM 3054 C C . SER A 1 380 ? -3.415 -16.029 -2.130 1.00 60.91 380 SER A C 1
ATOM 3056 O O . SER A 1 380 ? -3.106 -16.705 -1.152 1.00 60.91 380 SER A O 1
ATOM 3058 N N . ALA A 1 381 ? -2.507 -15.323 -2.808 1.00 52.84 381 ALA A N 1
ATOM 3059 C CA . ALA A 1 381 ? -1.078 -15.290 -2.485 1.00 52.84 381 ALA A CA 1
ATOM 3060 C C . ALA A 1 381 ? -0.747 -14.714 -1.087 1.00 52.84 381 ALA A C 1
ATOM 3062 O O . ALA A 1 381 ? 0.376 -14.870 -0.616 1.00 52.84 381 ALA A O 1
ATOM 3063 N N . PHE A 1 382 ? -1.692 -14.041 -0.419 1.00 67.94 382 PHE A N 1
ATOM 3064 C CA . PHE A 1 382 ? -1.536 -13.492 0.936 1.00 67.94 382 PHE A CA 1
ATOM 3065 C C . PHE A 1 382 ? -2.212 -14.370 2.014 1.00 67.94 382 PHE A C 1
ATOM 3067 O O . PHE A 1 382 ? -2.146 -14.067 3.208 1.00 67.94 382 PHE A O 1
ATOM 3074 N N . LYS A 1 383 ? -2.871 -15.467 1.611 1.00 77.38 383 LYS A N 1
ATOM 3075 C CA . LYS A 1 383 ? -3.638 -16.354 2.502 1.00 77.38 383 LYS A CA 1
ATOM 3076 C C . LYS A 1 383 ? -2.800 -17.438 3.191 1.00 77.38 383 LYS A C 1
ATOM 3078 O O . LYS A 1 383 ? -3.303 -18.074 4.116 1.00 77.38 383 LYS A O 1
ATOM 3083 N N . HIS A 1 384 ? -1.547 -17.632 2.773 1.00 82.69 384 HIS A N 1
ATOM 3084 C CA . HIS A 1 384 ? -0.614 -18.577 3.392 1.00 82.69 384 HIS A CA 1
ATOM 3085 C C . HIS A 1 384 ? 0.220 -17.918 4.506 1.00 82.69 384 HIS A C 1
ATOM 3087 O O . HIS A 1 384 ? 0.702 -16.795 4.338 1.00 82.69 384 HIS A O 1
ATOM 3093 N N . ALA A 1 385 ? 0.407 -18.616 5.629 1.00 87.88 385 ALA A N 1
ATOM 3094 C CA . ALA A 1 385 ? 1.158 -18.149 6.795 1.00 87.88 385 ALA A CA 1
ATOM 3095 C C . ALA A 1 385 ? 2.314 -19.094 7.172 1.00 87.88 385 ALA A C 1
ATOM 3097 O O . ALA A 1 385 ? 2.131 -20.306 7.269 1.00 87.88 385 ALA A O 1
ATOM 3098 N N . LEU A 1 386 ? 3.484 -18.531 7.482 1.00 85.50 386 LEU A N 1
ATOM 3099 C CA . LEU A 1 386 ? 4.562 -19.264 8.152 1.00 85.50 386 LEU A CA 1
ATOM 3100 C C . LEU A 1 386 ? 4.367 -19.137 9.667 1.00 85.50 386 LEU A C 1
ATOM 3102 O O . LEU A 1 386 ? 4.569 -18.062 10.226 1.00 85.50 386 LEU A O 1
ATOM 3106 N N . VAL A 1 387 ? 3.938 -20.206 10.336 1.00 89.75 387 VAL A N 1
ATOM 3107 C CA . VAL A 1 387 ? 3.701 -20.198 11.788 1.00 89.75 387 VAL A CA 1
ATOM 3108 C C . VAL A 1 387 ? 4.997 -20.526 12.519 1.00 89.75 387 VAL A C 1
ATOM 3110 O O . VAL A 1 387 ? 5.520 -21.629 12.390 1.00 89.75 387 VAL A O 1
ATOM 3113 N N . THR A 1 388 ? 5.509 -19.587 13.310 1.00 88.06 388 THR A N 1
ATOM 3114 C CA . THR A 1 388 ? 6.686 -19.788 14.164 1.00 88.06 388 THR A CA 1
ATOM 3115 C C . THR A 1 388 ? 6.244 -19.955 15.622 1.00 88.06 388 THR A C 1
ATOM 3117 O O . THR A 1 388 ? 5.662 -19.023 16.184 1.00 88.06 388 THR A O 1
ATOM 3120 N N . PRO A 1 389 ? 6.505 -21.108 16.265 1.00 89.31 389 PRO A N 1
ATOM 3121 C CA . PRO A 1 389 ? 6.149 -21.318 17.663 1.00 89.31 389 PRO A CA 1
ATOM 3122 C C . PRO A 1 389 ? 7.122 -20.563 18.582 1.00 89.31 389 PRO A C 1
ATOM 3124 O O . PRO A 1 389 ? 8.312 -20.870 18.629 1.00 89.31 389 PRO A O 1
ATOM 3127 N N . LEU A 1 390 ? 6.617 -19.591 19.348 1.00 88.00 390 LEU A N 1
ATOM 3128 C CA . LEU A 1 390 ? 7.395 -18.846 20.349 1.00 88.00 390 LEU A CA 1
ATOM 3129 C C . LEU A 1 390 ? 6.999 -19.260 21.770 1.00 88.00 390 LEU A C 1
ATOM 3131 O O . LEU A 1 390 ? 5.819 -19.226 22.114 1.00 88.00 390 LEU A O 1
ATOM 3135 N N . LEU A 1 391 ? 7.970 -19.628 22.610 1.00 89.44 391 LEU A N 1
ATOM 3136 C CA . LEU A 1 391 ? 7.721 -20.014 24.003 1.00 89.44 391 LEU A CA 1
ATOM 3137 C C . LEU A 1 391 ? 7.168 -18.812 24.799 1.00 89.44 391 LEU A C 1
ATOM 3139 O O . LEU A 1 391 ? 7.722 -17.715 24.742 1.00 89.44 391 LEU A O 1
ATOM 3143 N N . LYS A 1 392 ? 6.062 -19.003 25.532 1.00 84.19 392 LYS A N 1
ATOM 3144 C CA . LYS A 1 392 ? 5.293 -17.934 26.204 1.00 84.19 392 LYS A CA 1
ATOM 3145 C C . LYS A 1 392 ? 6.101 -17.166 27.247 1.00 84.19 392 LYS A C 1
ATOM 3147 O O . LYS A 1 392 ? 5.914 -15.956 27.368 1.00 84.19 392 LYS A O 1
ATOM 3152 N N . ILE A 1 393 ? 6.949 -17.880 27.990 1.00 84.19 393 ILE A N 1
ATOM 3153 C CA . ILE A 1 393 ? 7.854 -17.384 29.034 1.00 84.19 393 ILE A CA 1
ATOM 3154 C C . ILE A 1 393 ? 9.117 -18.269 28.981 1.00 84.19 393 ILE A C 1
ATOM 3156 O O . ILE A 1 393 ? 8.958 -19.489 28.949 1.00 84.19 393 ILE A O 1
ATOM 3160 N N . PRO A 1 394 ? 10.353 -17.726 29.006 1.00 80.06 394 PRO A N 1
ATOM 3161 C CA . PRO A 1 394 ? 11.584 -18.519 28.856 1.00 80.06 394 PRO A CA 1
ATOM 3162 C C . PRO A 1 394 ? 11.831 -19.626 29.897 1.00 80.06 394 PRO A C 1
ATOM 3164 O O . PRO A 1 394 ? 12.695 -20.467 29.680 1.00 80.06 394 PRO A O 1
ATOM 3167 N N . SER A 1 395 ? 11.118 -19.614 31.027 1.00 84.06 395 SER A N 1
ATOM 3168 C CA . SER A 1 395 ? 11.234 -20.593 32.118 1.00 84.06 395 SER A CA 1
ATOM 3169 C C . SER A 1 395 ? 10.179 -21.706 32.088 1.00 84.06 395 SER A C 1
ATOM 3171 O O . SER A 1 395 ? 10.142 -22.524 33.005 1.00 84.06 395 SER A O 1
ATOM 3173 N N . LEU A 1 396 ? 9.293 -21.723 31.088 1.00 88.25 396 LEU A N 1
ATOM 3174 C CA . LEU A 1 396 ? 8.325 -22.804 30.890 1.00 88.25 396 LEU A CA 1
ATOM 3175 C C . LEU A 1 396 ? 8.976 -24.003 30.190 1.00 88.25 396 LEU A C 1
ATOM 3177 O O . LEU A 1 396 ? 9.895 -23.831 29.393 1.00 88.25 396 LEU A O 1
ATOM 3181 N N . ASP A 1 397 ? 8.463 -25.206 30.453 1.00 89.00 397 ASP A N 1
ATOM 3182 C CA . ASP A 1 397 ? 8.929 -26.441 29.812 1.00 89.00 397 ASP A CA 1
ATOM 3183 C C . ASP A 1 397 ? 8.806 -26.369 28.270 1.00 89.00 397 ASP A C 1
ATOM 3185 O O . ASP A 1 397 ? 7.681 -26.260 27.767 1.00 89.00 397 ASP A O 1
ATOM 3189 N N . PRO A 1 398 ? 9.919 -26.467 27.512 1.00 88.19 398 PRO A N 1
ATOM 3190 C CA . PRO A 1 398 ? 9.901 -26.484 26.048 1.00 88.19 398 PRO A CA 1
ATOM 3191 C C . PRO A 1 398 ? 9.280 -27.748 25.434 1.00 88.19 398 PRO A C 1
ATOM 3193 O O . PRO A 1 398 ? 8.992 -27.760 24.241 1.00 88.19 398 PRO A O 1
ATOM 3196 N N . ASN A 1 399 ? 9.081 -28.818 26.209 1.00 89.44 399 ASN A N 1
ATOM 3197 C CA . ASN A 1 399 ? 8.516 -30.074 25.705 1.00 89.44 399 ASN A CA 1
ATOM 3198 C C . ASN A 1 399 ? 6.977 -30.069 25.682 1.00 89.44 399 ASN A C 1
ATOM 3200 O O . ASN A 1 399 ? 6.372 -30.900 25.006 1.00 89.44 399 ASN A O 1
ATOM 3204 N N . SER A 1 400 ? 6.336 -29.127 26.381 1.00 90.12 400 SER A N 1
ATOM 3205 C CA . SER A 1 400 ? 4.880 -28.983 26.432 1.00 90.12 400 SER A CA 1
ATOM 3206 C C . SER A 1 400 ? 4.365 -27.991 25.370 1.00 90.12 400 SER A C 1
ATOM 3208 O O . SER A 1 400 ? 4.609 -26.784 25.485 1.00 90.12 400 SER A O 1
ATOM 3210 N N . PRO A 1 401 ? 3.590 -28.432 24.354 1.00 84.62 401 PRO A N 1
ATOM 3211 C CA . PRO A 1 401 ? 3.113 -27.551 23.282 1.00 84.62 401 PRO A CA 1
ATOM 3212 C C . PRO A 1 401 ? 2.222 -26.399 23.767 1.00 84.62 401 PRO A C 1
ATOM 3214 O O . PRO A 1 401 ? 2.215 -25.323 23.167 1.00 84.62 401 PRO A O 1
ATOM 3217 N N . SER A 1 402 ? 1.507 -26.577 24.885 1.00 84.88 402 SER A N 1
ATOM 3218 C CA . SER A 1 402 ? 0.657 -25.531 25.470 1.00 84.88 402 SER A CA 1
ATOM 3219 C C . SER A 1 402 ? 1.454 -24.321 25.975 1.00 84.88 402 SER A C 1
ATOM 3221 O O . SER A 1 402 ? 0.885 -23.235 26.119 1.00 84.88 402 SER A O 1
ATOM 3223 N N . ASN A 1 403 ? 2.773 -24.450 26.153 1.00 89.06 403 ASN A N 1
ATOM 3224 C CA . ASN A 1 403 ? 3.660 -23.352 26.528 1.00 89.06 403 ASN A CA 1
ATOM 3225 C C . ASN A 1 403 ? 4.046 -22.435 25.352 1.00 89.06 403 ASN A C 1
ATOM 3227 O O . ASN A 1 403 ? 4.693 -21.418 25.587 1.00 89.06 403 ASN A O 1
ATOM 3231 N N . TYR A 1 404 ? 3.627 -22.714 24.113 1.00 87.69 404 TYR A N 1
ATOM 3232 C CA . TYR A 1 404 ? 3.963 -21.906 22.930 1.00 87.69 404 TYR A CA 1
ATOM 3233 C C . TYR A 1 404 ? 2.817 -20.988 22.454 1.00 87.69 404 TYR A C 1
ATOM 3235 O O . TYR A 1 404 ? 1.643 -21.205 22.761 1.00 87.69 404 TYR A O 1
ATOM 3243 N N . ARG A 1 405 ? 3.173 -19.936 21.703 1.00 84.88 405 ARG A N 1
ATOM 3244 C CA . ARG A 1 405 ? 2.293 -19.065 20.900 1.00 84.88 405 ARG A CA 1
ATOM 3245 C C . ARG A 1 405 ? 2.554 -19.307 19.399 1.00 84.88 405 ARG A C 1
ATOM 3247 O O . ARG A 1 405 ? 3.721 -19.222 19.003 1.00 84.88 405 ARG A O 1
ATOM 3254 N N . PRO A 1 406 ? 1.535 -19.585 18.565 1.00 86.81 406 PRO A N 1
ATOM 3255 C CA . PRO A 1 406 ? 1.696 -19.824 17.128 1.00 86.81 406 PRO A CA 1
ATOM 3256 C C . PRO A 1 406 ? 1.726 -18.505 16.330 1.00 86.81 406 PRO A C 1
ATOM 3258 O O . PRO A 1 406 ? 0.735 -18.093 15.727 1.00 86.81 406 PRO A O 1
ATOM 3261 N N . VAL A 1 407 ? 2.872 -17.819 16.294 1.00 86.75 407 VAL A N 1
ATOM 3262 C CA . VAL A 1 407 ? 2.963 -16.511 15.620 1.00 86.75 407 VAL A CA 1
ATOM 3263 C C . VAL A 1 407 ? 2.949 -16.672 14.099 1.00 86.75 407 VAL A C 1
ATOM 3265 O O . VAL A 1 407 ? 3.860 -17.244 13.505 1.00 86.75 407 VAL A O 1
ATOM 3268 N N . SER A 1 408 ? 1.919 -16.119 13.461 1.00 87.38 408 SER A N 1
ATOM 3269 C CA . SER A 1 408 ? 1.691 -16.144 12.017 1.00 87.38 408 SER A CA 1
ATOM 3270 C C . SER A 1 408 ? 2.493 -15.059 11.291 1.00 87.38 408 SER A C 1
ATOM 3272 O O . SER A 1 408 ? 2.112 -13.882 11.238 1.00 87.38 408 SER A O 1
ATOM 3274 N N . LEU A 1 409 ? 3.594 -15.457 10.657 1.00 80.31 409 LEU A N 1
ATOM 3275 C CA . LEU A 1 409 ? 4.353 -14.616 9.736 1.00 80.31 409 LEU A CA 1
ATOM 3276 C C . LEU A 1 409 ? 3.634 -14.565 8.376 1.00 80.31 409 LEU A C 1
ATOM 3278 O O . LEU A 1 409 ? 3.861 -15.389 7.490 1.00 80.31 409 LEU A O 1
ATOM 3282 N N . LEU A 1 410 ? 2.731 -13.590 8.229 1.00 73.69 410 LEU A N 1
ATOM 3283 C CA . LEU A 1 410 ? 2.095 -13.261 6.947 1.00 73.69 410 LEU A CA 1
ATOM 3284 C C . LEU A 1 410 ? 3.049 -12.478 6.022 1.00 73.69 410 LEU A C 1
ATOM 3286 O O . LEU A 1 410 ? 3.862 -11.694 6.531 1.00 73.69 410 LEU A O 1
ATOM 3290 N N . PRO A 1 411 ? 2.912 -12.596 4.684 1.00 64.56 411 PRO A N 1
ATOM 3291 C CA . PRO A 1 411 ? 3.660 -11.787 3.720 1.00 64.56 411 PRO A CA 1
ATOM 3292 C C . PRO A 1 411 ? 3.554 -10.283 4.012 1.00 64.56 411 PRO A C 1
ATOM 3294 O O . PRO A 1 411 ? 2.480 -9.785 4.336 1.00 64.56 411 PRO A O 1
ATOM 3297 N N . PHE A 1 412 ? 4.632 -9.513 3.844 1.00 49.00 412 PHE A N 1
ATOM 3298 C CA . PHE A 1 412 ? 4.605 -8.060 4.103 1.00 49.00 412 PHE A CA 1
ATOM 3299 C C . PHE A 1 412 ? 3.510 -7.326 3.299 1.00 49.00 412 PHE A C 1
ATOM 3301 O O . PHE A 1 412 ? 2.864 -6.402 3.789 1.00 49.00 412 PHE A O 1
ATOM 3308 N N . THR A 1 413 ? 3.253 -7.795 2.079 1.00 45.62 413 THR A N 1
ATOM 3309 C CA . THR A 1 413 ? 2.215 -7.296 1.167 1.00 45.62 413 THR A CA 1
ATOM 3310 C C . THR A 1 413 ? 0.792 -7.561 1.667 1.00 45.62 413 THR A C 1
ATOM 3312 O O . THR A 1 413 ? -0.090 -6.741 1.422 1.00 45.62 413 THR A O 1
ATOM 3315 N N . SER A 1 414 ? 0.595 -8.654 2.418 1.00 55.88 414 SER A N 1
ATOM 3316 C CA . SER A 1 414 ? -0.617 -8.932 3.200 1.00 55.88 414 SER A CA 1
ATOM 3317 C C . SER A 1 414 ? -0.843 -7.786 4.181 1.00 55.88 414 SER A C 1
ATOM 3319 O O . SER A 1 414 ? -1.830 -7.062 4.081 1.00 55.88 414 SER A O 1
ATOM 3321 N N . LYS A 1 415 ? 0.153 -7.528 5.039 1.00 55.94 415 LYS A N 1
ATOM 3322 C CA . LYS A 1 415 ? 0.073 -6.547 6.130 1.00 55.94 415 LYS A CA 1
ATOM 3323 C C . LYS A 1 415 ? -0.113 -5.109 5.637 1.00 55.94 415 LYS A C 1
ATOM 3325 O O . LYS A 1 415 ? -0.800 -4.330 6.291 1.00 55.94 415 LYS A O 1
ATOM 3330 N N . LEU A 1 416 ? 0.449 -4.758 4.477 1.00 48.31 416 LEU A N 1
ATOM 3331 C CA . LEU A 1 416 ? 0.224 -3.457 3.838 1.00 48.31 416 LEU A CA 1
ATOM 3332 C C . LEU A 1 416 ? -1.245 -3.272 3.418 1.00 48.31 416 LEU A C 1
ATOM 3334 O O . LEU A 1 416 ? -1.844 -2.244 3.725 1.00 48.31 416 LEU A O 1
ATOM 3338 N N . LEU A 1 417 ? -1.835 -4.274 2.760 1.00 52.25 417 LEU A N 1
ATOM 3339 C CA . LEU A 1 417 ? -3.238 -4.243 2.340 1.00 52.25 417 LEU A CA 1
ATOM 3340 C C . LEU A 1 417 ? -4.194 -4.316 3.545 1.00 52.25 417 LEU A C 1
ATOM 3342 O O . LEU A 1 417 ? -5.135 -3.530 3.639 1.00 52.25 417 LEU A O 1
ATOM 3346 N N . GLU A 1 418 ? -3.906 -5.188 4.513 1.00 76.19 418 GLU A N 1
ATOM 3347 C CA . GLU A 1 418 ? -4.613 -5.254 5.796 1.00 76.19 418 GLU A CA 1
ATOM 3348 C C . GLU A 1 418 ? -4.609 -3.898 6.519 1.00 76.19 418 GLU A C 1
ATOM 3350 O O . GLU A 1 418 ? -5.621 -3.515 7.100 1.00 76.19 418 GLU A O 1
ATOM 3355 N N . LYS A 1 419 ? -3.507 -3.131 6.463 1.00 73.81 419 LYS A N 1
ATOM 3356 C CA . LYS A 1 419 ? -3.425 -1.803 7.092 1.00 73.81 419 LYS A CA 1
ATOM 3357 C C . LYS A 1 419 ? -4.296 -0.751 6.391 1.00 73.81 419 LYS A C 1
ATOM 3359 O O . LYS A 1 419 ? -4.800 0.148 7.065 1.00 73.81 419 LYS A O 1
ATOM 3364 N N . LEU A 1 420 ? -4.531 -0.874 5.081 1.00 60.09 420 LEU A N 1
ATOM 3365 C CA . LEU A 1 420 ? -5.484 -0.020 4.359 1.00 60.09 420 LEU A CA 1
ATOM 3366 C C . LEU A 1 420 ? -6.930 -0.303 4.799 1.00 60.09 420 LEU A C 1
ATOM 3368 O O . LEU A 1 420 ? -7.660 0.640 5.110 1.00 60.09 420 LEU A O 1
ATOM 3372 N N . VAL A 1 421 ? -7.316 -1.582 4.903 1.00 75.06 421 VAL A N 1
ATOM 3373 C CA . VAL A 1 421 ? -8.627 -1.987 5.452 1.00 75.06 421 VAL A CA 1
ATOM 3374 C C . VAL A 1 421 ? -8.766 -1.546 6.903 1.00 75.06 421 VAL A C 1
ATOM 3376 O O . VAL A 1 421 ? -9.760 -0.914 7.239 1.00 75.06 421 VAL A O 1
ATOM 3379 N N . PHE A 1 422 ? -7.757 -1.808 7.742 1.00 88.69 422 PHE A N 1
ATOM 3380 C CA . PHE A 1 422 ? -7.741 -1.422 9.154 1.00 88.69 422 PHE A CA 1
ATOM 3381 C C . PHE A 1 422 ? -8.053 0.064 9.307 1.00 88.69 422 PHE A C 1
ATOM 3383 O O . PHE A 1 422 ? -8.944 0.421 10.063 1.00 88.69 422 PHE A O 1
ATOM 3390 N N . ASN A 1 423 ? -7.365 0.934 8.557 1.00 76.44 423 ASN A N 1
ATOM 3391 C CA . ASN A 1 423 ? -7.574 2.376 8.658 1.00 76.44 423 ASN A CA 1
ATOM 3392 C C . ASN A 1 423 ? -9.010 2.773 8.266 1.00 76.44 423 ASN A C 1
ATOM 3394 O O . ASN A 1 423 ? -9.647 3.525 8.999 1.00 76.44 423 ASN A O 1
ATOM 3398 N N . ARG A 1 424 ? -9.536 2.249 7.147 1.00 78.69 424 ARG A N 1
ATOM 3399 C CA . ARG A 1 424 ? -10.908 2.538 6.689 1.00 78.69 424 ARG A CA 1
ATOM 3400 C C . ARG A 1 424 ? -11.966 2.027 7.671 1.00 78.69 424 ARG A C 1
ATOM 3402 O O . ARG A 1 424 ? -12.886 2.761 8.014 1.00 78.69 424 ARG A O 1
ATOM 3409 N N . LEU A 1 425 ? -11.812 0.795 8.152 1.00 85.50 425 LEU A N 1
ATOM 3410 C CA . LEU A 1 425 ? -12.764 0.155 9.055 1.00 85.50 425 LEU A CA 1
ATOM 3411 C C . LEU A 1 425 ? -12.712 0.766 10.465 1.00 85.50 425 LEU A C 1
ATOM 3413 O O . LEU A 1 425 ? -13.759 1.030 11.044 1.00 85.50 425 LEU A O 1
ATOM 3417 N N . SER A 1 426 ? -11.526 1.096 10.994 1.00 86.44 426 SER A N 1
ATOM 3418 C CA . SER A 1 426 ? -11.404 1.860 12.246 1.00 86.44 426 SER A CA 1
ATOM 3419 C C . SER A 1 426 ? -12.110 3.216 12.170 1.00 86.44 426 SER A C 1
ATOM 3421 O O . SER A 1 426 ? -12.781 3.584 13.130 1.00 86.44 426 SER A O 1
ATOM 3423 N N . LEU A 1 427 ? -11.982 3.940 11.048 1.00 83.00 427 LEU A N 1
ATOM 3424 C CA . LEU A 1 427 ? -12.674 5.217 10.832 1.00 83.00 427 LEU A CA 1
ATOM 3425 C C . LEU A 1 427 ? -14.194 5.033 10.755 1.00 83.00 427 LEU A C 1
ATOM 3427 O O . LEU A 1 427 ? -14.918 5.739 11.444 1.00 83.00 427 LEU A O 1
ATOM 3431 N N . PHE A 1 428 ? -14.689 4.054 9.992 1.00 87.31 428 PHE A N 1
ATOM 3432 C CA . PHE A 1 428 ? -16.124 3.745 9.938 1.00 87.31 428 PHE A CA 1
ATOM 3433 C C . PHE A 1 428 ? -16.704 3.458 11.333 1.00 87.31 428 PHE A C 1
ATOM 3435 O O . PHE A 1 428 ? -17.723 4.035 11.716 1.00 87.31 428 PHE A O 1
ATOM 3442 N N . LEU A 1 429 ? -16.033 2.606 12.113 1.00 87.44 429 LEU A N 1
ATOM 3443 C CA . LEU A 1 429 ? -16.503 2.192 13.434 1.00 87.44 429 LEU A CA 1
ATOM 3444 C C . LEU A 1 429 ? -16.445 3.329 14.464 1.00 87.44 429 LEU A C 1
ATOM 3446 O O . LEU A 1 429 ? -17.331 3.416 15.313 1.00 87.44 429 LEU A O 1
ATOM 3450 N N . SER A 1 430 ? -15.444 4.216 14.396 1.00 85.62 430 SER A N 1
ATOM 3451 C CA . SER A 1 430 ? -15.368 5.378 15.289 1.00 85.62 430 SER A CA 1
ATOM 3452 C C . SER A 1 430 ? -16.379 6.464 14.912 1.00 85.62 430 SER A C 1
ATOM 3454 O O . SER A 1 430 ? -17.087 6.953 15.791 1.00 85.62 430 SER A O 1
ATOM 3456 N N . SER A 1 431 ? -16.520 6.790 13.622 1.00 87.19 431 SER A N 1
ATOM 3457 C CA . SER A 1 431 ? -17.461 7.807 13.130 1.00 87.19 431 SER A CA 1
ATOM 3458 C C . SER A 1 431 ? -18.926 7.465 13.407 1.00 87.19 431 SER A C 1
ATOM 3460 O O . SER A 1 431 ? -19.724 8.373 13.615 1.00 87.19 431 SER A O 1
ATOM 3462 N N . ASN A 1 432 ? -19.275 6.176 13.459 1.00 87.06 432 ASN A N 1
ATOM 3463 C CA . ASN A 1 432 ? -20.630 5.704 13.764 1.00 87.06 432 ASN A CA 1
ATOM 3464 C C . ASN A 1 432 ? -20.806 5.250 15.232 1.00 87.06 432 ASN A C 1
ATOM 3466 O O . ASN A 1 432 ? -21.849 4.706 15.580 1.00 87.06 432 ASN A O 1
ATOM 3470 N N . SER A 1 433 ? -19.802 5.456 16.100 1.00 88.19 433 SER A N 1
ATOM 3471 C CA . SER A 1 433 ? -19.815 5.028 17.518 1.00 88.19 433 SER A CA 1
ATOM 3472 C C . SER A 1 433 ? -20.151 3.541 17.736 1.00 88.19 433 SER A C 1
ATOM 3474 O O . SER A 1 433 ? -20.801 3.166 18.707 1.00 88.19 433 SER A O 1
ATOM 3476 N N . LEU A 1 434 ? -19.670 2.679 16.835 1.00 87.31 434 LEU A N 1
ATOM 3477 C CA . LEU A 1 434 ? -19.912 1.230 16.836 1.00 87.31 434 LEU A CA 1
ATOM 3478 C C . LEU A 1 434 ? -18.919 0.441 17.712 1.00 87.31 434 LEU A C 1
ATOM 3480 O O . LEU A 1 434 ? -18.997 -0.784 17.788 1.00 87.31 434 LEU A O 1
ATOM 3484 N N . LEU A 1 435 ? -17.968 1.126 18.354 1.00 82.06 435 LEU A N 1
ATOM 3485 C CA . LEU A 1 435 ? -17.009 0.535 19.288 1.00 82.06 435 LEU A CA 1
ATOM 3486 C C . LEU A 1 435 ? -17.496 0.674 20.728 1.00 82.06 435 LEU A C 1
ATOM 3488 O O . LEU A 1 435 ? -17.932 1.751 21.130 1.00 82.06 435 LEU A O 1
ATOM 3492 N N . ASP A 1 436 ? -17.307 -0.373 21.531 1.00 87.25 436 ASP A N 1
ATOM 3493 C CA . ASP A 1 436 ? -17.493 -0.290 22.979 1.00 87.25 436 ASP A CA 1
ATOM 3494 C C . ASP A 1 436 ? -16.568 0.805 23.569 1.00 87.25 436 ASP A C 1
ATOM 3496 O O . ASP A 1 436 ? -15.355 0.772 23.328 1.00 87.25 436 ASP A O 1
ATOM 3500 N N . PRO A 1 437 ? -17.082 1.804 24.313 1.00 88.31 437 PRO A N 1
ATOM 3501 C CA . PRO A 1 437 ? -16.260 2.878 24.874 1.00 88.31 437 PRO A CA 1
ATOM 3502 C C . PRO A 1 437 ? -15.263 2.395 25.943 1.00 88.31 437 PRO A C 1
ATOM 3504 O O . PRO A 1 437 ? -14.266 3.074 26.181 1.00 88.31 437 PRO A O 1
ATOM 3507 N N . LEU A 1 438 ? -15.498 1.228 26.550 1.00 91.12 438 LEU A N 1
ATOM 3508 C CA . LEU A 1 438 ? -14.700 0.626 27.621 1.00 91.12 438 LEU A CA 1
ATOM 3509 C C . LEU A 1 438 ? -13.733 -0.462 27.112 1.00 91.12 438 LEU A C 1
ATOM 3511 O O . LEU A 1 438 ? -13.045 -1.093 27.907 1.00 91.12 438 LEU A O 1
ATOM 3515 N N . GLN A 1 439 ? -13.608 -0.660 25.794 1.00 89.62 439 GLN A N 1
ATOM 3516 C CA . GLN A 1 439 ? -12.481 -1.389 25.196 1.00 89.62 439 GLN A CA 1
ATOM 3517 C C . GLN A 1 439 ? -11.282 -0.445 25.017 1.00 89.62 439 GLN A C 1
ATOM 3519 O O . GLN A 1 439 ? -11.391 0.540 24.291 1.00 89.62 439 GLN A O 1
ATOM 3524 N N . SER A 1 440 ? -10.133 -0.751 25.627 1.00 90.44 440 SER A N 1
ATOM 3525 C CA . SER A 1 440 ? -8.868 0.000 25.482 1.00 90.44 440 SER A CA 1
ATOM 3526 C C . SER A 1 440 ? -7.803 -0.713 24.638 1.00 90.44 440 SER A C 1
ATOM 3528 O O . SER A 1 440 ? -6.822 -0.086 24.240 1.00 90.44 440 SER A O 1
ATOM 3530 N N . GLY A 1 441 ? -7.967 -2.004 24.341 1.00 85.00 441 GLY A N 1
ATOM 3531 C CA . GLY A 1 441 ? -7.012 -2.775 23.548 1.00 85.00 441 GLY A CA 1
ATOM 3532 C C . GLY A 1 441 ? -6.898 -2.264 22.110 1.00 85.00 441 GLY A C 1
ATOM 3533 O O . GLY A 1 441 ? -7.902 -2.042 21.436 1.00 85.00 441 GLY A O 1
ATOM 3534 N N . PHE A 1 442 ? -5.662 -2.093 21.631 1.00 76.50 442 PHE A N 1
ATOM 3535 C CA . PHE A 1 442 ? -5.315 -1.752 20.239 1.00 76.50 442 PHE A CA 1
ATOM 3536 C C . PHE A 1 442 ? -5.923 -0.452 19.658 1.00 76.50 442 PHE A C 1
ATOM 3538 O O . PHE A 1 442 ? -5.857 -0.237 18.444 1.00 76.50 442 PHE A O 1
ATOM 3545 N N . ARG A 1 443 ? -6.472 0.445 20.489 1.00 81.38 443 ARG A N 1
ATOM 3546 C CA . ARG A 1 443 ? -7.060 1.724 20.047 1.00 81.38 443 ARG A CA 1
ATOM 3547 C C . ARG A 1 443 ? -6.069 2.895 20.138 1.00 81.38 443 ARG A C 1
ATOM 3549 O O . ARG A 1 443 ? -5.300 2.966 21.095 1.00 81.38 443 ARG A O 1
ATOM 3556 N N . PRO A 1 444 ? -6.113 3.867 19.205 1.00 81.38 444 PRO A N 1
ATOM 3557 C CA . PRO A 1 444 ? -5.393 5.132 19.359 1.00 81.38 444 PRO A CA 1
ATOM 3558 C C . PRO A 1 444 ? -5.818 5.858 20.641 1.00 81.38 444 PRO A C 1
ATOM 3560 O O . PRO A 1 444 ? -7.005 5.888 20.947 1.00 81.38 444 PRO A O 1
ATOM 3563 N N . LEU A 1 445 ? -4.866 6.479 21.344 1.00 87.19 445 LEU A N 1
ATOM 3564 C CA . LEU A 1 445 ? -5.060 7.214 22.611 1.00 87.19 445 LEU A CA 1
ATOM 3565 C C . LEU A 1 445 ? -5.479 6.368 23.835 1.00 87.19 445 LEU A C 1
ATOM 3567 O O . LEU A 1 445 ? -5.654 6.932 24.912 1.00 87.19 445 LEU A O 1
ATOM 3571 N N . HIS A 1 446 ? -5.573 5.041 23.713 1.00 89.94 446 HIS A N 1
ATOM 3572 C CA . HIS A 1 446 ? -5.751 4.128 24.846 1.00 89.94 446 HIS A CA 1
ATOM 3573 C C . HIS A 1 446 ? -4.447 3.354 25.134 1.00 89.94 446 HIS A C 1
ATOM 3575 O O . HIS A 1 446 ? -3.654 3.077 24.233 1.00 89.94 446 HIS A O 1
ATOM 3581 N N . SER A 1 447 ? -4.237 2.982 26.397 1.00 93.06 447 SER A N 1
ATOM 3582 C CA . SER A 1 447 ? -3.150 2.104 26.869 1.00 93.06 447 SER A CA 1
ATOM 3583 C C . SER A 1 447 ? -3.633 1.190 28.005 1.00 93.06 447 SER A C 1
ATOM 3585 O O . SER A 1 447 ? -4.737 1.377 28.530 1.00 93.06 447 SER A O 1
ATOM 3587 N N . THR A 1 448 ? -2.814 0.221 28.427 1.00 93.69 448 THR A N 1
ATOM 3588 C CA . THR A 1 448 ? -3.069 -0.557 29.657 1.00 93.69 448 THR A CA 1
ATOM 3589 C C . THR A 1 448 ? -3.222 0.355 30.874 1.00 93.69 448 THR A C 1
ATOM 3591 O O . THR A 1 448 ? -4.092 0.120 31.707 1.00 93.69 448 THR A O 1
ATOM 3594 N N . GLU A 1 449 ? -2.454 1.447 30.937 1.00 93.75 449 GLU A N 1
ATOM 3595 C CA . GLU A 1 449 ? -2.551 2.462 31.989 1.00 93.75 449 GLU A CA 1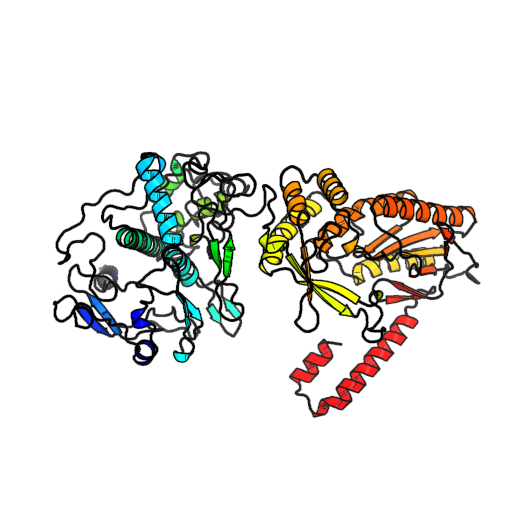
ATOM 3596 C C . GLU A 1 449 ? -3.937 3.114 31.986 1.00 93.75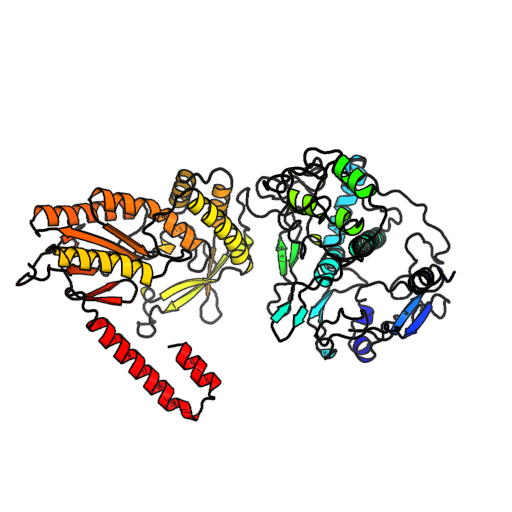 449 GLU A C 1
ATOM 3598 O O . GLU A 1 449 ? -4.545 3.206 33.041 1.00 93.75 449 GLU A O 1
ATOM 3603 N N . THR A 1 450 ? -4.495 3.484 30.823 1.00 93.38 450 THR A N 1
ATOM 3604 C CA . THR A 1 450 ? -5.847 4.087 30.763 1.00 93.38 450 THR A CA 1
ATOM 3605 C C . THR A 1 450 ? -6.942 3.158 31.300 1.00 93.38 450 THR A C 1
ATOM 3607 O O . THR A 1 450 ? -7.840 3.612 32.009 1.00 93.38 450 THR A O 1
ATOM 3610 N N . ALA A 1 451 ? -6.849 1.856 31.003 1.00 94.38 451 ALA A N 1
ATOM 3611 C CA . ALA A 1 451 ? -7.780 0.844 31.500 1.00 94.38 451 ALA A CA 1
ATOM 3612 C C . ALA A 1 451 ? -7.626 0.647 33.015 1.00 94.38 451 ALA A C 1
ATOM 3614 O O . ALA A 1 451 ? -8.597 0.750 33.766 1.00 94.38 451 ALA A O 1
ATOM 3615 N N . LEU A 1 452 ? -6.386 0.465 33.480 1.00 95.25 452 LEU A N 1
ATOM 3616 C CA . LEU A 1 452 ? -6.065 0.355 34.901 1.00 95.25 452 LEU A CA 1
ATOM 3617 C C . LEU A 1 452 ? -6.490 1.601 35.682 1.00 95.25 452 LEU A C 1
ATOM 3619 O O . LEU A 1 452 ? -7.054 1.464 36.764 1.00 95.25 452 LEU A O 1
ATOM 3623 N N . THR A 1 453 ? -6.284 2.809 35.149 1.00 95.25 453 THR A N 1
ATOM 3624 C CA . THR A 1 453 ? -6.729 4.061 35.776 1.00 95.25 453 THR A CA 1
ATOM 3625 C C . THR A 1 453 ? -8.245 4.090 35.932 1.00 95.25 453 THR A C 1
ATOM 3627 O O . THR A 1 453 ? -8.712 4.438 37.013 1.00 95.25 453 THR A O 1
ATOM 3630 N N . LYS A 1 454 ? -9.025 3.681 34.919 1.00 95.50 454 LYS A N 1
ATOM 3631 C CA . LYS A 1 454 ? -10.493 3.642 35.026 1.00 95.50 454 LYS A CA 1
ATOM 3632 C C . LYS A 1 454 ? -10.957 2.654 36.099 1.00 95.50 454 LYS A C 1
ATOM 3634 O O . LYS A 1 454 ? -11.677 3.050 37.014 1.00 95.50 454 LYS A O 1
ATOM 3639 N N . VAL A 1 455 ? -10.501 1.402 36.020 1.00 96.75 455 VAL A N 1
ATOM 3640 C CA . VAL A 1 455 ? -10.892 0.336 36.957 1.00 96.75 455 VAL A CA 1
ATOM 3641 C C . VAL A 1 455 ? -10.469 0.682 38.387 1.00 96.75 455 VAL A C 1
ATOM 3643 O O . VAL A 1 455 ? -11.282 0.634 39.307 1.00 96.75 455 VAL A O 1
ATOM 3646 N N . THR A 1 456 ? -9.216 1.092 38.602 1.00 96.88 456 THR A N 1
ATOM 3647 C CA . THR A 1 456 ? -8.717 1.397 39.954 1.00 96.88 456 THR A CA 1
ATOM 3648 C C . THR A 1 456 ? -9.348 2.658 40.542 1.00 96.88 456 THR A C 1
ATOM 3650 O O . THR A 1 456 ? -9.655 2.659 41.733 1.00 96.88 456 THR A O 1
ATOM 3653 N N . ASN A 1 457 ? -9.630 3.693 39.739 1.00 97.00 457 ASN A N 1
ATOM 3654 C CA . ASN A 1 457 ? -10.372 4.874 40.190 1.00 97.00 457 ASN A CA 1
ATOM 3655 C C . ASN A 1 457 ? -11.771 4.508 40.702 1.00 97.00 457 ASN A C 1
ATOM 3657 O O . ASN A 1 457 ? -12.165 4.970 41.774 1.00 97.00 457 ASN A O 1
ATOM 3661 N N . ASP A 1 458 ? -12.515 3.685 39.960 1.00 97.19 458 ASP A N 1
ATOM 3662 C CA . ASP A 1 458 ? -13.861 3.273 40.362 1.00 97.19 458 ASP A CA 1
ATOM 3663 C C . ASP A 1 458 ? -13.828 2.481 41.676 1.00 97.19 458 ASP A C 1
ATOM 3665 O O . ASP A 1 458 ? -14.567 2.799 42.606 1.00 97.19 458 ASP A O 1
ATOM 3669 N N . LEU A 1 459 ? -12.926 1.498 41.789 1.00 97.06 459 LEU A N 1
ATOM 3670 C CA . LEU A 1 459 ? -12.791 0.658 42.984 1.00 97.06 459 LEU A CA 1
ATOM 3671 C C . LEU A 1 459 ? -12.340 1.467 44.215 1.00 97.06 459 LEU A C 1
ATOM 3673 O O . LEU A 1 459 ? -12.875 1.277 45.309 1.00 97.06 459 LEU A O 1
ATOM 3677 N N . LEU A 1 460 ? -11.408 2.416 44.050 1.00 96.19 460 LEU A N 1
ATOM 3678 C CA . LEU A 1 460 ? -11.011 3.359 45.106 1.00 96.19 460 LEU A CA 1
ATOM 3679 C C . LEU A 1 460 ? -12.168 4.292 45.500 1.00 96.19 460 LEU A C 1
ATOM 3681 O O . LEU A 1 460 ? -12.364 4.570 46.685 1.00 96.19 460 LEU A O 1
ATOM 3685 N N . THR A 1 461 ? -12.961 4.745 44.527 1.00 96.44 461 THR A N 1
ATOM 3686 C CA . THR A 1 461 ? -14.137 5.594 44.762 1.00 96.44 461 THR A CA 1
ATOM 3687 C C . THR A 1 461 ? -15.218 4.831 45.524 1.00 96.44 461 THR A C 1
ATOM 3689 O O . THR A 1 461 ? -15.736 5.346 46.513 1.00 96.44 461 THR A O 1
ATOM 3692 N N . ALA A 1 462 ? -15.520 3.592 45.137 1.00 95.94 462 ALA A N 1
ATOM 3693 C CA . ALA A 1 462 ? -16.466 2.726 45.833 1.00 95.94 462 ALA A CA 1
ATOM 3694 C C . ALA A 1 462 ? -16.022 2.446 47.280 1.00 95.94 462 ALA A C 1
ATOM 3696 O O . ALA A 1 462 ? -16.788 2.666 48.222 1.00 95.94 462 ALA A O 1
ATOM 3697 N N . LYS A 1 463 ? -14.748 2.076 47.466 1.00 93.88 463 LYS A N 1
ATOM 3698 C CA . LYS A 1 463 ? -14.121 1.851 48.776 1.00 93.88 463 LYS A CA 1
ATOM 3699 C C . LYS A 1 463 ? -14.208 3.073 49.696 1.00 93.88 463 LYS A C 1
ATOM 3701 O O . LYS A 1 463 ? -14.496 2.925 50.884 1.00 93.88 463 LYS A O 1
ATOM 3706 N N . LYS A 1 464 ? -14.006 4.281 49.150 1.00 93.44 464 LYS A N 1
ATOM 3707 C CA . LYS A 1 464 ? -14.140 5.559 49.873 1.00 93.44 464 LYS A CA 1
ATOM 3708 C C . LYS A 1 464 ? -15.578 5.837 50.329 1.00 93.44 464 LYS A C 1
ATOM 3710 O O . LYS A 1 464 ? -15.760 6.395 51.406 1.00 93.44 464 LYS A O 1
ATOM 3715 N N . HIS A 1 465 ? -16.581 5.441 49.546 1.00 94.38 465 HIS A N 1
ATOM 3716 C CA . HIS A 1 465 ? -18.002 5.603 49.886 1.00 94.38 465 HIS A CA 1
ATOM 3717 C C . HIS A 1 465 ? -18.561 4.478 50.779 1.00 94.38 465 HIS A C 1
ATOM 3719 O O . HIS A 1 465 ? -19.755 4.456 51.057 1.00 94.38 465 HIS A O 1
ATOM 3725 N N . GLY A 1 466 ? -17.715 3.562 51.268 1.00 92.88 466 GLY A N 1
ATOM 3726 C CA . GLY A 1 466 ? -18.136 2.496 52.180 1.00 92.88 466 GLY A CA 1
ATOM 3727 C C . GLY A 1 466 ? -18.665 1.234 51.492 1.00 92.88 466 GLY A C 1
ATOM 3728 O O . GLY A 1 466 ? -19.203 0.367 52.172 1.00 92.88 466 GLY A O 1
ATOM 3729 N N . HIS A 1 467 ? -18.474 1.088 50.178 1.00 94.56 467 HIS A N 1
ATOM 3730 C CA . HIS A 1 467 ? -18.855 -0.119 49.445 1.00 94.56 467 HIS A CA 1
ATOM 3731 C C . HIS A 1 467 ? -17.752 -1.187 49.445 1.00 94.56 467 HIS A C 1
ATOM 3733 O O . HIS A 1 467 ? -16.566 -0.886 49.285 1.00 94.56 467 HIS A O 1
ATOM 3739 N N . TYR A 1 468 ? -18.163 -2.452 49.511 1.00 93.75 468 TYR A N 1
ATOM 3740 C CA . TYR A 1 468 ? -17.381 -3.573 48.989 1.00 93.75 468 TYR A CA 1
ATOM 3741 C C . TYR A 1 468 ? -17.340 -3.487 47.462 1.00 93.75 468 TYR A C 1
ATOM 3743 O O . TYR A 1 468 ? -18.284 -2.996 46.844 1.00 93.75 468 TYR A O 1
ATOM 3751 N N . SER A 1 469 ? -16.279 -3.989 46.835 1.00 95.81 469 SER A N 1
ATOM 3752 C CA . SER A 1 469 ? -16.244 -4.211 45.387 1.00 95.81 469 SER A CA 1
ATOM 3753 C C . SER A 1 469 ? -15.651 -5.573 45.050 1.00 95.81 469 SER A C 1
ATOM 3755 O O . SER A 1 469 ? -14.535 -5.883 45.462 1.00 95.81 469 SER A O 1
ATOM 3757 N N . ILE A 1 470 ? -16.396 -6.373 44.292 1.00 95.69 470 ILE A N 1
ATOM 3758 C CA . ILE A 1 470 ? -15.928 -7.634 43.713 1.00 95.69 470 ILE A CA 1
ATOM 3759 C C . ILE A 1 470 ? -15.332 -7.298 42.345 1.00 95.69 470 ILE A C 1
ATOM 3761 O O . ILE A 1 470 ? -16.027 -6.700 41.526 1.00 95.69 470 ILE A O 1
ATOM 3765 N N . LEU A 1 471 ? -14.076 -7.673 42.104 1.00 97.12 471 LEU A N 1
ATOM 3766 C CA . LEU A 1 471 ? -13.392 -7.593 40.811 1.00 97.12 471 LEU A CA 1
ATOM 3767 C C . LEU A 1 471 ? -13.094 -9.012 40.315 1.00 97.12 471 LEU A C 1
ATOM 3769 O O . LEU A 1 471 ? -12.565 -9.831 41.062 1.00 97.12 471 LEU A O 1
ATOM 3773 N N . ILE A 1 472 ? -13.407 -9.286 39.054 1.00 96.19 472 ILE A N 1
ATOM 3774 C CA . ILE A 1 472 ? -13.177 -10.560 38.368 1.00 96.19 472 ILE A CA 1
ATOM 3775 C C . ILE A 1 472 ? -12.382 -10.277 37.091 1.00 96.19 472 ILE A C 1
ATOM 3777 O O . ILE A 1 472 ? -12.715 -9.356 36.341 1.00 96.19 472 ILE A O 1
ATOM 3781 N N . LEU A 1 473 ? -11.339 -11.066 36.849 1.00 96.19 473 LEU A N 1
ATOM 3782 C CA . LEU A 1 473 ? -10.499 -11.016 35.655 1.00 96.19 473 LEU A CA 1
ATOM 3783 C C . LEU A 1 473 ? -10.695 -12.318 34.866 1.00 96.19 473 LEU A C 1
ATOM 3785 O O . LEU A 1 473 ? -10.326 -13.390 35.347 1.00 96.19 473 LEU A O 1
ATOM 3789 N N . LEU A 1 474 ? -11.285 -12.231 33.672 1.00 93.94 474 LEU A N 1
ATOM 3790 C CA . LEU A 1 474 ? -11.468 -13.376 32.775 1.00 93.94 474 LEU A CA 1
ATOM 3791 C C . LEU A 1 474 ? -10.321 -13.440 31.752 1.00 93.94 474 LEU A C 1
ATOM 3793 O O . LEU A 1 474 ? -10.047 -12.453 31.069 1.00 93.94 474 LEU A O 1
ATOM 3797 N N . ASP A 1 475 ? -9.717 -14.623 31.614 1.00 89.06 475 ASP A N 1
ATOM 3798 C CA . ASP A 1 475 ? -8.780 -14.999 30.541 1.00 89.06 475 ASP A CA 1
ATOM 3799 C C . ASP A 1 475 ? -9.483 -15.935 29.547 1.00 89.06 475 ASP A C 1
ATOM 3801 O O . ASP A 1 475 ? -10.359 -16.717 29.933 1.00 89.06 475 ASP A O 1
ATOM 3805 N N . LEU A 1 476 ? -9.087 -15.893 28.273 1.00 89.31 476 LEU A N 1
ATOM 3806 C CA . LEU A 1 476 ? -9.682 -16.704 27.212 1.00 89.31 476 LEU A CA 1
ATOM 3807 C C . LEU A 1 476 ? -8.734 -17.788 26.684 1.00 89.31 476 LEU A C 1
ATOM 3809 O O . LEU A 1 476 ? -7.553 -17.577 26.399 1.00 89.31 476 LEU A O 1
ATOM 3813 N N . SER A 1 477 ? -9.291 -18.980 26.477 1.00 87.31 477 SER A N 1
ATOM 3814 C CA . SER A 1 477 ? -8.561 -20.120 25.923 1.00 87.31 477 SER A CA 1
ATOM 3815 C C . SER A 1 477 ? -8.363 -19.956 24.412 1.00 87.31 477 SER A C 1
ATOM 3817 O O . SER A 1 477 ? -9.261 -20.268 23.638 1.00 87.31 477 SER A O 1
ATOM 3819 N N . ALA A 1 478 ? -7.174 -19.501 23.998 1.00 82.25 478 ALA A N 1
ATOM 3820 C CA . ALA A 1 478 ? -6.779 -19.330 22.590 1.00 82.25 478 ALA A CA 1
ATOM 3821 C C . ALA A 1 478 ? -7.707 -18.379 21.796 1.00 82.25 478 ALA A C 1
ATOM 3823 O O . ALA A 1 478 ? -8.220 -18.715 20.730 1.00 82.25 478 ALA A O 1
ATOM 3824 N N . ALA A 1 479 ? -7.920 -17.175 22.338 1.00 84.88 479 ALA A N 1
ATOM 3825 C CA . ALA A 1 479 ? -8.914 -16.198 21.882 1.00 84.88 479 ALA A CA 1
ATOM 3826 C C . ALA A 1 479 ? -8.895 -15.886 20.370 1.00 84.88 479 ALA A C 1
ATOM 3828 O O . ALA A 1 479 ? -9.937 -15.882 19.723 1.00 84.88 479 ALA A O 1
ATOM 3829 N N . PHE A 1 480 ? -7.715 -15.654 19.785 1.00 87.62 480 PHE A N 1
ATOM 3830 C CA . PHE A 1 480 ? -7.585 -15.354 18.351 1.00 87.62 480 PHE A CA 1
ATOM 3831 C C . PHE A 1 480 ? -7.767 -16.586 17.458 1.00 87.62 480 PHE A C 1
ATOM 3833 O O . PHE A 1 480 ? -8.244 -16.462 16.332 1.00 87.62 480 PHE A O 1
ATOM 3840 N N . ASP A 1 481 ? -7.404 -17.765 17.959 1.00 87.00 481 ASP A N 1
ATOM 3841 C CA . ASP A 1 481 ? -7.430 -19.033 17.224 1.00 87.00 481 ASP A CA 1
ATOM 3842 C C . ASP A 1 481 ? -8.829 -19.692 17.238 1.00 87.00 481 ASP A C 1
ATOM 3844 O O . ASP A 1 481 ? -9.075 -20.630 16.485 1.00 87.00 481 ASP A O 1
ATOM 3848 N N . THR A 1 482 ? -9.748 -19.188 18.074 1.00 90.50 482 THR A N 1
ATOM 3849 C CA . THR A 1 482 ? -11.118 -19.708 18.289 1.00 90.50 482 THR A CA 1
ATOM 3850 C C . THR A 1 482 ? -12.233 -18.846 17.682 1.00 90.50 482 THR A C 1
ATOM 3852 O O . THR A 1 482 ? -13.397 -19.229 17.751 1.00 90.50 482 THR A O 1
ATOM 3855 N N . VAL A 1 483 ? -11.904 -17.712 17.049 1.00 92.81 483 VAL A N 1
ATOM 3856 C CA . VAL A 1 483 ? -12.885 -16.850 16.359 1.00 92.81 483 VAL A CA 1
ATOM 3857 C C . VAL A 1 483 ? -13.567 -17.617 15.221 1.00 92.81 483 VAL A C 1
ATOM 3859 O O . VAL A 1 483 ? -12.906 -17.994 14.249 1.00 92.81 483 VAL A O 1
ATOM 3862 N N . ASP A 1 484 ? -14.882 -17.812 15.302 1.00 94.38 484 ASP A N 1
ATOM 3863 C CA . ASP A 1 484 ? -15.659 -18.399 14.212 1.00 94.38 484 ASP A CA 1
ATOM 3864 C C . ASP A 1 484 ? -15.824 -17.402 13.056 1.00 94.38 484 ASP A C 1
ATOM 3866 O O . ASP A 1 484 ? -16.157 -16.228 13.246 1.00 94.38 484 ASP A O 1
ATOM 3870 N N . GLN A 1 485 ? -15.556 -17.869 11.836 1.00 93.06 485 GLN A N 1
ATOM 3871 C CA . GLN A 1 485 ? -15.520 -17.010 10.653 1.00 93.06 485 GLN A CA 1
ATOM 3872 C C . GLN A 1 485 ? -16.943 -16.604 10.199 1.00 93.06 485 GLN A C 1
ATOM 3874 O O . GLN A 1 485 ? -17.174 -15.400 10.057 1.00 93.06 485 GLN A O 1
ATOM 3879 N N . PRO A 1 486 ? -17.924 -17.523 10.053 1.00 94.62 486 PRO A N 1
ATOM 3880 C CA . PRO A 1 486 ? -19.335 -17.175 9.852 1.00 94.62 486 PRO A CA 1
ATOM 3881 C C . PRO A 1 486 ? -19.905 -16.175 10.870 1.00 94.62 486 PRO A C 1
ATOM 3883 O O . PRO A 1 486 ? -20.489 -15.169 10.462 1.00 94.62 486 PRO A O 1
ATOM 3886 N N . LEU A 1 487 ? -19.717 -16.393 12.175 1.00 95.25 487 LEU A N 1
ATOM 3887 C CA . LEU A 1 487 ? -20.273 -15.517 13.211 1.00 95.25 487 LEU A CA 1
ATOM 3888 C C . LEU A 1 487 ? -19.600 -14.137 13.231 1.00 95.25 487 LEU A C 1
ATOM 3890 O O . LEU A 1 487 ? -20.276 -13.124 13.425 1.00 95.25 487 LEU A O 1
ATOM 3894 N N . LEU A 1 488 ? -18.295 -14.055 12.947 1.00 95.44 488 LEU A N 1
ATOM 3895 C CA . LEU A 1 488 ? -17.611 -12.777 12.736 1.00 95.44 488 LEU A CA 1
ATOM 3896 C C . LEU A 1 488 ? -18.215 -12.008 11.551 1.00 95.44 488 LEU A C 1
ATOM 3898 O O . LEU A 1 488 ? -18.478 -10.812 11.672 1.00 95.44 488 LEU A O 1
ATOM 3902 N N . LEU A 1 489 ? -18.493 -12.681 10.431 1.00 95.81 489 LEU A N 1
ATOM 3903 C CA . LEU A 1 489 ? -19.129 -12.065 9.262 1.00 95.81 489 LEU A CA 1
ATOM 3904 C C . LEU A 1 489 ? -20.565 -11.614 9.567 1.00 95.81 489 LEU A C 1
ATOM 3906 O O . LEU A 1 489 ? -20.929 -10.481 9.257 1.00 95.81 489 LEU A O 1
ATOM 3910 N N . GLN A 1 490 ? -21.361 -12.436 10.252 1.00 95.31 490 GLN A N 1
ATOM 3911 C CA . GLN A 1 490 ? -22.696 -12.048 10.715 1.00 95.31 490 GLN A CA 1
ATOM 3912 C C . GLN A 1 490 ? -22.644 -10.819 11.639 1.00 95.31 490 GLN A C 1
ATOM 3914 O O . GLN A 1 490 ? -23.458 -9.904 11.497 1.00 95.31 490 GLN A O 1
ATOM 3919 N N . THR A 1 491 ? -21.656 -10.758 12.536 1.00 94.06 491 THR A N 1
ATOM 3920 C CA . THR A 1 491 ? -21.451 -9.619 13.441 1.00 94.06 491 THR A CA 1
ATOM 3921 C C . THR A 1 491 ? -21.083 -8.352 12.664 1.00 94.06 491 THR A C 1
ATOM 3923 O O . THR A 1 491 ? -21.711 -7.314 12.858 1.00 94.06 491 THR A O 1
ATOM 3926 N N . LEU A 1 492 ? -20.139 -8.431 11.720 1.00 94.06 492 LEU A N 1
ATOM 3927 C CA . LEU A 1 492 ? -19.767 -7.318 10.835 1.00 94.06 492 LEU A CA 1
ATOM 3928 C C . LEU A 1 492 ? -20.965 -6.797 10.025 1.00 94.06 492 LEU A C 1
ATOM 3930 O O . LEU A 1 492 ? -21.188 -5.587 9.979 1.00 94.06 492 LEU A O 1
ATOM 3934 N N . ASN A 1 493 ? -21.771 -7.697 9.457 1.00 94.81 493 ASN A N 1
ATOM 3935 C CA . ASN A 1 493 ? -22.998 -7.346 8.743 1.00 94.81 493 ASN A CA 1
ATOM 3936 C C . ASN A 1 493 ? -23.997 -6.612 9.659 1.00 94.81 493 ASN A C 1
ATOM 3938 O O . ASN A 1 493 ? -24.551 -5.582 9.283 1.00 94.81 493 ASN A O 1
ATOM 3942 N N . SER A 1 494 ? -24.165 -7.075 10.906 1.00 92.69 494 SER A N 1
ATOM 3943 C CA . SER A 1 494 ? -25.032 -6.414 11.897 1.00 92.69 494 SER A CA 1
ATOM 3944 C C . SER A 1 494 ? -24.548 -5.018 12.328 1.00 92.69 494 SER A C 1
ATOM 3946 O O . SER A 1 494 ? -25.355 -4.193 12.750 1.00 92.69 494 SER A O 1
ATOM 3948 N N . LEU A 1 495 ? -23.250 -4.729 12.171 1.00 89.81 495 LEU A N 1
ATOM 3949 C CA . LEU A 1 495 ? -22.642 -3.406 12.367 1.00 89.81 495 LEU A CA 1
ATOM 3950 C C . LEU A 1 495 ? -22.694 -2.526 11.099 1.00 89.81 495 LEU A C 1
ATOM 3952 O O . LEU A 1 495 ? -22.083 -1.460 11.067 1.00 89.81 495 LEU A O 1
ATOM 3956 N N . GLY A 1 496 ? -23.403 -2.954 10.051 1.00 87.56 496 GLY A N 1
ATOM 3957 C CA . GLY A 1 496 ? -23.587 -2.192 8.815 1.00 87.56 496 GLY A CA 1
ATOM 3958 C C . GLY A 1 496 ? -22.472 -2.349 7.777 1.00 87.56 496 GLY A C 1
ATOM 3959 O O . GLY A 1 496 ? -22.459 -1.600 6.801 1.00 87.56 496 GLY A O 1
ATOM 3960 N N . LEU A 1 497 ? -21.551 -3.312 7.930 1.00 84.62 497 LEU A N 1
ATOM 3961 C CA . LEU A 1 497 ? -20.680 -3.703 6.818 1.00 84.62 497 LEU A CA 1
ATOM 3962 C C . LEU A 1 497 ? -21.496 -4.546 5.836 1.00 84.62 497 LEU A C 1
ATOM 3964 O O . LEU A 1 497 ? -21.572 -5.763 5.974 1.00 84.62 497 LEU A O 1
ATOM 3968 N N . GLY A 1 498 ? -22.106 -3.883 4.859 1.00 78.19 498 GLY A N 1
ATOM 3969 C CA . GLY A 1 498 ? -22.804 -4.534 3.756 1.00 78.19 498 GLY A CA 1
ATOM 3970 C C . GLY A 1 498 ? -21.880 -4.986 2.623 1.00 78.19 498 GLY A C 1
ATOM 3971 O O . GLY A 1 498 ? -20.655 -4.798 2.655 1.00 78.19 498 GLY A O 1
ATOM 3972 N N . ASP A 1 499 ? -22.527 -5.554 1.605 1.00 81.62 499 ASP A N 1
ATOM 3973 C CA . ASP A 1 499 ? -21.997 -5.872 0.280 1.00 81.62 499 ASP A CA 1
ATOM 3974 C C . ASP A 1 499 ? -20.582 -6.465 0.313 1.00 81.62 499 ASP A C 1
ATOM 3976 O O . ASP A 1 499 ? -20.356 -7.647 0.576 1.00 81.62 499 ASP A O 1
ATOM 3980 N N . THR A 1 500 ? -19.599 -5.623 0.028 1.00 68.00 500 THR A N 1
ATOM 3981 C CA . THR A 1 500 ? -18.276 -6.043 -0.393 1.00 68.00 500 THR A CA 1
ATOM 3982 C C . THR A 1 500 ? -17.167 -5.655 0.562 1.00 68.00 500 THR A C 1
ATOM 3984 O O . THR A 1 500 ? -16.090 -6.240 0.490 1.00 68.00 500 THR A O 1
ATOM 3987 N N . ALA A 1 501 ? -17.437 -4.755 1.511 1.00 78.69 501 ALA A N 1
ATOM 3988 C CA . ALA A 1 501 ? -16.637 -4.683 2.728 1.00 78.69 501 ALA A CA 1
ATOM 3989 C C . ALA A 1 501 ? -16.765 -6.008 3.497 1.00 78.69 501 ALA A C 1
ATOM 3991 O O . ALA A 1 501 ? -15.764 -6.548 3.966 1.00 78.69 501 ALA A O 1
ATOM 3992 N N . LEU A 1 502 ? -17.977 -6.578 3.543 1.00 88.69 502 LEU A N 1
ATOM 3993 C CA . LEU A 1 502 ? -18.238 -7.876 4.157 1.00 88.69 502 LEU A CA 1
ATOM 3994 C C . LEU A 1 502 ? -17.579 -9.029 3.399 1.00 88.69 502 LEU A C 1
ATOM 3996 O O . LEU A 1 502 ? -16.812 -9.787 3.993 1.00 88.69 502 LEU A O 1
ATOM 4000 N N . ALA A 1 503 ? -17.805 -9.119 2.084 1.00 81.38 503 ALA A N 1
ATOM 4001 C CA . ALA A 1 503 ? -17.142 -10.125 1.258 1.00 81.38 503 ALA A CA 1
ATOM 4002 C C . ALA A 1 503 ? -15.605 -10.011 1.322 1.00 81.38 503 ALA A C 1
ATOM 4004 O O . ALA A 1 503 ? -14.904 -11.009 1.165 1.00 81.38 503 ALA A O 1
ATOM 4005 N N . TRP A 1 504 ? -15.048 -8.818 1.598 1.00 86.44 504 TRP A N 1
ATOM 4006 C CA . TRP A 1 504 ? -13.601 -8.653 1.767 1.00 86.44 504 TRP A CA 1
ATOM 4007 C C . TRP A 1 504 ? -13.101 -9.367 3.002 1.00 86.44 504 TRP A C 1
ATOM 4009 O O . TRP A 1 504 ? -12.078 -10.050 2.936 1.00 86.44 504 TRP A O 1
ATOM 4019 N N . VAL A 1 505 ? -13.833 -9.247 4.109 1.00 92.69 505 VAL A N 1
ATOM 4020 C CA . VAL A 1 505 ? -13.505 -9.992 5.319 1.00 92.69 505 VAL A CA 1
ATOM 4021 C C . VAL A 1 505 ? -13.719 -11.489 5.100 1.00 92.69 505 VAL A C 1
ATOM 4023 O O . VAL A 1 505 ? -12.843 -12.254 5.488 1.00 92.69 505 VAL A O 1
ATOM 4026 N N . ASP A 1 506 ? -14.775 -11.910 4.393 1.00 93.62 506 ASP A N 1
ATOM 4027 C CA . ASP A 1 506 ? -14.963 -13.325 4.035 1.00 93.62 506 ASP A CA 1
ATOM 4028 C C . ASP A 1 506 ? -13.756 -13.846 3.253 1.00 93.62 506 ASP A C 1
ATOM 4030 O O . ASP A 1 506 ? -13.041 -14.714 3.737 1.00 93.62 506 ASP A O 1
ATOM 4034 N N . SER A 1 507 ? -13.408 -13.255 2.109 1.00 89.38 507 SER A N 1
ATOM 4035 C CA . SER A 1 507 ? -12.237 -13.713 1.358 1.00 89.38 507 SER A CA 1
ATOM 4036 C C . SER A 1 507 ? -10.924 -13.537 2.133 1.00 89.38 507 SER A C 1
ATOM 4038 O O . SER A 1 507 ? -9.982 -14.292 1.903 1.00 89.38 507 SER A O 1
ATOM 4040 N N . TYR A 1 508 ? -10.811 -12.606 3.081 1.00 90.94 508 TYR A N 1
ATOM 4041 C CA . TYR A 1 508 ? -9.638 -12.536 3.955 1.00 90.94 508 TYR A CA 1
ATOM 4042 C C . TYR A 1 508 ? -9.521 -13.752 4.890 1.00 90.94 508 TYR A C 1
ATOM 4044 O O . TYR A 1 508 ? -8.403 -14.217 5.129 1.00 90.94 508 TYR A O 1
ATOM 4052 N N . LEU A 1 509 ? -10.642 -14.276 5.390 1.00 92.94 509 LEU A N 1
ATOM 4053 C CA . LEU A 1 509 ? -10.729 -15.412 6.314 1.00 92.94 509 LEU A CA 1
ATOM 4054 C C . LEU A 1 509 ? -10.760 -16.774 5.591 1.00 92.94 509 LEU A C 1
ATOM 4056 O O . LEU A 1 509 ? -10.053 -17.703 5.982 1.00 92.94 509 LEU A O 1
ATOM 4060 N N . SER A 1 510 ? -11.517 -16.858 4.499 1.00 91.69 510 SER A N 1
ATOM 4061 C CA . SER A 1 510 ? -11.800 -18.058 3.715 1.00 91.69 510 SER A CA 1
ATOM 4062 C C . SER A 1 510 ? -10.627 -18.501 2.838 1.00 91.69 510 SER A C 1
ATOM 4064 O O . SER A 1 510 ? -9.986 -17.703 2.143 1.00 91.69 510 SER A O 1
ATOM 4066 N N . ASN A 1 511 ? -10.407 -19.820 2.780 1.00 89.88 511 ASN A N 1
ATOM 4067 C CA . ASN A 1 511 ? -9.329 -20.483 2.031 1.00 89.88 511 ASN A CA 1
ATOM 4068 C C . ASN A 1 511 ? -7.911 -20.052 2.462 1.00 89.88 511 ASN A C 1
ATOM 4070 O O . ASN A 1 511 ? -7.024 -19.844 1.626 1.00 89.88 511 ASN A O 1
ATOM 4074 N N . ARG A 1 512 ? -7.689 -19.911 3.775 1.00 91.12 512 ARG A N 1
ATOM 4075 C CA . ARG A 1 512 ? -6.355 -19.719 4.361 1.00 91.12 512 ARG A CA 1
ATOM 4076 C C . ARG A 1 512 ? -5.619 -21.034 4.579 1.00 91.12 512 ARG A C 1
ATOM 4078 O O . ARG A 1 512 ? -6.218 -22.102 4.671 1.00 91.12 512 ARG A O 1
ATOM 4085 N N . SER A 1 513 ? -4.295 -20.947 4.662 1.00 91.81 513 SER A N 1
ATOM 4086 C CA . SER A 1 513 ? -3.423 -22.083 4.967 1.00 91.81 513 SER A CA 1
ATOM 4087 C C . SER A 1 513 ? -2.182 -21.649 5.742 1.00 91.81 513 SER A C 1
ATOM 4089 O O . SER A 1 513 ? -1.841 -20.467 5.792 1.00 91.81 513 SER A O 1
ATOM 4091 N N . PHE A 1 514 ? -1.487 -22.607 6.342 1.00 92.75 514 PHE A N 1
ATOM 4092 C CA . PHE A 1 514 ? -0.227 -22.377 7.037 1.00 92.75 514 PHE A CA 1
ATOM 4093 C C . PHE A 1 514 ? 0.711 -23.577 6.915 1.00 92.75 514 PHE A C 1
ATOM 4095 O O . PHE A 1 514 ? 0.266 -24.680 6.603 1.00 92.75 514 PHE A O 1
ATOM 4102 N N . CYS A 1 515 ? 2.001 -23.375 7.177 1.00 91.94 515 CYS A N 1
ATOM 4103 C CA . CYS A 1 515 ? 2.900 -24.443 7.616 1.00 91.94 515 CYS A CA 1
ATOM 4104 C C . CYS A 1 515 ? 3.646 -23.992 8.879 1.00 91.94 515 CYS A C 1
ATOM 4106 O O . CYS A 1 515 ? 3.904 -22.800 9.070 1.00 91.94 515 CYS A O 1
ATOM 4108 N N . VAL A 1 516 ? 3.959 -24.934 9.771 1.00 91.44 516 VAL A N 1
ATOM 4109 C CA . VAL A 1 516 ? 4.713 -24.656 11.000 1.00 91.44 516 VAL A CA 1
ATOM 4110 C C . VAL A 1 516 ? 6.198 -24.689 10.670 1.00 91.44 516 VAL A C 1
ATOM 4112 O O . VAL A 1 516 ? 6.708 -25.720 10.238 1.00 91.44 516 VAL A O 1
ATOM 4115 N N . SER A 1 517 ? 6.877 -23.560 10.867 1.00 86.75 517 SER A N 1
ATOM 4116 C CA . SER A 1 517 ? 8.304 -23.379 10.610 1.00 86.75 517 SER A CA 1
ATOM 4117 C C . SER A 1 517 ? 9.100 -23.478 11.910 1.00 86.75 517 SER A C 1
ATOM 4119 O O . SER A 1 517 ? 8.922 -22.665 12.822 1.00 86.75 517 SER A O 1
ATOM 4121 N N . PHE A 1 518 ? 9.989 -24.468 11.992 1.00 83.19 518 PHE A N 1
ATOM 4122 C CA . PHE A 1 518 ? 10.862 -24.706 13.139 1.00 83.19 518 PHE A CA 1
ATOM 4123 C C . PHE A 1 518 ? 12.273 -25.091 12.678 1.00 83.19 518 PHE A C 1
ATOM 4125 O O . PHE A 1 518 ? 12.448 -25.924 11.789 1.00 83.19 518 PHE A O 1
ATOM 4132 N N . ALA A 1 519 ? 13.293 -24.463 13.273 1.00 79.44 519 ALA A N 1
ATOM 4133 C CA . ALA A 1 519 ? 14.711 -24.675 12.950 1.00 79.44 519 ALA A CA 1
ATOM 4134 C C . ALA A 1 519 ? 15.063 -24.605 11.439 1.00 79.44 519 ALA A C 1
ATOM 4136 O O . ALA A 1 519 ? 15.994 -25.261 10.983 1.00 79.44 519 ALA A O 1
ATOM 4137 N N . GLY A 1 520 ? 14.320 -23.808 10.658 1.00 71.94 520 GLY A N 1
ATOM 4138 C CA . GLY A 1 520 ? 14.518 -23.635 9.211 1.00 71.94 520 GLY A CA 1
ATOM 4139 C C . GLY A 1 520 ? 13.743 -24.610 8.314 1.00 71.94 520 GLY A C 1
ATOM 4140 O O . GLY A 1 520 ? 13.683 -24.387 7.108 1.00 71.94 520 GLY A O 1
ATOM 4141 N N . ASN A 1 521 ? 13.099 -25.634 8.880 1.00 77.50 521 ASN A N 1
ATOM 4142 C CA . ASN A 1 521 ? 12.225 -26.561 8.157 1.00 77.50 521 ASN A CA 1
ATOM 4143 C C . ASN A 1 521 ? 10.754 -26.154 8.334 1.00 77.50 521 ASN A C 1
ATOM 4145 O O . ASN A 1 521 ? 10.382 -25.704 9.418 1.00 77.50 521 ASN A O 1
ATOM 4149 N N . CYS A 1 522 ? 9.909 -26.354 7.316 1.00 83.44 522 CYS A N 1
ATOM 4150 C CA . CYS A 1 522 ? 8.452 -26.227 7.462 1.00 83.44 522 CYS A CA 1
ATOM 4151 C C . CYS A 1 522 ? 7.751 -27.587 7.399 1.00 83.44 522 CYS A C 1
ATOM 4153 O O . CYS A 1 522 ? 8.216 -28.503 6.719 1.00 83.44 522 CYS A O 1
ATOM 4155 N N . SER A 1 523 ? 6.602 -27.698 8.068 1.00 92.69 523 SER A N 1
ATOM 4156 C CA . SER A 1 523 ? 5.667 -28.811 7.886 1.00 92.69 523 SER A CA 1
ATOM 4157 C C . SER A 1 523 ? 5.071 -28.842 6.470 1.00 92.69 523 SER A C 1
ATOM 4159 O O . SER A 1 523 ? 5.192 -27.890 5.695 1.00 92.69 523 SER A O 1
ATOM 4161 N N . SER A 1 524 ? 4.310 -29.894 6.159 1.00 91.56 524 SER A N 1
ATOM 4162 C CA . SER A 1 524 ? 3.290 -29.819 5.107 1.00 91.56 524 SER A CA 1
ATOM 4163 C C . SER A 1 524 ? 2.344 -28.638 5.355 1.00 91.56 524 SER A C 1
ATOM 4165 O O . SER A 1 524 ? 2.069 -28.290 6.509 1.00 91.56 524 SER A O 1
ATOM 4167 N N . SER A 1 525 ? 1.818 -28.036 4.285 1.00 93.19 525 SER A N 1
ATOM 4168 C CA . SER A 1 525 ? 0.795 -27.000 4.427 1.00 93.19 525 SER A CA 1
ATOM 4169 C C . SER A 1 525 ? -0.544 -27.610 4.847 1.00 93.19 525 SER A C 1
ATOM 4171 O O . SER A 1 525 ? -0.970 -28.615 4.283 1.00 93.19 525 SER A O 1
ATOM 4173 N N . LEU A 1 526 ? -1.208 -26.981 5.815 1.00 91.94 526 LEU A N 1
ATOM 4174 C CA . LEU A 1 526 ? -2.549 -27.321 6.291 1.00 91.94 526 LEU A CA 1
ATOM 4175 C C . LEU A 1 526 ? -3.509 -26.139 6.069 1.00 91.94 526 LEU A C 1
ATOM 4177 O O . LEU A 1 526 ? -3.058 -24.989 6.086 1.00 91.94 526 LEU A O 1
ATOM 4181 N N . PRO A 1 527 ? -4.816 -26.381 5.857 1.00 92.62 527 PRO A N 1
ATOM 4182 C CA . PRO A 1 527 ? -5.818 -25.319 5.813 1.00 92.62 527 PRO A CA 1
ATOM 4183 C C . PRO A 1 527 ? -6.028 -24.690 7.200 1.00 92.62 527 PRO A C 1
ATOM 4185 O O . PRO A 1 527 ? -5.839 -25.343 8.224 1.00 92.62 527 PRO A O 1
ATOM 4188 N N . LEU A 1 528 ? -6.458 -23.427 7.226 1.00 88.50 528 LEU A N 1
ATOM 4189 C CA . LEU A 1 528 ? -6.895 -22.716 8.430 1.00 88.50 528 LEU A CA 1
ATOM 4190 C C . LEU A 1 528 ? -8.351 -22.276 8.234 1.00 88.50 528 LEU A C 1
ATOM 4192 O O . LEU A 1 528 ? -8.615 -21.378 7.437 1.00 88.50 528 LEU A O 1
ATOM 4196 N N . SER A 1 529 ? -9.277 -22.934 8.935 1.00 85.12 529 SER A N 1
ATOM 4197 C CA . SER A 1 529 ? -10.733 -22.745 8.802 1.00 85.12 529 SER A CA 1
ATOM 4198 C C . SER A 1 529 ? -11.399 -22.055 9.998 1.00 85.12 529 SER A C 1
ATOM 4200 O O . SER A 1 529 ? -12.594 -21.791 9.954 1.00 85.12 529 SER A O 1
ATOM 4202 N N . VAL A 1 530 ? -10.650 -21.796 11.072 1.00 89.50 530 VAL A N 1
ATOM 4203 C CA . VAL A 1 530 ? -11.114 -21.129 12.300 1.00 89.50 530 VAL A CA 1
ATOM 4204 C C . VAL A 1 530 ? -10.036 -20.135 12.731 1.00 89.50 530 VAL A C 1
ATOM 4206 O O . VAL A 1 530 ? -8.853 -20.329 12.434 1.00 89.50 530 VAL A O 1
ATOM 4209 N N . GLY A 1 531 ? -10.442 -19.064 13.406 1.00 90.31 531 GLY A N 1
ATOM 4210 C CA . GLY A 1 531 ? -9.549 -18.062 13.962 1.00 90.31 531 GLY A CA 1
ATOM 4211 C C . GLY A 1 531 ? -9.085 -16.999 12.965 1.00 90.31 531 GLY A C 1
ATOM 4212 O O . GLY A 1 531 ? -9.353 -17.045 11.759 1.00 90.31 531 GLY A O 1
ATOM 4213 N N . VAL A 1 532 ? -8.349 -16.025 13.502 1.00 91.00 532 VAL A N 1
ATOM 4214 C CA . VAL A 1 532 ? -7.686 -14.942 12.765 1.00 91.00 532 VAL A CA 1
ATOM 4215 C C . VAL A 1 532 ? -6.169 -14.998 13.011 1.00 91.00 532 VAL A C 1
ATOM 4217 O O . VAL A 1 532 ? -5.751 -15.249 14.140 1.00 91.00 532 VAL A O 1
ATOM 4220 N N . PRO A 1 533 ? -5.297 -14.757 12.008 1.00 85.75 533 PRO A N 1
ATOM 4221 C CA . PRO A 1 533 ? -3.868 -15.038 12.169 1.00 85.75 533 PRO A CA 1
ATOM 4222 C C . PRO A 1 533 ? -3.206 -14.178 13.257 1.00 85.75 533 PRO A C 1
ATOM 4224 O O . PRO A 1 533 ? -3.148 -12.949 13.129 1.00 85.75 533 PRO A O 1
ATOM 4227 N N . GLN A 1 534 ? -2.649 -14.810 14.295 1.00 81.00 534 GLN A N 1
ATOM 4228 C CA . GLN A 1 534 ? -1.940 -14.136 15.388 1.00 81.00 534 GLN A CA 1
ATOM 4229 C C . GLN A 1 534 ? -0.640 -13.492 14.870 1.00 81.00 534 GLN A C 1
ATOM 4231 O O . GLN A 1 534 ? 0.382 -14.155 14.713 1.00 81.00 534 GLN A O 1
ATOM 4236 N N . GLY A 1 535 ? -0.687 -12.194 14.556 1.00 81.19 535 GLY A N 1
ATOM 4237 C CA . GLY A 1 535 ? 0.381 -11.467 13.851 1.00 81.19 535 GLY A CA 1
ATOM 4238 C C . GLY A 1 535 ? -0.072 -10.744 12.574 1.00 81.19 535 GLY A C 1
ATOM 4239 O O . GLY A 1 535 ? 0.737 -10.045 11.955 1.00 81.19 535 GLY A O 1
ATOM 4240 N N . SER A 1 536 ? -1.341 -10.886 12.184 1.00 88.38 536 SER A N 1
ATOM 4241 C CA . SER A 1 536 ? -2.026 -9.993 11.238 1.00 88.38 536 SER A CA 1
ATOM 4242 C C . SER A 1 536 ? -2.256 -8.594 11.825 1.00 88.38 536 SER A C 1
ATOM 4244 O O . SER A 1 536 ? -2.224 -8.398 13.039 1.00 88.38 536 SER A O 1
ATOM 4246 N N . VAL A 1 537 ? -2.503 -7.615 10.956 1.00 89.25 537 VAL A N 1
ATOM 4247 C CA . VAL A 1 537 ? -2.906 -6.248 11.324 1.00 89.25 537 VAL A CA 1
ATOM 4248 C C . VAL A 1 537 ? -4.407 -6.187 11.632 1.00 89.25 537 VAL A C 1
ATOM 4250 O O . VAL A 1 537 ? -4.826 -5.398 12.474 1.00 89.25 537 VAL A O 1
ATOM 4253 N N . LEU A 1 538 ? -5.218 -7.029 10.979 1.00 91.62 538 LEU A N 1
ATOM 4254 C CA . LEU A 1 538 ? -6.676 -7.051 11.152 1.00 91.62 538 LEU A CA 1
ATOM 4255 C C . LEU A 1 538 ? -7.184 -7.983 12.260 1.00 91.62 538 LEU A C 1
ATOM 4257 O O . LEU A 1 538 ? -8.269 -7.740 12.774 1.00 91.62 538 LEU A O 1
ATOM 4261 N N . GLY A 1 539 ? -6.437 -9.014 12.668 1.00 91.81 539 GLY A N 1
ATOM 4262 C CA . GLY A 1 539 ? -6.865 -9.936 13.733 1.00 91.81 539 GLY A CA 1
ATOM 4263 C C . GLY A 1 539 ? -7.263 -9.238 15.046 1.00 91.81 539 GLY A C 1
ATOM 4264 O O . GLY A 1 539 ? -8.366 -9.485 15.531 1.00 91.81 539 GLY A O 1
ATOM 4265 N N . PRO A 1 540 ? -6.445 -8.305 15.577 1.00 90.56 540 PRO A N 1
ATOM 4266 C CA . PRO A 1 540 ? -6.801 -7.472 16.731 1.00 90.56 540 PRO A CA 1
ATOM 4267 C C . PRO A 1 540 ? -8.084 -6.650 16.554 1.00 90.56 540 PRO A C 1
ATOM 4269 O O . PRO A 1 540 ? -8.824 -6.447 17.513 1.00 90.56 540 PRO A O 1
ATOM 4272 N N . LEU A 1 541 ? -8.352 -6.191 15.327 1.00 90.81 541 LEU A N 1
ATOM 4273 C CA . LEU A 1 541 ? -9.544 -5.418 14.985 1.00 90.81 541 LEU A CA 1
ATOM 4274 C C . LEU A 1 541 ? -10.787 -6.323 15.009 1.00 90.81 541 LEU A C 1
ATOM 4276 O O . LEU A 1 541 ? -11.749 -6.060 15.723 1.00 90.81 541 LEU A O 1
ATOM 4280 N N . PHE A 1 542 ? -10.745 -7.435 14.272 1.00 93.50 542 PHE A N 1
ATOM 4281 C CA . PHE A 1 542 ? -11.862 -8.373 14.175 1.00 93.50 542 PHE A CA 1
ATOM 4282 C C . PHE A 1 542 ? -12.215 -9.028 15.512 1.00 93.50 542 PHE A C 1
ATOM 4284 O O . PHE A 1 542 ? -13.397 -9.226 15.784 1.00 93.50 542 PHE A O 1
ATOM 4291 N N . PHE A 1 543 ? -11.231 -9.286 16.379 1.00 91.44 543 PHE A N 1
ATOM 4292 C CA . PHE A 1 543 ? -11.497 -9.821 17.713 1.00 91.44 543 PHE A CA 1
ATOM 4293 C C . PHE A 1 543 ? -12.339 -8.870 18.587 1.00 91.44 543 PHE A C 1
ATOM 4295 O O . PHE A 1 543 ? -13.235 -9.334 19.294 1.00 91.44 543 PHE A O 1
ATOM 4302 N N . PHE A 1 544 ? -12.136 -7.543 18.511 1.00 87.62 544 PHE A N 1
ATOM 4303 C CA . PHE A 1 544 ? -13.006 -6.616 19.250 1.00 87.62 544 PHE A CA 1
ATOM 4304 C C . PHE A 1 544 ? -14.422 -6.537 18.661 1.00 87.62 544 PHE A C 1
ATOM 4306 O O . PHE A 1 544 ? -15.372 -6.328 19.409 1.00 87.62 544 PHE A O 1
ATOM 4313 N N . ILE A 1 545 ? -14.594 -6.698 17.340 1.00 90.75 545 ILE A N 1
ATOM 4314 C CA . ILE A 1 545 ? -15.933 -6.748 16.723 1.00 90.75 545 ILE A CA 1
ATOM 4315 C C . ILE A 1 545 ? -16.680 -7.971 17.248 1.00 90.75 545 ILE A C 1
ATOM 4317 O O . ILE A 1 545 ? -17.802 -7.846 17.734 1.00 90.75 545 ILE A O 1
ATOM 4321 N N . TYR A 1 546 ? -16.016 -9.124 17.221 1.00 92.31 546 TYR A N 1
ATOM 4322 C CA . TYR A 1 546 ? -16.537 -10.407 17.682 1.00 92.31 546 TYR A CA 1
ATOM 4323 C C . TYR A 1 546 ? -16.988 -10.391 19.153 1.00 92.31 546 TYR A C 1
ATOM 4325 O O . TYR A 1 546 ? -17.944 -11.063 19.526 1.00 92.31 546 TYR A O 1
ATOM 4333 N N . THR A 1 547 ? -16.328 -9.585 19.990 1.00 90.88 547 THR A N 1
ATOM 4334 C CA . THR A 1 547 ? -16.635 -9.445 21.425 1.00 90.88 547 THR A CA 1
ATOM 4335 C C . THR A 1 547 ? -17.505 -8.230 21.776 1.00 90.88 547 THR A C 1
ATOM 4337 O O . THR A 1 547 ? -17.870 -8.053 22.938 1.00 90.88 547 THR A O 1
ATOM 4340 N N . SER A 1 548 ? -17.903 -7.412 20.795 1.00 87.69 548 SER A N 1
ATOM 4341 C CA . SER A 1 548 ? -18.545 -6.100 21.009 1.00 87.69 548 SER A CA 1
ATOM 4342 C C . SER A 1 548 ? -19.907 -6.119 21.725 1.00 87.69 548 SER A C 1
ATOM 4344 O O . SER A 1 548 ? -20.350 -5.088 22.234 1.00 87.69 548 SER A O 1
ATOM 4346 N N . SER A 1 549 ? -20.589 -7.267 21.803 1.00 90.06 549 SER A N 1
ATOM 4347 C CA . SER A 1 549 ? -21.853 -7.410 22.541 1.00 90.06 549 SER A CA 1
ATOM 4348 C C . SER A 1 549 ? -21.678 -7.722 24.033 1.00 90.06 549 SER A C 1
ATOM 4350 O O . SER A 1 549 ? -22.610 -7.481 24.802 1.00 90.06 549 SER A O 1
ATOM 4352 N N . LEU A 1 550 ? -20.511 -8.222 24.459 1.00 92.69 550 LEU A N 1
ATOM 4353 C CA . LEU A 1 550 ? -20.258 -8.696 25.827 1.00 92.69 550 LEU A CA 1
ATOM 4354 C C . LEU A 1 550 ? -20.509 -7.611 26.888 1.00 92.69 550 LEU A C 1
ATOM 4356 O O . LEU A 1 550 ? -21.168 -7.866 27.896 1.00 92.69 550 LEU A O 1
ATOM 4360 N N . GLY A 1 551 ? -20.070 -6.377 26.628 1.00 92.44 551 GLY A N 1
ATOM 4361 C CA . GLY A 1 551 ? -20.265 -5.241 27.533 1.00 92.44 551 GLY A CA 1
ATOM 4362 C C . GLY A 1 551 ? -21.735 -4.942 27.858 1.00 92.44 551 GLY A C 1
ATOM 4363 O O . GLY A 1 551 ? -22.079 -4.606 28.992 1.00 92.44 551 GLY A O 1
ATOM 4364 N N . LYS A 1 552 ? -22.643 -5.159 26.895 1.00 92.06 552 LYS A N 1
ATOM 4365 C CA . LYS A 1 552 ? -24.094 -4.986 27.094 1.00 92.06 552 LYS A CA 1
ATOM 4366 C C . LYS A 1 552 ? -24.670 -6.048 28.033 1.00 92.06 552 LYS A C 1
ATOM 4368 O O . LYS A 1 552 ? -25.563 -5.738 28.818 1.00 92.06 552 LYS A O 1
ATOM 4373 N N . ILE A 1 553 ? -24.138 -7.270 27.985 1.00 95.00 553 ILE A N 1
ATOM 4374 C CA . ILE A 1 553 ? -24.532 -8.369 28.876 1.00 95.00 553 ILE A CA 1
ATOM 4375 C C . ILE A 1 553 ? -24.085 -8.049 30.303 1.00 95.00 553 ILE A C 1
ATOM 4377 O O . ILE A 1 553 ? -24.914 -8.066 31.209 1.00 95.00 553 ILE A O 1
ATOM 4381 N N . ILE A 1 554 ? -22.824 -7.652 30.496 1.00 95.94 554 ILE A N 1
ATOM 4382 C CA . ILE A 1 554 ? -22.286 -7.282 31.815 1.00 95.94 554 ILE A CA 1
ATOM 4383 C C . ILE A 1 554 ? -23.087 -6.111 32.427 1.00 95.94 554 ILE A C 1
ATOM 4385 O O . ILE A 1 554 ? -23.565 -6.202 33.562 1.00 95.94 554 ILE A O 1
ATOM 4389 N N . ASN A 1 555 ? -23.351 -5.062 31.636 1.00 94.31 555 ASN A N 1
ATOM 4390 C CA . ASN A 1 555 ? -24.196 -3.933 32.043 1.00 94.31 555 ASN A CA 1
ATOM 4391 C C . ASN A 1 555 ? -25.642 -4.338 32.383 1.00 94.31 555 ASN A C 1
ATOM 4393 O O . ASN A 1 555 ? -26.250 -3.706 33.245 1.00 94.31 555 ASN A O 1
ATOM 4397 N N . SER A 1 556 ? -26.213 -5.376 31.755 1.00 95.31 556 SER A N 1
ATOM 4398 C CA . SER A 1 556 ? -27.593 -5.811 32.041 1.00 95.31 556 SER A CA 1
ATOM 4399 C C . SER A 1 556 ? -27.768 -6.357 33.465 1.00 95.31 556 SER A C 1
ATOM 4401 O O . SER A 1 556 ? -28.824 -6.181 34.072 1.00 95.31 556 SER A O 1
ATOM 4403 N N . PHE A 1 557 ? -26.702 -6.909 34.054 1.00 95.19 557 PHE A N 1
ATOM 4404 C CA . PHE A 1 557 ? -26.650 -7.272 35.472 1.00 95.19 557 PHE A CA 1
ATOM 4405 C C . PHE A 1 557 ? -26.254 -6.089 36.380 1.00 95.19 557 PHE A C 1
ATOM 4407 O O . PHE A 1 557 ? -26.165 -6.252 37.599 1.00 95.19 557 PHE A O 1
ATOM 4414 N N . GLY A 1 558 ? -26.025 -4.889 35.839 1.00 94.81 558 GLY A N 1
ATOM 4415 C CA . GLY A 1 558 ? -25.576 -3.713 36.592 1.00 94.81 558 GLY A CA 1
ATOM 4416 C C . GLY A 1 558 ? -24.133 -3.809 37.099 1.00 94.81 558 GLY A C 1
ATOM 4417 O O . GLY A 1 558 ? -23.814 -3.224 38.132 1.00 94.81 558 GLY A O 1
ATOM 4418 N N . PHE A 1 559 ? -23.283 -4.577 36.414 1.00 96.75 559 PHE A N 1
ATOM 4419 C CA . PHE A 1 559 ? -21.842 -4.629 36.659 1.00 96.75 559 PHE A CA 1
ATOM 4420 C C . PHE A 1 559 ? -21.145 -3.600 35.765 1.00 96.75 559 PHE A C 1
ATOM 4422 O O . PHE A 1 559 ? -21.542 -3.403 34.619 1.00 96.75 559 PHE A O 1
ATOM 4429 N N . ASN A 1 560 ? -20.075 -2.989 36.268 1.00 96.75 560 ASN A N 1
ATOM 4430 C CA . ASN A 1 560 ? -19.137 -2.234 35.442 1.00 96.75 560 ASN A CA 1
ATOM 4431 C C . ASN A 1 560 ? -18.109 -3.195 34.829 1.00 96.75 560 ASN A C 1
ATOM 4433 O O . ASN A 1 560 ? -17.908 -4.311 35.317 1.00 96.75 560 ASN A O 1
ATOM 4437 N N . TYR A 1 561 ? -17.426 -2.753 33.777 1.00 96.25 561 TYR A N 1
ATOM 4438 C CA . TYR A 1 561 ? -16.361 -3.522 33.141 1.00 96.25 561 TYR A CA 1
ATOM 4439 C C . TYR A 1 561 ? -15.324 -2.623 32.471 1.00 96.25 561 TYR A C 1
ATOM 4441 O O . TYR A 1 561 ? -15.547 -1.433 32.259 1.00 96.25 561 TYR A O 1
ATOM 4449 N N . HIS A 1 562 ? -14.196 -3.225 32.108 1.00 95.50 562 HIS A N 1
ATOM 4450 C CA . HIS A 1 562 ? -13.238 -2.678 31.153 1.00 95.50 562 HIS A CA 1
ATOM 4451 C C . HIS A 1 562 ? -12.658 -3.840 30.336 1.00 95.50 562 HIS A C 1
ATOM 4453 O O . HIS A 1 562 ? -12.500 -4.944 30.858 1.00 95.50 562 HIS A O 1
ATOM 4459 N N . LEU A 1 563 ? -12.390 -3.626 29.049 1.00 93.12 563 LEU A N 1
ATOM 4460 C CA . LEU A 1 563 ? -11.841 -4.645 28.150 1.00 93.12 563 LEU A CA 1
ATOM 4461 C C . LEU A 1 563 ? -10.469 -4.200 27.634 1.00 93.12 563 LEU A C 1
ATOM 4463 O O . LEU A 1 563 ? -10.267 -3.026 27.305 1.00 93.12 563 LEU A O 1
ATOM 4467 N N . TYR A 1 564 ? -9.535 -5.136 27.505 1.00 90.81 564 TYR A N 1
ATOM 4468 C CA . TYR A 1 564 ? -8.251 -4.898 26.857 1.00 90.81 564 TYR A CA 1
ATOM 4469 C C . TYR A 1 564 ? -7.856 -6.123 26.029 1.00 90.81 564 TYR A C 1
ATOM 4471 O O . TYR A 1 564 ? -7.295 -7.080 26.547 1.00 90.81 564 TYR A O 1
ATOM 4479 N N . ALA A 1 565 ? -8.154 -6.089 24.727 1.00 86.06 565 ALA A N 1
ATOM 4480 C CA . ALA A 1 565 ? -8.049 -7.266 23.860 1.00 86.06 565 ALA A CA 1
ATOM 4481 C C . ALA A 1 565 ? -8.909 -8.427 24.402 1.00 86.06 565 ALA A C 1
ATOM 4483 O O . ALA A 1 565 ? -10.122 -8.252 24.516 1.00 86.06 565 ALA A O 1
ATOM 4484 N N . ASP A 1 566 ? -8.301 -9.575 24.706 1.00 84.69 566 ASP A N 1
ATOM 4485 C CA . ASP A 1 566 ? -8.916 -10.742 25.338 1.00 84.69 566 ASP A CA 1
ATOM 4486 C C . ASP A 1 566 ? -9.005 -10.659 26.876 1.00 84.69 566 ASP A C 1
ATOM 4488 O O . ASP A 1 566 ? -9.867 -11.322 27.456 1.00 84.69 566 ASP A O 1
ATOM 4492 N N . ASP A 1 567 ? -8.219 -9.797 27.535 1.00 89.62 567 ASP A N 1
ATOM 4493 C CA . ASP A 1 567 ? -8.328 -9.556 28.980 1.00 89.62 567 ASP A CA 1
ATOM 4494 C C . ASP A 1 567 ? -9.632 -8.799 29.298 1.00 89.62 567 ASP A C 1
ATOM 4496 O O . ASP A 1 567 ? -9.814 -7.639 28.908 1.00 89.62 567 ASP A O 1
ATOM 4500 N N . THR A 1 568 ? -10.532 -9.421 30.067 1.00 93.94 568 THR A N 1
ATOM 4501 C CA . THR A 1 568 ? -11.835 -8.840 30.441 1.00 93.94 568 THR A CA 1
ATOM 4502 C C . THR A 1 568 ? -11.921 -8.603 31.949 1.00 93.94 568 THR A C 1
ATOM 4504 O O . THR A 1 568 ? -11.873 -9.546 32.737 1.00 93.94 568 THR A O 1
ATOM 4507 N N . GLN A 1 569 ? -12.054 -7.339 32.362 1.00 96.00 569 GLN A N 1
ATOM 4508 C CA . GLN A 1 569 ? -12.206 -6.920 33.757 1.00 96.00 569 GLN A CA 1
ATOM 4509 C C . GLN A 1 569 ? -13.688 -6.653 34.052 1.00 96.00 569 GLN A C 1
ATOM 4511 O O . GLN A 1 569 ? -14.299 -5.829 33.379 1.00 96.00 569 GLN A O 1
ATOM 4516 N N . ILE A 1 570 ? -14.266 -7.296 35.067 1.00 96.88 570 ILE A N 1
ATOM 4517 C CA . ILE A 1 570 ? -15.680 -7.145 35.462 1.00 96.88 570 ILE A CA 1
ATOM 4518 C C . ILE A 1 570 ? -15.747 -6.805 36.947 1.00 96.88 570 ILE A C 1
ATOM 4520 O O . ILE A 1 570 ? -15.076 -7.453 37.748 1.00 96.88 570 ILE A O 1
ATOM 4524 N N . TYR A 1 571 ? -16.548 -5.813 37.342 1.00 96.88 571 TYR A N 1
ATOM 4525 C CA . TYR A 1 571 ? -16.645 -5.420 38.747 1.00 96.88 571 TYR A CA 1
ATOM 4526 C C . TYR A 1 571 ? -18.009 -4.866 39.177 1.00 96.88 571 TYR A C 1
ATOM 4528 O O . TYR A 1 571 ? -18.658 -4.089 38.477 1.00 96.88 571 TYR A O 1
ATOM 4536 N N . LEU A 1 572 ? -18.424 -5.250 40.386 1.00 96.56 572 LEU A N 1
ATOM 4537 C CA . LEU A 1 572 ? -19.643 -4.785 41.052 1.00 96.56 572 LEU A CA 1
ATOM 4538 C C . LEU A 1 572 ? -19.292 -4.192 42.413 1.00 96.56 572 LEU A C 1
ATOM 4540 O O . LEU A 1 572 ? -18.630 -4.845 43.220 1.00 96.56 572 LEU A O 1
ATOM 4544 N N . SER A 1 573 ? -19.798 -2.990 42.683 1.00 95.88 573 SER A N 1
ATOM 4545 C CA . SER A 1 573 ? -19.712 -2.335 43.990 1.00 95.88 573 SER A CA 1
ATOM 4546 C C . SER A 1 573 ? -21.057 -2.406 44.718 1.00 95.88 573 SER A C 1
ATOM 4548 O O . SER A 1 573 ? -22.106 -2.218 44.108 1.00 95.88 573 SER A O 1
ATOM 4550 N N . THR A 1 574 ? -21.034 -2.689 46.020 1.00 93.81 574 THR A N 1
ATOM 4551 C CA . THR A 1 574 ? -22.228 -2.957 46.840 1.00 93.81 574 THR A CA 1
ATOM 4552 C C . THR A 1 574 ? -22.022 -2.517 48.293 1.00 93.81 574 THR A C 1
ATOM 4554 O O . THR A 1 574 ? -20.898 -2.500 48.790 1.00 93.81 574 THR A O 1
ATOM 4557 N N . LEU A 1 575 ? -23.097 -2.157 49.001 1.00 91.38 575 LEU A N 1
ATOM 4558 C CA . LEU A 1 575 ? -23.053 -1.910 50.452 1.00 91.38 575 LEU A CA 1
ATOM 4559 C C . LEU A 1 575 ? -22.854 -3.205 51.261 1.00 91.38 575 LEU A C 1
ATOM 4561 O O . LEU A 1 575 ? -22.248 -3.172 52.327 1.00 91.38 575 LEU A O 1
ATOM 4565 N N . GLU A 1 576 ? -23.326 -4.341 50.746 1.00 88.12 576 GLU A N 1
ATOM 4566 C CA . GLU A 1 576 ? -23.304 -5.635 51.435 1.00 88.12 576 GLU A CA 1
ATOM 4567 C C . GLU A 1 576 ? -23.037 -6.809 50.481 1.00 88.12 576 GLU A C 1
ATOM 4569 O O . GLU A 1 576 ? -23.323 -6.747 49.285 1.00 88.12 576 GLU A O 1
ATOM 4574 N N . LEU A 1 577 ? -22.501 -7.900 51.030 1.00 87.62 577 LEU A N 1
ATOM 4575 C CA . LEU A 1 577 ? -22.206 -9.151 50.322 1.00 87.62 577 LEU A CA 1
ATOM 4576 C C . LEU A 1 577 ? -23.228 -10.234 50.702 1.00 87.62 577 LEU A C 1
ATOM 4578 O O . LEU A 1 577 ? -22.871 -11.318 51.158 1.00 87.62 577 LEU A O 1
ATOM 4582 N N . SER A 1 578 ? -24.517 -9.915 50.579 1.00 89.50 578 SER A N 1
ATOM 4583 C CA . SER A 1 578 ? -25.598 -10.849 50.899 1.00 89.50 578 SER A CA 1
ATOM 4584 C C . SER A 1 578 ? -25.751 -11.945 49.826 1.00 89.50 578 SER A C 1
ATOM 4586 O O . SER A 1 578 ? -25.375 -11.736 48.668 1.00 89.50 578 SER A O 1
ATOM 4588 N N . PRO A 1 579 ? -26.324 -13.122 50.159 1.00 89.50 579 PRO A N 1
ATOM 4589 C CA . PRO A 1 579 ? -26.468 -14.229 49.208 1.00 89.50 579 PRO A CA 1
ATOM 4590 C C . PRO A 1 579 ? -27.139 -13.875 47.864 1.00 89.50 579 PRO A C 1
ATOM 4592 O O . PRO A 1 579 ? -26.669 -14.384 46.847 1.00 89.50 579 PRO A O 1
ATOM 4595 N N . PRO A 1 580 ? -28.148 -12.977 47.782 1.00 91.06 580 PRO A N 1
ATOM 4596 C CA . PRO A 1 580 ? -28.692 -12.532 46.496 1.00 91.06 580 PRO A CA 1
ATOM 4597 C C . PRO A 1 580 ? -27.668 -11.812 45.606 1.00 91.06 580 PRO A C 1
ATOM 4599 O O . PRO A 1 580 ? -27.706 -11.967 44.388 1.00 91.06 580 PRO A O 1
ATOM 4602 N N . VAL A 1 581 ? -26.723 -11.064 46.189 1.00 91.44 581 VAL A N 1
ATOM 4603 C CA . VAL A 1 581 ? -25.627 -10.426 45.439 1.00 91.44 581 VAL A CA 1
ATOM 4604 C C . VAL A 1 581 ? -24.674 -11.487 44.889 1.00 91.44 581 VAL A C 1
ATOM 4606 O O . VAL A 1 581 ? -24.281 -11.409 43.729 1.00 91.44 581 VAL A O 1
ATOM 4609 N N . LEU A 1 582 ? -24.344 -12.510 45.683 1.00 91.19 582 LEU A N 1
ATOM 4610 C CA . LEU A 1 582 ? -23.455 -13.600 45.262 1.00 91.19 582 LEU A CA 1
ATOM 4611 C C . LEU A 1 582 ? -24.095 -14.516 44.204 1.00 91.19 582 LEU A C 1
ATOM 4613 O O . LEU A 1 582 ? -23.409 -14.927 43.264 1.00 91.19 582 LEU A O 1
ATOM 4617 N N . SER A 1 583 ? -25.411 -14.759 44.293 1.00 90.75 583 SER A N 1
ATOM 4618 C CA . SER A 1 583 ? -26.190 -15.356 43.197 1.00 90.75 583 SER A CA 1
ATOM 4619 C C . SER A 1 583 ? -26.023 -14.513 41.943 1.00 90.75 583 SER A C 1
ATOM 4621 O O . SER A 1 583 ? -25.483 -15.003 40.963 1.00 90.75 583 SER A O 1
ATOM 4623 N N . LYS A 1 584 ? -26.327 -13.209 42.010 1.00 93.12 584 LYS A N 1
ATOM 4624 C CA . LYS A 1 584 ? -26.267 -12.295 40.860 1.00 93.12 584 LYS A CA 1
ATOM 4625 C C . LYS A 1 584 ? -24.902 -12.268 40.155 1.00 93.12 584 LYS A C 1
ATOM 4627 O O . LYS A 1 584 ? -24.855 -12.073 38.943 1.00 93.12 584 LYS A O 1
ATOM 4632 N N . VAL A 1 585 ? -23.794 -12.462 40.880 1.00 93.44 585 VAL A N 1
ATOM 4633 C CA . VAL A 1 585 ? -22.454 -12.633 40.278 1.00 93.44 585 VAL A CA 1
ATOM 4634 C C . VAL A 1 585 ? -22.329 -13.978 39.558 1.00 93.44 585 VAL A C 1
ATOM 4636 O O . VAL A 1 585 ? -21.850 -14.018 38.427 1.00 93.44 585 VAL A O 1
ATOM 4639 N N . SER A 1 586 ? -22.785 -15.063 40.183 1.00 93.19 586 SER A N 1
ATOM 4640 C CA . SER A 1 586 ? -22.802 -16.412 39.599 1.00 93.19 586 SER A CA 1
ATOM 4641 C C . SER A 1 586 ? -23.687 -16.474 38.343 1.00 93.19 586 SER A C 1
ATOM 4643 O O . SER A 1 586 ? -23.265 -17.002 37.316 1.00 93.19 586 SER A O 1
ATOM 4645 N N . ASP A 1 587 ? -24.866 -15.850 38.396 1.00 93.31 587 ASP A N 1
ATOM 4646 C CA . ASP A 1 587 ? -25.835 -15.723 37.303 1.00 93.31 587 ASP A CA 1
ATOM 4647 C C . ASP A 1 587 ? -25.240 -14.922 36.129 1.00 93.31 587 ASP A C 1
ATOM 4649 O O . ASP A 1 587 ? -25.282 -15.363 34.979 1.00 93.31 587 ASP A O 1
ATOM 4653 N N . CYS A 1 588 ? -24.606 -13.779 36.423 1.00 94.62 588 CYS A N 1
ATOM 4654 C CA . CYS A 1 588 ? -23.901 -12.950 35.441 1.00 94.62 588 CYS A CA 1
ATOM 4655 C C . CYS A 1 588 ? -22.786 -13.739 34.734 1.00 94.62 588 CYS A C 1
ATOM 4657 O O . CYS A 1 588 ? -22.741 -13.785 33.504 1.00 94.62 588 CYS A O 1
ATOM 4659 N N . LEU A 1 589 ? -21.924 -14.427 35.493 1.00 93.75 589 LEU A N 1
ATOM 4660 C CA . LEU A 1 589 ? -20.847 -15.245 34.928 1.00 93.75 589 LEU A CA 1
ATOM 4661 C C . LEU A 1 589 ? -21.365 -16.460 34.146 1.00 93.75 589 LEU A C 1
ATOM 4663 O O . LEU A 1 589 ? -20.782 -16.798 33.119 1.00 93.75 589 LEU A O 1
ATOM 4667 N N . SER A 1 590 ? -22.465 -17.089 34.570 1.00 93.31 590 SER A N 1
ATOM 4668 C CA . SER A 1 590 ? -23.080 -18.202 33.836 1.00 93.31 590 SER A CA 1
ATOM 4669 C C . SER A 1 590 ? -23.672 -17.751 32.496 1.00 93.31 590 SER A C 1
ATOM 4671 O O . SER A 1 590 ? -23.484 -18.434 31.487 1.00 93.31 590 SER A O 1
ATOM 4673 N N . VAL A 1 591 ? -24.305 -16.572 32.438 1.00 95.31 591 VAL A N 1
ATOM 4674 C CA . VAL A 1 591 ? -24.785 -15.988 31.173 1.00 95.31 591 VAL A CA 1
ATOM 4675 C C . VAL A 1 591 ? -23.622 -15.547 30.279 1.00 95.31 591 VAL A C 1
ATOM 4677 O O . VAL A 1 591 ? -23.675 -15.773 29.072 1.00 95.31 591 VAL A O 1
ATOM 4680 N N . ILE A 1 592 ? -22.543 -14.992 30.841 1.00 94.94 592 ILE A N 1
ATOM 4681 C CA . ILE A 1 592 ? -21.326 -14.653 30.082 1.00 94.94 592 ILE A CA 1
ATOM 4682 C C . ILE A 1 592 ? -20.660 -15.909 29.513 1.00 94.94 592 ILE A C 1
ATOM 4684 O O . ILE A 1 592 ? -20.298 -15.913 28.339 1.00 94.94 592 ILE A O 1
ATOM 4688 N N . SER A 1 593 ? -20.538 -16.981 30.298 1.00 93.31 593 SER A N 1
ATOM 4689 C CA . SER A 1 593 ? -19.972 -18.255 29.842 1.00 93.31 593 SER A CA 1
ATOM 4690 C C . SER A 1 593 ? -20.835 -18.895 28.750 1.00 93.31 593 SER A C 1
ATOM 4692 O O . SER A 1 593 ? -20.322 -19.259 27.693 1.00 93.31 593 SER A O 1
ATOM 4694 N N . SER A 1 594 ? -22.162 -18.896 28.927 1.00 94.06 594 SER A N 1
ATOM 4695 C CA . SER A 1 594 ? -23.125 -19.350 27.911 1.00 94.06 594 SER A CA 1
ATOM 4696 C C . SER A 1 594 ? -23.023 -18.544 26.610 1.00 94.06 594 SER A C 1
ATOM 4698 O O . SER A 1 594 ? -23.031 -19.120 25.522 1.00 94.06 594 SER A O 1
ATOM 4700 N N . TRP A 1 595 ? -22.884 -17.216 26.703 1.00 95.19 595 TRP A N 1
ATOM 4701 C CA . TRP A 1 595 ? -22.674 -16.339 25.548 1.00 95.19 595 TRP A CA 1
ATOM 4702 C C . TRP A 1 595 ? -21.316 -16.593 24.877 1.00 95.19 595 TRP A C 1
ATOM 4704 O O . TRP A 1 595 ? -21.253 -16.689 23.654 1.00 95.19 595 TRP A O 1
ATOM 4714 N N . MET A 1 596 ? -20.237 -16.766 25.647 1.00 93.88 596 MET A N 1
ATOM 4715 C CA . MET A 1 596 ? -18.915 -17.091 25.100 1.00 93.88 596 MET A CA 1
ATOM 4716 C C . MET A 1 596 ? -18.933 -18.434 24.370 1.00 93.88 596 MET A C 1
ATOM 4718 O O . MET A 1 596 ? -18.466 -18.501 23.235 1.00 93.88 596 MET A O 1
ATOM 4722 N N . ALA A 1 597 ? -19.554 -19.461 24.955 1.00 92.94 597 ALA A N 1
ATOM 4723 C CA . ALA A 1 597 ? -19.737 -20.764 24.325 1.00 92.94 597 ALA A CA 1
ATOM 4724 C C . ALA A 1 597 ? -20.564 -20.671 23.030 1.00 92.94 597 ALA A C 1
ATOM 4726 O O . ALA A 1 597 ? -20.202 -21.293 22.030 1.00 92.94 597 ALA A O 1
ATOM 4727 N N . SER A 1 598 ? -21.617 -19.840 22.999 1.00 94.00 598 SER A N 1
ATOM 4728 C CA . SER A 1 598 ? -22.387 -19.568 21.774 1.00 94.00 598 SER A CA 1
ATOM 4729 C C . SER A 1 598 ? -21.615 -18.744 20.732 1.00 94.00 598 SER A C 1
ATOM 4731 O O . SER A 1 598 ? -22.048 -18.666 19.588 1.00 94.00 598 SER A O 1
ATOM 4733 N N . HIS A 1 599 ? -20.495 -18.129 21.123 1.00 93.69 599 HIS A N 1
ATOM 4734 C CA . HIS A 1 599 ? -19.535 -17.448 20.250 1.00 93.69 599 HIS A CA 1
ATOM 4735 C C . HIS A 1 599 ? -18.251 -18.279 20.065 1.00 93.69 599 HIS A C 1
ATOM 4737 O O . HIS A 1 599 ? -17.219 -17.742 19.673 1.00 93.69 599 HIS A O 1
ATOM 4743 N N . HIS A 1 600 ? -18.276 -19.584 20.360 1.00 93.75 600 HIS A N 1
ATOM 4744 C CA . HIS A 1 600 ? -17.133 -20.507 20.258 1.00 93.75 600 HIS A CA 1
ATOM 4745 C C . HIS A 1 600 ? -15.872 -20.11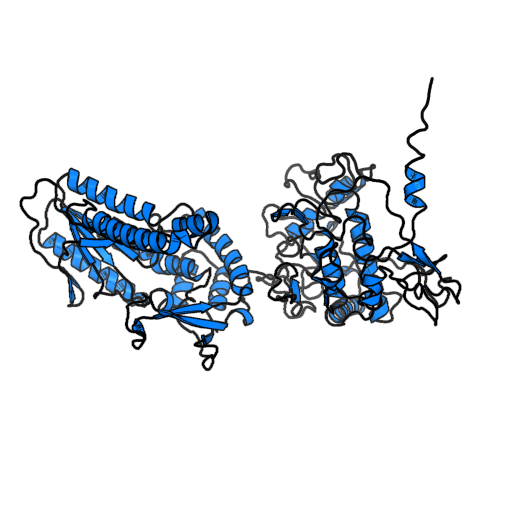4 21.066 1.00 93.75 600 HIS A C 1
ATOM 4747 O O . HIS A 1 600 ? -14.833 -20.769 20.963 1.00 93.75 600 HIS A O 1
ATOM 4753 N N . LEU A 1 601 ? -15.974 -19.100 21.931 1.00 93.50 601 LEU A N 1
ATOM 4754 C CA . LEU A 1 601 ? -14.963 -18.715 22.910 1.00 93.50 601 LEU A CA 1
ATOM 4755 C C . LEU A 1 601 ? -15.090 -19.587 24.166 1.00 93.50 601 LEU A C 1
ATOM 4757 O O . LEU A 1 601 ? -16.146 -20.146 24.463 1.00 93.50 601 LEU A O 1
ATOM 4761 N N . ARG A 1 602 ? -14.014 -19.674 24.953 1.00 90.44 602 ARG A N 1
ATOM 4762 C CA . ARG A 1 602 ? -14.006 -20.438 26.206 1.00 90.44 602 ARG A CA 1
ATOM 4763 C C . ARG A 1 602 ? -13.258 -19.708 27.316 1.00 90.44 602 ARG A C 1
ATOM 4765 O O . ARG A 1 602 ? -12.046 -19.498 27.204 1.00 90.44 602 ARG A O 1
ATOM 4772 N N . ILE A 1 603 ? -13.962 -19.416 28.412 1.00 90.62 603 ILE A N 1
ATOM 4773 C CA . ILE A 1 603 ? -13.364 -18.891 29.647 1.00 90.62 603 ILE A CA 1
ATOM 4774 C C . ILE A 1 603 ? -12.319 -19.881 30.163 1.00 90.62 603 ILE A C 1
ATOM 4776 O O . ILE A 1 603 ? -12.567 -21.081 30.311 1.00 90.62 603 ILE A O 1
ATOM 4780 N N . ASN A 1 604 ? -11.131 -19.370 30.457 1.00 89.75 604 ASN A N 1
ATOM 4781 C CA . ASN A 1 604 ? -10.073 -20.116 31.104 1.00 89.75 604 ASN A CA 1
ATOM 4782 C C . ASN A 1 604 ? -10.250 -20.058 32.625 1.00 89.75 604 ASN A C 1
ATOM 4784 O O . ASN A 1 604 ? -9.592 -19.290 33.330 1.00 89.75 604 ASN A O 1
ATOM 4788 N N . MET A 1 605 ? -11.155 -20.891 33.139 1.00 87.00 605 MET A N 1
ATOM 4789 C CA . MET A 1 605 ? -11.489 -20.929 34.567 1.00 87.00 605 MET A CA 1
ATOM 4790 C C . MET A 1 605 ? -10.259 -21.179 35.462 1.00 87.00 605 MET A C 1
ATOM 4792 O O . MET A 1 605 ? -10.192 -20.633 36.555 1.00 87.00 605 MET A O 1
ATOM 4796 N N . SER A 1 606 ? -9.229 -21.899 34.986 1.00 85.38 606 SER A N 1
ATOM 4797 C CA . SER A 1 606 ? -7.985 -22.126 35.751 1.00 85.38 606 SER A CA 1
ATOM 4798 C C . SER A 1 606 ? -7.056 -20.911 35.873 1.00 85.38 606 SER A C 1
ATOM 4800 O O . SER A 1 606 ? -6.082 -20.965 36.619 1.00 85.38 606 SER A O 1
ATOM 4802 N N . LYS A 1 607 ? -7.332 -19.829 35.138 1.00 88.19 607 LYS A N 1
ATOM 4803 C CA . LYS A 1 607 ? -6.656 -18.528 35.264 1.00 88.19 607 LYS A CA 1
ATOM 4804 C C . LYS A 1 607 ? -7.604 -17.399 35.684 1.00 88.19 607 LYS A C 1
ATOM 4806 O O . LYS A 1 607 ? -7.169 -16.257 35.778 1.00 88.19 607 LYS A O 1
ATOM 4811 N N . THR A 1 608 ? -8.893 -17.682 35.864 1.00 92.00 608 THR A N 1
ATOM 4812 C CA . THR A 1 608 ? -9.870 -16.648 36.211 1.00 92.00 608 THR A CA 1
ATOM 4813 C C . THR A 1 608 ? -9.610 -16.197 37.643 1.00 92.00 608 THR A C 1
ATOM 4815 O O . THR A 1 608 ? -9.792 -16.962 38.588 1.00 92.00 608 THR A O 1
ATOM 4818 N N . GLU A 1 609 ? -9.132 -14.966 37.799 1.00 94.12 609 GLU A N 1
ATOM 4819 C CA . GLU A 1 609 ? -8.751 -14.398 39.090 1.00 94.12 609 GLU A CA 1
ATOM 4820 C C . GLU A 1 609 ? -9.901 -13.556 39.664 1.00 94.12 609 GLU A C 1
ATOM 4822 O O . GLU A 1 609 ? -10.557 -12.800 38.947 1.00 94.12 609 GLU A O 1
ATOM 4827 N N . LEU A 1 610 ? -10.130 -13.654 40.976 1.00 94.94 610 LEU A N 1
ATOM 4828 C CA . LEU A 1 610 ? -11.151 -12.888 41.691 1.00 94.94 610 LEU A CA 1
ATOM 4829 C C . LEU A 1 610 ? -10.519 -12.155 42.876 1.00 94.94 610 LEU A C 1
ATOM 4831 O O . LEU A 1 610 ? -9.773 -12.752 43.649 1.00 94.94 610 LEU A O 1
ATOM 4835 N N . LEU A 1 611 ? -10.831 -10.870 43.035 1.00 95.25 611 LEU A N 1
ATOM 4836 C CA . LEU A 1 611 ? -10.389 -10.024 44.142 1.00 95.25 611 LEU A CA 1
ATOM 4837 C C . LEU A 1 611 ? -11.600 -9.393 44.835 1.00 95.25 611 LEU A C 1
ATOM 4839 O O . LEU A 1 611 ? -12.429 -8.757 44.186 1.00 95.25 611 LEU A O 1
ATOM 4843 N N . LEU A 1 612 ? -11.668 -9.499 46.164 1.00 95.12 612 LEU A N 1
ATOM 4844 C CA . LEU A 1 612 ? -12.567 -8.673 46.969 1.00 95.12 612 LEU A CA 1
ATOM 4845 C C . LEU A 1 612 ? -11.810 -7.453 47.508 1.00 95.12 612 LEU A C 1
ATOM 4847 O O . LEU A 1 612 ? -10.819 -7.590 48.224 1.00 95.12 612 LEU A O 1
ATOM 4851 N N . ILE A 1 613 ? -12.319 -6.260 47.211 1.00 94.50 613 ILE A N 1
ATOM 4852 C CA . ILE A 1 613 ? -11.884 -4.992 47.794 1.00 94.50 613 ILE A CA 1
ATOM 4853 C C . ILE A 1 613 ? -12.907 -4.603 48.878 1.00 94.50 613 ILE A C 1
ATOM 4855 O O . ILE A 1 613 ? -14.025 -4.212 48.537 1.00 94.50 613 ILE A O 1
ATOM 4859 N N . PRO A 1 614 ? -12.582 -4.707 50.180 1.00 92.94 614 PRO A N 1
ATOM 4860 C CA . PRO A 1 614 ? -13.473 -4.261 51.248 1.00 92.94 614 PRO A CA 1
ATOM 4861 C C . PRO A 1 614 ? -13.433 -2.729 51.428 1.00 92.94 614 PRO A C 1
ATOM 4863 O O . PRO A 1 614 ? -12.424 -2.094 51.087 1.00 92.94 614 PRO A O 1
ATOM 4866 N N . PRO A 1 615 ? -14.490 -2.119 52.001 1.00 91.75 615 PRO A N 1
ATOM 4867 C CA . PRO A 1 615 ? -14.503 -0.698 52.330 1.00 91.75 615 PRO A CA 1
ATOM 4868 C C . PRO A 1 615 ? -13.491 -0.369 53.432 1.00 91.75 615 PRO A C 1
ATOM 4870 O O . PRO A 1 615 ? -13.142 -1.223 54.248 1.00 91.75 615 PRO A O 1
ATOM 4873 N N . SER A 1 616 ? -13.048 0.890 53.498 1.00 85.56 616 SER A N 1
ATOM 4874 C CA . SER A 1 616 ? -11.970 1.340 54.402 1.00 85.56 616 SER A CA 1
ATOM 4875 C C . SER A 1 616 ? -12.196 1.066 55.896 1.00 85.56 616 SER A C 1
ATOM 4877 O O . SER A 1 616 ? -11.233 1.068 56.657 1.00 85.56 616 SER A O 1
ATOM 4879 N N . ASN A 1 617 ? -13.445 0.832 56.311 1.00 80.00 617 ASN A N 1
ATOM 4880 C CA . ASN A 1 617 ? -13.842 0.660 57.710 1.00 80.00 617 ASN A CA 1
ATOM 4881 C C . ASN A 1 617 ? -14.180 -0.806 58.071 1.00 80.00 617 ASN A C 1
ATOM 4883 O O . ASN A 1 617 ? -14.624 -1.063 59.189 1.00 80.00 617 ASN A O 1
ATOM 4887 N N . ALA A 1 618 ? -14.025 -1.766 57.150 1.00 78.56 618 ALA A N 1
ATOM 4888 C CA . ALA A 1 618 ? -14.343 -3.172 57.410 1.00 78.56 618 ALA A CA 1
ATOM 4889 C C . ALA A 1 618 ? -13.279 -3.852 58.289 1.00 78.56 618 ALA A C 1
ATOM 4891 O O . ALA A 1 618 ? -12.090 -3.819 57.979 1.00 78.56 618 ALA A O 1
ATOM 4892 N N . SER A 1 619 ? -13.715 -4.529 59.356 1.00 65.56 619 SER A N 1
ATOM 4893 C CA . SER A 1 619 ? -12.824 -5.240 60.288 1.00 65.56 619 SER A CA 1
ATOM 4894 C C . SER A 1 619 ? -12.194 -6.500 59.682 1.00 65.56 619 SER A C 1
ATOM 4896 O O . SER A 1 619 ? -11.083 -6.871 60.045 1.00 65.56 619 SER A O 1
ATOM 4898 N N . SER A 1 620 ? -12.903 -7.161 58.763 1.00 67.94 620 SER A N 1
ATOM 4899 C CA . SER A 1 620 ? -12.399 -8.242 57.908 1.00 67.94 620 SER A CA 1
ATOM 4900 C C . SER A 1 620 ? -13.325 -8.407 56.691 1.00 67.94 620 SER A C 1
ATOM 4902 O O . SER A 1 620 ? -14.523 -8.138 56.817 1.00 67.94 620 SER A O 1
ATOM 4904 N N . PRO A 1 621 ? -12.817 -8.805 55.510 1.00 67.06 621 PRO A N 1
ATOM 4905 C CA . PRO A 1 621 ? -13.677 -9.268 54.425 1.00 67.06 621 PRO A CA 1
ATOM 4906 C C . PRO A 1 621 ? -14.348 -10.599 54.823 1.00 67.06 621 PRO A C 1
ATOM 4908 O O . PRO A 1 621 ? -13.666 -11.454 55.393 1.00 67.06 621 PRO A O 1
ATOM 4911 N N . PRO A 1 622 ? -15.644 -10.812 54.528 1.00 74.00 622 PRO A N 1
ATOM 4912 C CA . PRO A 1 622 ? -16.263 -12.121 54.702 1.00 74.00 622 PRO A CA 1
ATOM 4913 C C . PRO A 1 622 ? -15.705 -13.110 53.672 1.00 74.00 622 PRO A C 1
ATOM 4915 O O . PRO A 1 622 ? -15.452 -12.739 52.523 1.00 74.00 622 PRO A O 1
ATOM 4918 N N . ASP A 1 623 ? -15.543 -14.368 54.079 1.00 78.25 623 ASP A N 1
ATOM 4919 C CA . ASP A 1 623 ? -15.203 -15.455 53.161 1.00 78.25 623 ASP A CA 1
ATOM 4920 C C . ASP A 1 623 ? -16.438 -15.861 52.342 1.00 78.25 623 ASP A C 1
ATOM 4922 O O . ASP A 1 623 ? -17.555 -15.932 52.864 1.00 78.25 623 ASP A O 1
ATOM 4926 N N . PHE A 1 624 ? -16.242 -16.091 51.048 1.00 86.19 624 PHE A N 1
ATOM 4927 C CA . PHE A 1 624 ? -17.281 -16.511 50.117 1.00 86.19 624 PHE A CA 1
ATOM 4928 C C . PHE A 1 624 ? -16.659 -17.172 48.887 1.00 86.19 624 PHE A C 1
ATOM 4930 O O . PHE A 1 624 ? -15.477 -17.010 48.596 1.00 86.19 624 PHE A O 1
ATOM 4937 N N . SER A 1 625 ? -17.473 -17.887 48.119 1.00 86.38 625 SER A N 1
ATOM 4938 C CA . SER A 1 625 ? -17.082 -18.384 46.802 1.00 86.38 625 SER A CA 1
ATOM 4939 C C . SER A 1 625 ? -18.240 -18.266 45.817 1.00 86.38 625 SER A C 1
ATOM 4941 O O . SER A 1 625 ? -19.402 -18.144 46.208 1.00 86.38 625 SER A O 1
ATOM 4943 N N . ILE A 1 626 ? -17.907 -18.265 44.532 1.00 86.81 626 ILE A N 1
ATOM 4944 C CA . ILE A 1 626 ? -18.841 -18.203 43.407 1.00 86.81 626 ILE A CA 1
ATOM 4945 C C . ILE A 1 626 ? -18.663 -19.482 42.600 1.00 86.81 626 ILE A C 1
ATOM 4947 O O . ILE A 1 626 ? -17.535 -19.874 42.315 1.00 86.81 626 ILE A O 1
ATOM 4951 N N . THR A 1 627 ? -19.759 -20.145 42.234 1.00 85.31 627 THR A N 1
ATOM 4952 C CA . THR A 1 627 ? -19.707 -21.383 41.443 1.00 85.31 627 THR A CA 1
ATOM 4953 C C . THR A 1 627 ? -20.379 -21.168 40.096 1.00 85.31 627 THR A C 1
ATOM 4955 O O . THR A 1 627 ? -21.533 -20.756 40.033 1.00 85.31 627 THR A O 1
ATOM 4958 N N . VAL A 1 628 ? -19.649 -21.460 39.020 1.00 82.19 628 VAL A N 1
ATOM 4959 C CA . VAL A 1 628 ? -20.081 -21.283 37.628 1.00 82.19 628 VAL A CA 1
ATOM 4960 C C . VAL A 1 628 ? -19.803 -22.590 36.895 1.00 82.19 628 VAL A C 1
ATOM 4962 O O . VAL A 1 628 ? -18.683 -23.091 36.943 1.00 82.19 628 VAL A O 1
ATOM 4965 N N . GLU A 1 629 ? -20.825 -23.178 36.269 1.00 76.38 629 GLU A N 1
ATOM 4966 C CA . GLU A 1 629 ? -20.719 -24.455 35.531 1.00 76.38 629 GLU A CA 1
ATOM 4967 C C . GLU A 1 629 ? -20.088 -25.610 36.347 1.00 76.38 629 GLU A C 1
ATOM 4969 O O . GLU A 1 629 ? -19.431 -26.500 35.812 1.00 76.38 629 GLU A O 1
ATOM 4974 N N . GLY A 1 630 ? -20.287 -25.602 37.671 1.00 79.56 630 GLY A N 1
ATOM 4975 C CA . GLY A 1 630 ? -19.720 -26.594 38.594 1.00 79.56 630 GLY A CA 1
ATOM 4976 C C . GLY A 1 630 ? -18.263 -26.345 39.008 1.00 79.56 630 GLY A C 1
ATOM 4977 O O . GLY A 1 630 ? -17.716 -27.136 39.771 1.00 79.56 630 GLY A O 1
ATOM 4978 N N . ILE A 1 631 ? -17.640 -25.252 38.556 1.00 84.31 631 ILE A N 1
ATOM 4979 C CA . ILE A 1 631 ? -16.305 -24.818 38.985 1.00 84.31 631 ILE A CA 1
ATOM 4980 C C . ILE A 1 631 ? -16.448 -23.677 39.997 1.00 84.31 631 ILE A C 1
ATOM 4982 O O . ILE A 1 631 ? -17.079 -22.657 39.716 1.00 84.31 631 ILE A O 1
ATOM 4986 N N . THR A 1 632 ? -15.848 -23.842 41.175 1.00 88.44 632 THR A N 1
ATOM 4987 C CA . THR A 1 632 ? -15.862 -22.848 42.257 1.00 88.44 632 THR A CA 1
ATOM 4988 C C . THR A 1 632 ? -14.627 -21.946 42.195 1.00 88.44 632 THR A C 1
ATOM 4990 O O . THR A 1 632 ? -13.500 -22.434 42.122 1.00 88.44 632 THR A O 1
ATOM 4993 N N . ILE A 1 633 ? -14.841 -20.631 42.255 1.00 89.12 633 ILE A N 1
ATOM 4994 C CA . ILE A 1 633 ? -13.819 -19.581 42.341 1.00 89.12 633 ILE A CA 1
ATOM 4995 C C . ILE A 1 633 ? -13.936 -18.904 43.714 1.00 89.12 633 ILE A C 1
ATOM 4997 O O . ILE A 1 633 ? -15.030 -18.496 44.117 1.00 89.12 633 ILE A O 1
ATOM 5001 N N . SER A 1 634 ? -12.808 -18.737 44.406 1.00 90.31 634 SER A N 1
ATOM 5002 C CA . SER A 1 634 ? -12.708 -18.015 45.685 1.00 90.31 634 SER A CA 1
ATOM 5003 C C . SER A 1 634 ? -11.854 -16.744 45.543 1.00 90.31 634 SER A C 1
ATOM 5005 O O . SER A 1 634 ? -10.993 -16.694 44.662 1.00 90.31 634 SER A O 1
ATOM 5007 N N . PRO A 1 635 ? -12.045 -15.718 46.397 1.00 91.94 635 PRO A N 1
ATOM 5008 C CA . PRO A 1 635 ? -11.213 -14.518 46.404 1.00 91.94 635 PRO A CA 1
ATOM 5009 C C . PRO A 1 635 ? -9.732 -14.810 46.682 1.00 91.94 635 PRO A C 1
ATOM 5011 O O . PRO A 1 635 ? -9.372 -15.409 47.695 1.00 91.94 635 PRO A O 1
ATOM 5014 N N . SER A 1 636 ? -8.862 -14.296 45.818 1.00 92.25 636 SER A N 1
ATOM 5015 C CA . SER A 1 636 ? -7.418 -14.228 46.034 1.00 92.25 636 SER A CA 1
ATOM 5016 C C . SER A 1 636 ? -7.035 -12.938 46.763 1.00 92.25 636 SER A C 1
ATOM 5018 O O . SER A 1 636 ? -7.636 -11.885 46.564 1.00 92.25 636 SER A O 1
ATOM 5020 N N . ASN A 1 637 ? -5.966 -12.986 47.565 1.00 90.06 637 ASN A N 1
ATOM 5021 C CA . ASN A 1 637 ? -5.418 -11.799 48.245 1.00 90.06 637 ASN A CA 1
ATOM 5022 C C . ASN A 1 637 ? -4.807 -10.764 47.277 1.00 90.06 637 ASN A C 1
ATOM 5024 O O . ASN A 1 637 ? -4.674 -9.588 47.623 1.00 90.06 637 ASN A O 1
ATOM 5028 N N . GLN A 1 638 ? -4.404 -11.214 46.085 1.00 93.94 638 GLN A N 1
ATOM 5029 C CA . GLN A 1 638 ? -3.851 -10.401 45.006 1.00 93.94 638 GLN A CA 1
ATOM 5030 C C . GLN A 1 638 ? -4.188 -11.023 43.640 1.00 93.94 638 GLN A C 1
ATOM 5032 O O . GLN A 1 638 ? -4.342 -12.241 43.563 1.00 93.94 638 GLN A O 1
ATOM 5037 N N . VAL A 1 639 ? -4.259 -10.205 42.587 1.00 95.06 639 VAL A N 1
ATOM 5038 C CA . VAL A 1 639 ? -4.567 -10.606 41.197 1.00 95.06 639 VAL A CA 1
ATOM 5039 C C . VAL A 1 639 ? -3.736 -9.803 40.182 1.00 95.06 639 VAL A C 1
ATOM 5041 O O . VAL A 1 639 ? -3.179 -8.761 40.533 1.00 95.06 639 VAL A O 1
ATOM 5044 N N . HIS A 1 640 ? -3.645 -10.248 38.930 1.00 92.81 640 HIS A N 1
ATOM 5045 C CA . HIS A 1 640 ? -2.769 -9.710 37.883 1.00 92.81 640 HIS A CA 1
ATOM 5046 C C . HIS A 1 640 ? -3.559 -9.029 36.758 1.00 92.81 640 HIS A C 1
ATOM 5048 O O . HIS A 1 640 ? -3.799 -9.592 35.693 1.00 92.81 640 HIS A O 1
ATOM 5054 N N . CYS A 1 641 ? -3.916 -7.762 36.961 1.00 93.19 641 CYS A N 1
ATOM 5055 C CA . CYS A 1 641 ? -4.639 -6.974 35.968 1.00 93.19 641 CYS A CA 1
ATOM 5056 C C . CYS A 1 641 ? -3.659 -6.260 35.021 1.00 93.19 641 CYS A C 1
ATOM 5058 O O . CYS A 1 641 ? -2.889 -5.407 35.459 1.00 93.19 641 CYS A O 1
ATOM 5060 N N . LEU A 1 642 ? -3.670 -6.605 33.727 1.00 91.06 642 LEU A N 1
ATOM 5061 C CA . LEU A 1 642 ? -2.907 -5.938 32.651 1.00 91.06 642 LEU A CA 1
ATOM 5062 C C . LEU A 1 642 ? -1.405 -5.715 32.960 1.00 91.06 642 LEU A C 1
ATOM 5064 O O . LEU A 1 642 ? -0.819 -4.693 32.599 1.00 91.06 642 LEU A O 1
ATOM 5068 N N . GLY A 1 643 ? -0.779 -6.677 33.650 1.00 89.94 643 GLY A N 1
ATOM 5069 C CA . GLY A 1 643 ? 0.631 -6.637 34.068 1.00 89.94 643 GLY A CA 1
ATOM 5070 C C . GLY A 1 643 ? 0.901 -6.015 35.448 1.00 89.94 643 GLY A C 1
ATOM 5071 O O . GLY A 1 643 ? 2.033 -6.078 35.929 1.00 89.94 643 GLY A O 1
ATOM 5072 N N . VAL A 1 644 ? -0.117 -5.465 36.117 1.00 94.19 644 VAL A N 1
ATOM 5073 C CA . VAL A 1 644 ? -0.027 -4.890 37.468 1.00 94.19 644 VAL A CA 1
ATOM 5074 C C . VAL A 1 644 ? -0.655 -5.827 38.501 1.00 94.19 644 VAL A C 1
ATOM 5076 O O . VAL A 1 644 ? -1.765 -6.324 38.325 1.00 94.19 644 VAL A O 1
ATOM 5079 N N . THR A 1 645 ? 0.052 -6.059 39.611 1.00 96.06 645 THR A N 1
ATOM 5080 C CA . THR A 1 645 ? -0.464 -6.864 40.729 1.00 96.06 645 THR A CA 1
ATOM 5081 C C . THR A 1 645 ? -1.321 -5.983 41.639 1.00 96.06 645 THR A C 1
ATOM 5083 O O . THR A 1 645 ? -0.792 -5.097 42.314 1.00 96.06 645 THR A O 1
ATOM 5086 N N . LEU A 1 646 ? -2.631 -6.227 41.657 1.00 96.06 646 LEU A N 1
ATOM 5087 C CA . LEU A 1 646 ? -3.603 -5.541 42.509 1.00 96.06 646 LEU A CA 1
ATOM 5088 C C . LEU A 1 646 ? -3.865 -6.364 43.770 1.00 96.06 646 LEU A C 1
ATOM 5090 O O . LEU A 1 646 ? -4.137 -7.556 43.685 1.00 96.06 646 LEU A O 1
ATOM 5094 N N . ASP A 1 647 ? -3.811 -5.724 44.932 1.00 94.50 647 ASP A N 1
ATOM 5095 C CA . ASP A 1 647 ? -4.133 -6.293 46.242 1.00 94.50 647 ASP A CA 1
ATOM 5096 C C . ASP A 1 647 ? -5.470 -5.755 46.779 1.00 94.50 647 ASP A C 1
ATOM 5098 O O . ASP A 1 647 ? -5.930 -4.693 46.362 1.00 94.50 647 ASP A O 1
ATOM 5102 N N . SER A 1 648 ? -6.089 -6.435 47.748 1.00 92.19 648 SER A N 1
ATOM 5103 C CA . SER A 1 648 ? -7.397 -6.032 48.311 1.00 92.19 648 SER A CA 1
ATOM 5104 C C . SER A 1 648 ? -7.379 -4.664 49.015 1.00 92.19 648 SER A C 1
ATOM 5106 O O . SER A 1 648 ? -8.410 -3.990 49.136 1.00 92.19 648 SER A O 1
ATOM 5108 N N . ALA A 1 649 ? -6.202 -4.188 49.440 1.00 90.94 649 ALA A N 1
ATOM 5109 C CA . ALA A 1 649 ? -6.054 -2.828 49.943 1.00 90.94 649 ALA A CA 1
ATOM 5110 C C . ALA A 1 649 ? -6.030 -1.768 48.819 1.00 90.94 649 ALA A C 1
ATOM 5112 O O . ALA A 1 649 ? -6.357 -0.615 49.109 1.00 90.94 649 ALA A O 1
ATOM 5113 N N . LEU A 1 650 ? -5.732 -2.160 47.572 1.00 93.25 650 LEU A N 1
ATOM 5114 C CA . LEU A 1 650 ? -5.318 -1.312 46.443 1.00 93.25 650 LEU A CA 1
ATOM 5115 C C . LEU A 1 650 ? -4.078 -0.467 46.788 1.00 93.25 650 LEU A C 1
ATOM 5117 O O . LEU A 1 650 ? -4.006 0.725 46.496 1.00 93.25 650 LEU A O 1
ATOM 5121 N N . SER A 1 651 ? -3.104 -1.095 47.455 1.00 93.62 651 SER A N 1
ATOM 5122 C CA . SER A 1 651 ? -1.857 -0.456 47.885 1.00 93.62 651 SER A CA 1
ATOM 5123 C C . SER A 1 651 ? -0.752 -0.495 46.827 1.00 93.62 651 SER A C 1
ATOM 5125 O O . SER A 1 651 ? 0.201 0.278 46.918 1.00 93.62 651 SER A O 1
ATOM 5127 N N . PHE A 1 652 ? -0.839 -1.415 45.856 1.00 94.31 652 PHE A N 1
ATOM 5128 C CA . PHE A 1 652 ? 0.191 -1.709 44.846 1.00 94.31 652 PHE A CA 1
ATOM 5129 C C . PHE A 1 652 ? 1.552 -2.144 45.431 1.00 94.31 652 PHE A C 1
ATOM 5131 O O . PHE A 1 652 ? 2.513 -2.371 44.691 1.00 94.31 652 PHE A O 1
ATOM 5138 N N . ILE A 1 653 ? 1.657 -2.323 46.755 1.00 96.12 653 ILE A N 1
ATOM 5139 C CA . ILE A 1 653 ? 2.899 -2.682 47.450 1.00 96.12 653 ILE A CA 1
ATOM 5140 C C . ILE A 1 653 ? 3.494 -4.012 46.939 1.00 96.12 653 ILE A C 1
ATOM 5142 O O . ILE A 1 653 ? 4.719 -4.060 46.776 1.00 96.12 653 ILE A O 1
ATOM 5146 N N . PRO A 1 654 ? 2.713 -5.078 46.646 1.00 94.94 654 PRO A N 1
ATOM 5147 C CA . PRO A 1 654 ? 3.258 -6.304 46.056 1.00 94.94 654 PRO A CA 1
ATOM 5148 C C . PRO A 1 654 ? 3.889 -6.061 44.678 1.00 94.94 654 PRO A C 1
ATOM 5150 O O . PRO A 1 654 ? 5.025 -6.479 44.443 1.00 94.94 654 PRO A O 1
ATOM 5153 N N . HIS A 1 655 ? 3.204 -5.311 43.806 1.00 95.38 655 HIS A N 1
ATOM 5154 C CA . HIS A 1 655 ? 3.703 -4.965 42.475 1.00 95.38 655 HIS A CA 1
ATOM 5155 C C . HIS A 1 655 ? 4.996 -4.142 42.552 1.00 95.38 655 HIS A C 1
ATOM 5157 O O . HIS A 1 655 ? 6.006 -4.521 41.962 1.00 95.38 655 HIS A O 1
ATOM 5163 N N . ILE A 1 656 ? 5.006 -3.068 43.352 1.00 96.31 656 ILE A N 1
ATOM 5164 C CA . ILE A 1 656 ? 6.167 -2.179 43.519 1.00 96.31 656 ILE A CA 1
ATOM 5165 C C . ILE A 1 656 ? 7.377 -2.949 44.068 1.00 96.31 656 ILE A C 1
ATOM 5167 O O . ILE A 1 656 ? 8.498 -2.737 43.599 1.00 96.31 656 ILE A O 1
ATOM 5171 N N . LYS A 1 657 ? 7.177 -3.873 45.021 1.00 95.25 657 LYS A N 1
ATOM 5172 C CA . LYS A 1 657 ? 8.241 -4.753 45.540 1.00 95.25 657 LYS A CA 1
ATOM 5173 C C . LYS A 1 657 ? 8.790 -5.687 44.457 1.00 95.25 657 LYS A C 1
ATOM 5175 O O . LYS A 1 657 ? 10.009 -5.789 44.319 1.00 95.25 657 LYS A O 1
ATOM 5180 N N . SER A 1 658 ? 7.911 -6.334 43.689 1.00 93.56 658 SER A N 1
ATOM 5181 C CA . SER A 1 658 ? 8.283 -7.252 42.603 1.00 93.56 658 SER A CA 1
ATOM 5182 C C . SER A 1 658 ? 9.067 -6.535 41.497 1.00 93.56 658 SER A C 1
ATOM 5184 O O . SER A 1 658 ? 10.207 -6.904 41.197 1.00 93.56 658 SER A O 1
ATOM 5186 N N . LEU A 1 659 ? 8.519 -5.430 40.979 1.00 92.94 659 LEU A N 1
ATOM 5187 C CA . LEU A 1 659 ? 9.143 -4.600 39.949 1.00 92.94 659 LEU A CA 1
ATOM 5188 C C . LEU A 1 659 ? 10.494 -4.047 40.424 1.00 92.94 659 LEU A C 1
ATOM 5190 O O . LEU A 1 659 ? 11.501 -4.214 39.739 1.00 92.94 659 LEU A O 1
ATOM 5194 N N . SER A 1 660 ? 10.561 -3.500 41.645 1.00 94.56 660 SER A N 1
ATOM 5195 C CA . SER A 1 660 ? 11.821 -3.027 42.241 1.00 94.56 660 SER A CA 1
ATOM 5196 C C . SER A 1 660 ? 12.882 -4.126 42.339 1.00 94.56 660 SER A C 1
ATOM 5198 O O . SER A 1 660 ? 14.069 -3.844 42.169 1.00 94.56 660 SER A O 1
ATOM 5200 N N . SER A 1 661 ? 12.486 -5.371 42.620 1.00 93.31 661 SER A N 1
ATOM 5201 C CA . SER A 1 661 ? 13.401 -6.515 42.653 1.00 93.31 661 SER A CA 1
ATOM 5202 C C . SER A 1 661 ? 13.942 -6.835 41.254 1.00 93.31 661 SER A C 1
ATOM 5204 O O . SER A 1 661 ? 15.159 -6.924 41.070 1.00 93.31 661 SER A O 1
ATOM 5206 N N . SER A 1 662 ? 13.056 -6.903 40.254 1.00 90.31 662 SER A N 1
ATOM 5207 C CA . SER A 1 662 ? 13.413 -7.141 38.848 1.00 90.31 662 SER A CA 1
ATOM 5208 C C . SER A 1 662 ? 14.354 -6.060 38.300 1.00 90.31 662 SER A C 1
ATOM 5210 O O . SER A 1 662 ? 15.444 -6.368 37.812 1.00 90.31 662 SER A O 1
ATOM 5212 N N . CYS A 1 663 ? 14.015 -4.779 38.481 1.00 90.81 663 CYS A N 1
ATOM 5213 C CA . CYS A 1 663 ? 14.853 -3.664 38.040 1.00 90.81 663 CYS A CA 1
ATOM 5214 C C . CYS A 1 663 ? 16.230 -3.680 38.724 1.00 90.81 663 CYS A C 1
ATOM 5216 O O . CYS A 1 663 ? 17.245 -3.509 38.053 1.00 90.81 663 CYS A O 1
ATOM 5218 N N . ARG A 1 664 ? 16.315 -3.960 40.036 1.00 93.62 664 ARG A N 1
ATOM 5219 C CA . ARG A 1 664 ? 17.609 -4.110 40.740 1.00 93.62 664 ARG A CA 1
ATOM 5220 C C . ARG A 1 664 ? 18.432 -5.281 40.201 1.00 93.62 664 ARG A C 1
ATOM 5222 O O . ARG A 1 664 ? 19.647 -5.146 40.066 1.00 93.62 664 ARG A O 1
ATOM 5229 N N . TYR A 1 665 ? 17.797 -6.410 39.887 1.00 91.56 665 TYR A N 1
ATOM 5230 C CA . TYR A 1 665 ? 18.462 -7.569 39.291 1.00 91.56 665 TYR A CA 1
ATOM 5231 C C . TYR A 1 665 ? 19.055 -7.225 37.916 1.00 91.56 665 TYR A C 1
ATOM 5233 O O . TYR A 1 665 ? 20.246 -7.448 37.687 1.00 91.56 665 TYR A O 1
ATOM 5241 N N . GLN A 1 666 ? 18.275 -6.589 37.037 1.00 91.31 666 GLN A N 1
ATOM 5242 C CA . GLN A 1 666 ? 18.747 -6.218 35.702 1.00 91.31 666 GLN A CA 1
ATOM 5243 C C . GLN A 1 666 ? 19.786 -5.090 35.725 1.00 91.31 666 GLN A C 1
ATOM 5245 O O . GLN A 1 666 ? 20.805 -5.189 35.041 1.00 91.31 666 GLN A O 1
ATOM 5250 N N . LEU A 1 667 ? 19.626 -4.076 36.581 1.00 92.19 667 LEU A N 1
ATOM 5251 C CA . LEU A 1 667 ? 20.647 -3.044 36.797 1.00 92.19 667 LEU A CA 1
ATOM 5252 C C . LEU A 1 667 ? 21.962 -3.640 37.325 1.00 92.19 667 LEU A C 1
ATOM 5254 O O . LEU A 1 667 ? 23.035 -3.210 36.905 1.00 92.19 667 LEU A O 1
ATOM 5258 N N . ARG A 1 668 ? 21.911 -4.672 38.182 1.00 94.31 668 ARG A N 1
ATOM 5259 C CA . ARG A 1 668 ? 23.107 -5.406 38.635 1.00 94.31 668 ARG A CA 1
ATOM 5260 C C . ARG A 1 668 ? 23.767 -6.196 37.500 1.00 94.31 668 ARG A C 1
ATOM 5262 O O . ARG A 1 668 ? 24.994 -6.268 37.453 1.00 94.31 668 ARG A O 1
ATOM 5269 N N . ASN A 1 669 ? 22.987 -6.754 36.575 1.00 92.44 669 ASN A N 1
ATOM 5270 C CA . ASN A 1 669 ? 23.517 -7.427 35.387 1.00 92.44 669 ASN A CA 1
ATOM 5271 C C . ASN A 1 669 ? 24.162 -6.434 34.409 1.00 92.44 669 ASN A C 1
ATOM 5273 O O . ASN A 1 669 ? 25.308 -6.648 34.017 1.00 92.44 669 ASN A O 1
ATOM 5277 N N . ILE A 1 670 ? 23.507 -5.307 34.101 1.00 92.75 670 ILE A N 1
ATOM 5278 C CA . ILE A 1 670 ? 24.099 -4.229 33.289 1.00 92.75 670 ILE A CA 1
ATOM 5279 C C . ILE A 1 670 ? 25.363 -3.679 33.963 1.00 92.75 670 ILE A C 1
ATOM 5281 O O . ILE A 1 670 ? 26.377 -3.506 33.296 1.00 92.75 670 ILE A O 1
ATOM 5285 N N . SER A 1 671 ? 25.352 -3.464 35.282 1.00 93.56 671 SER A N 1
ATOM 5286 C CA . SER A 1 671 ? 26.515 -2.984 36.043 1.00 93.56 671 SER A CA 1
ATOM 5287 C C . SER A 1 671 ? 27.739 -3.903 35.915 1.00 93.56 671 SER A C 1
ATOM 5289 O O . SER A 1 671 ? 28.851 -3.398 35.775 1.00 93.56 671 SER A O 1
ATOM 5291 N N . ARG A 1 672 ? 27.549 -5.231 35.877 1.00 94.38 672 ARG A N 1
ATOM 5292 C CA . ARG A 1 672 ? 28.634 -6.208 35.652 1.00 94.38 672 ARG A CA 1
ATOM 5293 C C . ARG A 1 672 ? 29.269 -6.087 34.266 1.00 94.38 672 ARG A C 1
ATOM 5295 O O . ARG A 1 672 ? 30.487 -6.167 34.156 1.00 94.38 672 ARG A O 1
ATOM 5302 N N . ILE A 1 673 ? 28.463 -5.896 33.219 1.00 94.56 673 ILE A N 1
ATOM 5303 C CA . ILE A 1 673 ? 28.962 -5.780 31.836 1.00 94.56 673 ILE A CA 1
ATOM 5304 C C . ILE A 1 673 ? 29.344 -4.345 31.445 1.00 94.56 673 ILE A C 1
ATOM 5306 O O . ILE A 1 673 ? 30.030 -4.147 30.446 1.00 94.56 673 ILE A O 1
ATOM 5310 N N . ARG A 1 674 ? 28.958 -3.341 32.245 1.00 94.00 674 ARG A N 1
ATOM 5311 C CA . ARG A 1 674 ? 29.176 -1.908 31.992 1.00 94.00 674 ARG A CA 1
ATOM 5312 C C . ARG A 1 674 ? 30.603 -1.539 31.557 1.00 94.00 674 ARG A C 1
ATOM 5314 O O . ARG A 1 674 ? 30.682 -0.700 30.659 1.00 94.00 674 ARG A O 1
ATOM 5321 N N . PRO A 1 675 ? 31.701 -2.100 32.109 1.00 96.31 675 PRO A N 1
ATOM 5322 C CA . PRO A 1 675 ? 33.060 -1.762 31.668 1.00 96.31 675 PRO A CA 1
ATOM 5323 C C . PRO A 1 675 ? 33.342 -2.107 30.198 1.00 96.31 675 PRO A C 1
ATOM 5325 O O . PRO A 1 675 ? 34.136 -1.431 29.555 1.00 96.31 675 PRO A O 1
ATOM 5328 N N . PHE A 1 676 ? 32.660 -3.119 29.655 1.00 95.75 676 PHE A N 1
ATOM 5329 C CA . PHE A 1 676 ? 32.830 -3.607 28.283 1.00 95.75 676 PHE A CA 1
ATOM 5330 C C . PHE A 1 676 ? 31.885 -2.924 27.278 1.00 95.75 676 PHE A C 1
ATOM 5332 O O . PHE A 1 676 ? 31.895 -3.252 26.094 1.00 95.75 676 PHE A O 1
ATOM 5339 N N . LEU A 1 677 ? 31.047 -1.984 27.735 1.00 94.25 677 LEU A N 1
ATOM 5340 C CA . LEU A 1 677 ? 30.039 -1.311 26.919 1.00 94.25 677 LEU A CA 1
ATOM 5341 C C . LEU A 1 677 ? 30.374 0.162 26.683 1.00 94.25 677 LEU A C 1
ATOM 5343 O O . LEU A 1 677 ? 30.762 0.901 27.593 1.00 94.25 677 LEU A O 1
ATOM 5347 N N . THR A 1 678 ? 30.105 0.633 25.465 1.00 95.69 678 THR A N 1
ATOM 5348 C CA . THR A 1 678 ? 30.116 2.072 25.176 1.00 95.69 678 THR A CA 1
ATOM 5349 C C . THR A 1 678 ? 29.002 2.787 25.953 1.00 95.69 678 THR A C 1
ATOM 5351 O O . THR A 1 678 ? 28.016 2.173 26.376 1.00 95.69 678 THR A O 1
ATOM 5354 N N . SER A 1 679 ? 29.120 4.108 26.119 1.00 94.06 679 SER A N 1
ATOM 5355 C CA . SER A 1 679 ? 28.051 4.919 26.727 1.00 94.06 679 SER A CA 1
ATOM 5356 C C . SER A 1 679 ? 26.730 4.801 25.944 1.00 94.06 679 SER A C 1
ATOM 5358 O O . SER A 1 679 ? 25.664 4.663 26.540 1.00 94.06 679 SER A O 1
ATOM 5360 N N . VAL A 1 680 ? 26.808 4.744 24.607 1.00 94.50 680 VAL A N 1
ATOM 5361 C CA . VAL A 1 680 ? 25.649 4.570 23.715 1.00 94.50 680 VAL A CA 1
ATOM 5362 C C . VAL A 1 680 ? 24.983 3.211 23.939 1.00 94.50 680 VAL A C 1
ATOM 5364 O O . VAL A 1 680 ? 23.785 3.164 24.204 1.00 94.50 680 VAL A O 1
ATOM 5367 N N . THR A 1 681 ? 25.754 2.119 23.924 1.00 91.69 681 THR A N 1
ATOM 5368 C CA . THR A 1 681 ? 25.230 0.758 24.143 1.00 91.69 681 THR A CA 1
ATOM 5369 C C . THR A 1 681 ? 24.651 0.597 25.549 1.00 91.69 681 THR A C 1
ATOM 5371 O O . THR A 1 681 ? 23.596 -0.005 25.721 1.00 91.69 681 THR A O 1
ATOM 5374 N N . THR A 1 682 ? 25.289 1.199 26.558 1.00 92.69 682 THR A N 1
ATOM 5375 C CA . THR A 1 682 ? 24.756 1.240 27.929 1.00 92.69 682 THR A CA 1
ATOM 5376 C C . THR A 1 682 ? 23.402 1.950 27.965 1.00 92.69 682 THR A C 1
ATOM 5378 O O . THR A 1 682 ? 22.453 1.425 28.539 1.00 92.69 682 THR A O 1
ATOM 5381 N N . LYS A 1 683 ? 23.288 3.123 27.326 1.00 90.62 683 LYS A N 1
ATOM 5382 C CA . LYS A 1 683 ? 22.034 3.883 27.257 1.00 90.62 683 LYS A CA 1
ATOM 5383 C C . LYS A 1 683 ? 20.937 3.113 26.509 1.00 90.62 683 LYS A C 1
ATOM 5385 O O . LYS A 1 683 ? 19.789 3.157 26.929 1.00 90.62 683 LYS A O 1
ATOM 5390 N N . GLN A 1 684 ? 21.284 2.378 25.451 1.00 89.44 684 GLN A N 1
ATOM 5391 C CA . GLN A 1 684 ? 20.347 1.504 24.736 1.00 89.44 684 GLN A CA 1
ATOM 5392 C C . GLN A 1 684 ? 19.818 0.372 25.628 1.00 89.44 684 GLN A C 1
ATOM 5394 O O . GLN A 1 684 ? 18.611 0.169 25.660 1.00 89.44 684 GLN A O 1
ATOM 5399 N N . LEU A 1 685 ? 20.680 -0.312 26.393 1.00 88.81 685 LEU A N 1
ATOM 5400 C CA . LEU A 1 685 ? 20.233 -1.350 27.334 1.00 88.81 685 LEU A CA 1
ATOM 5401 C C . LEU A 1 685 ? 19.368 -0.782 28.467 1.00 88.81 685 LEU A C 1
ATOM 5403 O O . LEU A 1 685 ? 18.371 -1.393 28.825 1.00 88.81 685 LEU A O 1
ATOM 5407 N N . ILE A 1 686 ? 19.711 0.391 29.008 1.00 88.50 686 ILE A N 1
ATOM 5408 C CA . ILE A 1 686 ? 18.931 1.052 30.071 1.00 88.50 686 ILE A CA 1
ATOM 5409 C C . ILE A 1 686 ? 17.559 1.542 29.573 1.00 88.50 686 ILE A C 1
ATOM 5411 O O . ILE A 1 686 ? 16.631 1.612 30.366 1.00 88.50 686 ILE A O 1
ATOM 5415 N N . HIS A 1 687 ? 17.405 1.845 28.280 1.00 84.25 687 HIS A N 1
ATOM 5416 C CA . HIS A 1 687 ? 16.105 2.139 27.653 1.00 84.25 687 HIS A CA 1
ATOM 5417 C C . HIS A 1 687 ? 15.357 0.892 27.141 1.00 84.25 687 HIS A C 1
ATOM 5419 O O . HIS A 1 687 ? 14.298 1.033 26.535 1.00 84.25 687 HIS A O 1
ATOM 5425 N N . ALA A 1 688 ? 15.910 -0.307 27.344 1.00 76.62 688 ALA A N 1
ATOM 5426 C CA . ALA A 1 688 ? 15.284 -1.591 27.018 1.00 76.62 688 ALA A CA 1
ATOM 5427 C C . ALA A 1 688 ? 14.914 -2.408 28.277 1.00 76.62 688 ALA A C 1
ATOM 5429 O O . ALA A 1 688 ? 14.539 -3.576 28.156 1.00 76.62 688 ALA A O 1
ATOM 5430 N N . LEU A 1 689 ? 15.046 -1.794 29.461 1.00 70.00 689 LEU A N 1
ATOM 5431 C CA . LEU A 1 689 ? 14.523 -2.252 30.752 1.00 70.00 689 LEU A CA 1
ATOM 5432 C C . LEU A 1 689 ? 13.271 -1.455 31.134 1.00 70.00 689 LEU A C 1
ATOM 5434 O O . LEU A 1 689 ? 12.435 -2.057 31.839 1.00 70.00 689 LEU A O 1
#

pLDDT: mean 81.81, std 15.69, range [24.94, 97.19]

Sequence (689 aa):
ALNPSLCQTVFLLLVLCTGTIYSQLPRVCTTPKALENKTCCPFFNGSECGSKSNRGLCLPWVKPTTYSPVFNDERLFWPSGFFNSTCECFGTYGGFDCGGCLYGYHGEKCNNKTNPLPRREIRELSFVERKRFFSYLALAKITKSKDYVILNTGNRFHNETYKFLDASIYDIFSWIHYYSMKPVIKKSTFDYSVNYAHRGPAFPVWHRLLLLFLEKEIQILTGEEDFRLPYYDWSKDETCTICNDDFVGSTDMDGNVGKLSHFASWKVSNTYVKILGHIIFLTLKRGKPGADPQANKLPSYEDVEHTLNFRVYDTEPFNSKSNHSFRNALEGFIKPSDGKTPDENMHNLFHDYIGGTMSQVPISANDPFNLSLSTGSFPSAFKHALVTPLLKIPSLDPNSPSNYRPVSLLPFTSKLLEKLVFNRLSLFLSSNSLLDPLQSGFRPLHSTETALTKVTNDLLTAKKHGHYSILILLDLSAAFDTVDQPLLLQTLNSLGLGDTALAWVDSYLSNRSFCVSFAGNCSSSLPLSVGVPQGSVLGPLFFFIYTSSLGKIINSFGFNYHLYADDTQIYLSTLELSPPVLSKVSDCLSVISSWMASHHLRINMSKTELLLIPPSNASSPPDFSITVEGITISPSNQVHCLGVTLDSALSFIPHIKSLSSSCRYQLRNISRIRPFLTSVTTKQLIHAL

Organism: NCBI:txid445787

InterPro domains:
  IPR000477 Reverse transcriptase domain [PF00078] (401-646)
  IPR000477 Reverse transcriptase domain [PS50878] (371-633)
  IPR002227 Tyrosinase copper-binding domain [PF00264] (168-369)
  IPR002227 Tyrosinase copper-binding domain [PS00497] (198-215)
  IPR008922 Di-copper centre-containing domain superfamily [G3DSA:1.10.1280.10] (114-370)
  IPR008922 Di-copper centre-containing domain superfamily [SSF48056] (75-368)
  IPR043502 DNA/RNA polymerase superfamily [SSF56672] (400-610)

Radius of gyration: 33.45 Å; chains: 1; bounding box: 64×87×104 Å

Foldseek 3Di:
DDDPDPPPPVVVVVPPPPQPDQPADWPVCLDPVNQVQLFQFDDDPRDTLCVVVVFWDWAFDDFDPDDDDDFWDCPGRPPLLRHRIFTGTPDQFDDRRSQHGHPQFDDRVSPDGHDCDDQAALVPDDLVRQVVLLVLVLQQQPAWDPTGWAWQFDTSVCSVGTDTHIGGNLLSLLRLQLSQQFFTQDPNDTHRPDGRQAFFLNPVVVVVSSQVSSQVSSCVSPVPPVGDHHDHDQQVDFWDPQCPQSHLAPCDFLQQRPPNHSQNAGWFFASVDDDPRDTDTHRAFWADALPDPLLNGAAHPQLVVVLVPLPAQFAPVRGCPTPSHSRNSCSFQPDDPPVPHDRGHHCQSRQPSRNDLSNVSSGVSSHSGGSAATQQADDPLQQEWAWEWDQCDPPDDPVDSVRTDGATDTDPVQQVSLVVLVVVVVCLCVVVVVADPQEQAPDPPGDLVNNCCVVLVVLVVLLQVQWKKKKKKWAWDVLQLQFQQVLLLVLCVVSVPDRHNSSNSVNSQPFHWYWYDDPRDTDPIDTRRGGDRNNHPCSLVSSSSLCRCLQVLLCVLVWHWHHHRRIIMIMDIDNDDDPVVLVSVQVSVQVSQVVCVVRRMHTPLVQIAMAMQGHPPDPDDDWDWHAHPNDIDTHDQWHARSNQIAGSPRPSVVVCVVVVVVVVVQVVVLVVCVVVDDPVRSVVSVVVD

Secondary structure (DSSP, 8-state):
-----TTSHHHHHTTS-------S-BGGG-SHHHHHTTEE--EETTEETTGGGTSEEEEEPPPPSSPPP--B-TTTTTTTTT-SEEEEE-TTEESSSS-EE-TTEESTTS-EEPP-PPPPBTTTS-HHHHHHHHHHHHHHHHSBPSSB-EEEEEETTEEEEEEEE--BHHHHHHHHHHHHHPPEEETTEEE-S--SSSSSTTHHHHHHHHHHHHHHHHHHHH--TT----B--GGG-SS-TT-STTTT--B-TTSPBPTTSTTTT-EEEEEEEEETTEEEEEEP----TT-BTTB-SPPPHHHHHHHHT--SS--TT-STT-TT-HHHHHHT-S--TTS-S-S--HHHHHHHHH-TTSSSTTTGGG-SS---SSS----GGGSEEEEEEEESSTTS-TT-GGGEEEEEE--HHHHHHHHHHHHHHHHHHHHTT-S-TTB-TT-TT--HHHHHHHHHHHHHHHHHTT-EEEEEEE-BTTTTTS--HHHHHHHHHHTT--HHHHHHHHHHHTTEEEEEEETTEEPPPEEE-SS--TT-SSHHHHHHHHHTTHHHHHHHTT-EEEEETTEEEEEEEES---HHHHHHHHHHHHHHHHHHHHTT--B-GGG-EEEEE--TT-SSPPP--EEETTEEE---SEEEETTEEEETT---HHHHHHHHHHHHHHHHHHHHHGGGS-HHHHHHHHTT-